Protein AF-A0A956PNW0-F1 (afdb_monomer)

Sequence (504 aa):
MEIQREKVLGLLLAGLLTSGCGNSTSETAIVGTSPVPASQFTFEEDPTPPVAFDDLVSALGNATLNQSAQNGVLANDLVYGGTISSFDSTGSQGGTLTLQSDGGFTYTPILGFVGTETFKYTLSNSDGDSTATLTLVSTGRGIFVDNTVGGGGDGSQTNPLNNLADAIAQSLSGDTIYVSAGDGLATGLSGNFTLPQGVDLAGEGAGLILGQTIESPGTPPILDGKLTLSGDNKVSGITFIGSEVTGSSISDIAIVENTFRNVDGTDSIELVDVAGQVVIQGNEFFQDNDVDSIYLTTFTNPASLDISGNEFGLISPGANGDDAIQVFVNGNSVTTAVVRDNVMNGGTGMERALLLEANDQSRCTYIAENNTGSGFSYRAIDVGSQESAIIESAVFRNNVLENGNVGLYVRCISTSQATIVAEMTVLTDASNQAVGVQVVDQASLALALRQNDLSNSGAEAAEGGGSRCRQVGRGNAVIRIDHGVRLRQFELGQGIAIRRDDGH

Nearest PDB structures (foldseek):
  3b43-assembly1_A  TM=3.653E-01  e=2.310E-01  Oryctolagus cuniculus
  6kvh-assembly1_A  TM=1.909E-01  e=3.085E-01  Evansstolkia leycettana
  7xyc-assembly1_A  TM=3.294E-01  e=4.162E+00  Klebsiella phage Kp7
  5awf-assembly1_B  TM=1.115E-01  e=9.805E-01  Escherichia coli K-12

Solvent-accessible surface area (backbone atoms only — not comparable to full-atom values): 24811 Å² total; per-residue (Å²): 137,91,80,80,92,78,91,80,80,88,74,94,72,93,79,79,88,77,89,73,94,75,97,72,83,86,79,81,83,80,84,68,96,61,89,75,64,83,89,74,72,77,83,73,76,76,80,54,43,23,46,51,52,71,40,80,45,65,43,37,6,24,38,56,27,68,42,51,38,86,74,19,67,48,56,84,36,47,45,70,86,31,41,70,73,48,64,48,52,54,29,79,74,64,21,38,43,49,76,45,84,70,24,17,32,39,38,41,52,41,83,78,38,62,46,77,36,45,33,46,41,28,30,34,39,100,59,33,70,22,68,27,42,43,37,38,39,20,77,22,34,42,33,26,27,27,46,71,49,70,81,81,40,83,19,22,69,92,37,31,19,23,28,52,68,63,50,55,73,71,58,51,66,48,20,35,37,37,33,43,30,54,77,70,50,37,60,50,37,52,49,77,44,68,45,57,49,30,28,28,41,32,13,22,33,57,20,39,86,57,90,28,42,79,47,70,61,53,58,47,16,39,33,36,32,36,39,33,44,50,17,48,28,39,39,28,4,33,29,35,36,56,28,36,39,31,32,60,68,16,44,34,35,35,45,33,44,29,37,40,40,33,64,75,47,51,34,43,26,38,39,34,35,34,22,41,45,39,37,42,32,46,29,40,37,36,40,32,55,41,43,28,52,30,38,40,32,26,49,82,37,54,25,38,38,40,40,30,48,28,39,37,44,74,34,77,82,71,38,77,69,29,27,51,29,36,41,41,35,29,25,85,15,30,57,39,41,37,40,28,50,27,39,38,44,40,45,70,34,26,30,23,52,33,37,40,36,29,21,57,50,11,50,34,29,41,36,39,32,49,28,36,34,33,39,26,68,49,32,36,28,37,40,40,38,39,81,56,14,39,55,55,35,38,41,34,34,50,32,37,47,36,46,50,47,22,57,35,37,35,38,45,48,28,97,56,76,31,39,39,39,40,35,39,43,39,41,48,48,96,76,67,47,36,34,22,61,34,50,44,48,72,31,53,39,42,40,41,42,37,65,37,38,36,56,72,15,52,22,50,37,55,59,44,45,58,32,38,50,36,50,35,45,51,43,54,47,38,52,48,82,51,69,61,55,54,79,80,53,77,53,85,39,80,57,73,61,83,62,83,70,96,83,123

Radius of gyration: 33.49 Å; Cα contacts (8 Å, |Δi|>4): 1529; chains: 1; bounding box: 72×71×100 Å

Structure (mmCIF, N/CA/C/O backbone):
data_AF-A0A956PNW0-F1
#
_entry.id   AF-A0A956PNW0-F1
#
loop_
_atom_site.group_PDB
_atom_site.id
_atom_site.type_symbol
_atom_site.label_atom_id
_atom_site.label_alt_id
_atom_site.label_comp_id
_atom_site.label_asym_id
_atom_site.label_entity_id
_atom_site.label_seq_id
_atom_site.pdbx_PDB_ins_code
_atom_site.Cartn_x
_atom_site.Cartn_y
_atom_site.Cartn_z
_atom_site.occupancy
_atom_site.B_iso_or_equiv
_atom_site.auth_seq_id
_atom_site.auth_comp_id
_atom_site.auth_asym_id
_atom_site.auth_atom_id
_atom_site.pdbx_PDB_model_num
ATOM 1 N N . MET A 1 1 ? 7.700 -38.252 -20.009 1.00 33.28 1 MET A N 1
ATOM 2 C CA . MET A 1 1 ? 6.605 -39.238 -20.075 1.00 33.28 1 MET A CA 1
ATOM 3 C C . MET A 1 1 ? 7.056 -40.320 -21.037 1.00 33.28 1 MET A C 1
ATOM 5 O O . MET A 1 1 ? 7.260 -40.047 -22.209 1.00 33.28 1 MET A O 1
ATOM 9 N N . GLU A 1 2 ? 7.384 -41.480 -20.491 1.00 35.53 2 GLU A N 1
ATOM 10 C CA . GLU A 1 2 ? 7.938 -42.633 -21.196 1.00 35.53 2 GLU A CA 1
ATOM 11 C C . GLU A 1 2 ? 6.778 -43.452 -21.773 1.00 35.53 2 GLU A C 1
ATOM 13 O O . GLU A 1 2 ? 5.911 -43.879 -21.013 1.00 35.53 2 GLU A O 1
ATOM 18 N N . ILE A 1 3 ? 6.723 -43.651 -23.095 1.00 30.67 3 ILE A N 1
ATOM 19 C CA . ILE A 1 3 ? 5.803 -44.617 -23.713 1.00 30.67 3 ILE A CA 1
ATOM 20 C C . ILE A 1 3 ? 6.578 -45.509 -24.685 1.00 30.67 3 ILE A C 1
ATOM 22 O O . ILE A 1 3 ? 7.385 -45.069 -25.499 1.00 30.67 3 ILE A O 1
ATOM 26 N N . GLN A 1 4 ? 6.337 -46.800 -24.485 1.00 31.58 4 GLN A N 1
ATOM 27 C CA . GLN A 1 4 ? 7.016 -47.975 -25.002 1.00 31.58 4 GLN A CA 1
ATOM 28 C C . GLN A 1 4 ? 6.779 -48.234 -26.498 1.00 31.58 4 GLN A C 1
ATOM 30 O O . GLN A 1 4 ? 5.774 -47.841 -27.082 1.00 31.58 4 GLN A O 1
ATOM 35 N N . ARG A 1 5 ? 7.721 -48.993 -27.072 1.00 38.06 5 ARG A N 1
ATOM 36 C CA . ARG A 1 5 ? 7.706 -49.616 -28.404 1.00 38.06 5 ARG A CA 1
ATOM 37 C C . ARG A 1 5 ? 6.394 -50.349 -28.718 1.00 38.06 5 ARG A C 1
ATOM 39 O O . ARG A 1 5 ? 6.060 -51.292 -28.010 1.00 38.06 5 ARG A O 1
ATOM 46 N N . GLU A 1 6 ? 5.847 -50.124 -29.913 1.00 30.19 6 GLU A N 1
ATOM 47 C CA . GLU A 1 6 ? 5.218 -51.195 -30.695 1.00 30.19 6 GLU A CA 1
ATOM 48 C C . GLU A 1 6 ? 5.717 -51.192 -32.145 1.00 30.19 6 GLU A C 1
ATOM 50 O O . GLU A 1 6 ? 5.803 -50.168 -32.819 1.00 30.19 6 GLU A O 1
ATOM 55 N N . LYS A 1 7 ? 6.095 -52.388 -32.606 1.00 35.12 7 LYS A N 1
ATOM 56 C CA . LYS A 1 7 ? 6.399 -52.706 -34.000 1.00 35.12 7 LYS A CA 1
ATOM 57 C C . LYS A 1 7 ? 5.090 -52.701 -34.790 1.00 35.12 7 LYS A C 1
ATOM 59 O O . LYS A 1 7 ? 4.276 -53.593 -34.572 1.00 35.12 7 LYS A O 1
ATOM 64 N N . VAL A 1 8 ? 4.945 -51.821 -35.778 1.00 29.41 8 VAL A N 1
ATOM 65 C CA . VAL A 1 8 ? 3.956 -52.014 -36.850 1.00 29.41 8 VAL A CA 1
ATOM 66 C C . VAL A 1 8 ? 4.695 -52.376 -38.131 1.00 29.41 8 VAL A C 1
ATOM 68 O O . VAL A 1 8 ? 5.306 -51.557 -38.812 1.00 29.41 8 VAL A O 1
ATOM 71 N N . LEU A 1 9 ? 4.672 -53.683 -38.382 1.00 29.08 9 LEU A N 1
ATOM 72 C CA . LEU A 1 9 ? 4.983 -54.342 -39.638 1.00 29.08 9 LEU A CA 1
ATOM 73 C C . LEU A 1 9 ? 4.007 -53.816 -40.698 1.00 29.08 9 LEU A C 1
ATOM 75 O O . LEU A 1 9 ? 2.794 -53.888 -40.509 1.00 29.08 9 LEU A O 1
ATOM 79 N N . GLY A 1 10 ? 4.546 -53.265 -41.785 1.00 35.50 10 GLY A N 1
ATOM 80 C CA . GLY A 1 10 ? 3.760 -52.683 -42.864 1.00 35.50 10 GLY A CA 1
ATOM 81 C C . GLY A 1 10 ? 2.770 -53.677 -43.465 1.00 35.50 10 GLY A C 1
ATOM 82 O O . GLY A 1 10 ? 3.150 -54.757 -43.918 1.00 35.50 10 GLY A O 1
ATOM 83 N N . LEU A 1 11 ? 1.505 -53.270 -43.518 1.00 27.70 11 LEU A N 1
ATOM 84 C CA . LEU A 1 11 ? 0.520 -53.842 -44.419 1.00 27.70 11 LEU A CA 1
ATOM 85 C C . LEU A 1 11 ? -0.161 -52.684 -45.149 1.00 27.70 11 LEU A C 1
ATOM 87 O O . LEU A 1 11 ? -0.976 -51.957 -44.588 1.00 27.70 11 LEU A O 1
ATOM 91 N N . LEU A 1 12 ? 0.252 -52.499 -46.403 1.00 35.75 12 LEU A N 1
ATOM 92 C CA . LEU A 1 12 ? -0.362 -51.594 -47.365 1.00 35.75 12 LEU A CA 1
ATOM 93 C C . LEU A 1 12 ? -1.826 -52.022 -47.555 1.00 35.75 12 LEU A C 1
ATOM 95 O O . LEU A 1 12 ? -2.089 -53.073 -48.141 1.00 35.75 12 LEU A O 1
ATOM 99 N N . LEU A 1 13 ? -2.776 -51.208 -47.101 1.00 29.44 13 LEU A N 1
ATOM 100 C CA . LEU A 1 13 ? -4.153 -51.274 -47.577 1.00 29.44 13 LEU A CA 1
ATOM 101 C C . LEU A 1 13 ? -4.593 -49.858 -47.943 1.00 29.44 13 LEU A C 1
ATOM 103 O O . LEU A 1 13 ? -4.773 -48.997 -47.088 1.00 29.44 13 LEU A O 1
ATOM 107 N N . ALA A 1 14 ? -4.681 -49.622 -49.250 1.00 39.25 14 ALA A N 1
ATOM 108 C CA . ALA A 1 14 ? -5.163 -48.387 -49.841 1.00 39.25 14 ALA A CA 1
ATOM 109 C C . ALA A 1 14 ? -6.579 -48.071 -49.333 1.00 39.25 14 ALA A C 1
ATOM 111 O O . ALA A 1 14 ? -7.485 -48.891 -49.482 1.00 39.25 14 ALA A O 1
ATOM 112 N N . GLY A 1 15 ? -6.778 -46.880 -48.768 1.00 30.61 15 GLY A N 1
ATOM 113 C CA . GLY A 1 15 ? -8.108 -46.435 -48.372 1.00 30.61 15 GLY A CA 1
ATOM 114 C C . GLY A 1 15 ? -8.120 -45.129 -47.587 1.00 30.61 15 GLY A C 1
ATOM 115 O O . GLY A 1 15 ? -7.783 -45.117 -46.413 1.00 30.61 15 GLY A O 1
ATOM 116 N N . LEU A 1 16 ? -8.623 -44.082 -48.246 1.00 30.69 16 LEU A N 1
ATOM 117 C CA . LEU A 1 16 ? -9.208 -42.865 -47.670 1.00 30.69 16 LEU A CA 1
ATOM 118 C C . LEU A 1 16 ? -8.259 -41.875 -46.963 1.00 30.69 16 LEU A C 1
ATOM 120 O O . LEU A 1 16 ? -8.131 -41.838 -45.745 1.00 30.69 16 LEU A O 1
ATOM 124 N N . LEU A 1 17 ? -7.711 -40.955 -47.762 1.00 31.52 17 LEU A N 1
ATOM 125 C CA . LEU A 1 17 ? -7.377 -39.605 -47.305 1.00 31.52 17 LEU A CA 1
ATOM 126 C C . LEU A 1 17 ? -8.688 -38.871 -46.983 1.00 31.52 17 LEU A C 1
ATOM 128 O O . LEU A 1 17 ? -9.408 -38.446 -47.886 1.00 31.52 17 LEU A O 1
ATOM 132 N N . THR A 1 18 ? -9.018 -38.732 -45.701 1.00 31.06 18 THR A N 1
ATOM 133 C CA . THR A 1 18 ? -9.939 -37.687 -45.249 1.00 31.06 18 THR A CA 1
ATOM 134 C C . THR A 1 18 ? -9.166 -36.376 -45.202 1.00 31.06 18 THR A C 1
ATOM 136 O O . THR A 1 18 ? -8.244 -36.222 -44.406 1.00 31.06 18 THR A O 1
ATOM 139 N N . SER A 1 19 ? -9.537 -35.450 -46.081 1.00 36.44 19 SER A N 1
ATOM 140 C CA . SER A 1 19 ? -9.049 -34.074 -46.122 1.00 36.44 19 SER A CA 1
ATOM 141 C C . SER A 1 19 ? -9.300 -33.359 -44.790 1.00 36.44 19 SER A C 1
ATOM 143 O O . SER A 1 19 ? -10.452 -33.097 -44.439 1.00 36.44 19 SER A O 1
ATOM 145 N N . GLY A 1 20 ? -8.223 -33.025 -44.080 1.00 30.00 20 GLY A N 1
ATOM 146 C CA . GLY A 1 20 ? -8.180 -31.982 -43.055 1.00 30.00 20 GLY A CA 1
ATOM 147 C C . GLY A 1 20 ? -7.442 -30.766 -43.619 1.00 30.00 20 GLY A C 1
ATOM 148 O O . GLY A 1 20 ? -6.455 -30.931 -44.328 1.00 30.00 20 GLY A O 1
ATOM 149 N N . CYS A 1 21 ? -7.981 -29.572 -43.372 1.00 37.28 21 CYS A N 1
ATOM 150 C CA . CYS A 1 21 ? -7.566 -28.280 -43.924 1.00 37.28 21 CYS A CA 1
ATOM 151 C C . CYS A 1 21 ? -6.050 -28.018 -43.952 1.00 37.28 21 CYS A C 1
ATOM 153 O O . CYS A 1 21 ? -5.382 -28.132 -42.931 1.00 37.28 21 CYS A O 1
ATOM 155 N N . GLY A 1 22 ? -5.567 -27.510 -45.088 1.00 32.91 22 GLY A N 1
ATOM 156 C CA . GLY A 1 22 ? -4.263 -26.862 -45.230 1.00 32.91 22 GLY A CA 1
ATOM 157 C C . GLY A 1 22 ? -3.937 -26.642 -46.705 1.00 32.91 22 GLY A C 1
ATOM 158 O O . GLY A 1 22 ? -3.815 -27.604 -47.456 1.00 32.91 22 GLY A O 1
ATOM 159 N N . ASN A 1 23 ? -3.863 -25.385 -47.150 1.00 46.22 23 ASN A N 1
ATOM 160 C CA . ASN A 1 23 ? -3.475 -25.045 -48.520 1.00 46.22 23 ASN A CA 1
ATOM 161 C C . ASN A 1 23 ? -1.984 -25.344 -48.728 1.00 46.22 23 ASN A C 1
ATOM 163 O O . ASN A 1 23 ? -1.145 -24.542 -48.330 1.00 46.22 23 ASN A O 1
ATOM 167 N N . SER A 1 24 ? -1.657 -26.423 -49.432 1.00 38.19 24 SER A N 1
ATOM 168 C CA . SER A 1 24 ? -0.395 -26.517 -50.165 1.00 38.19 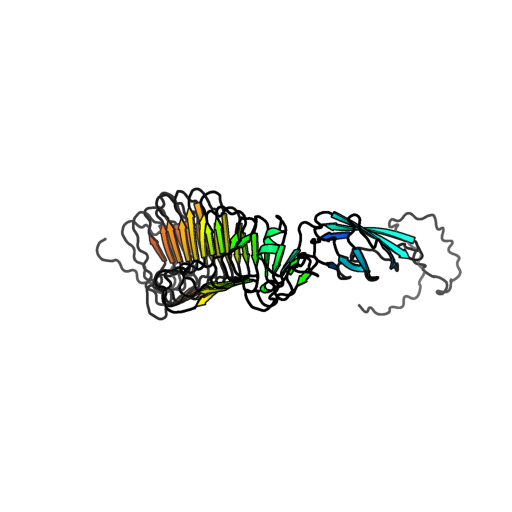24 SER A CA 1
ATOM 169 C C . SER A 1 24 ? -0.586 -27.284 -51.474 1.00 38.19 24 SER A C 1
ATOM 171 O O . SER A 1 24 ? -1.498 -28.089 -51.664 1.00 38.19 24 SER A O 1
ATOM 173 N N . THR A 1 25 ? 0.207 -26.883 -52.453 1.00 40.53 25 THR A N 1
ATOM 174 C CA . THR A 1 25 ? 0.097 -27.191 -53.874 1.00 40.53 25 THR A CA 1
ATOM 175 C C . THR A 1 25 ? 0.265 -28.677 -54.192 1.00 40.53 25 THR A C 1
ATOM 177 O O . THR A 1 25 ? 1.286 -29.261 -53.867 1.00 40.53 25 THR A O 1
ATOM 180 N N . SER A 1 26 ? -0.711 -29.235 -54.914 1.00 41.81 26 SER A N 1
ATOM 181 C CA . SER A 1 26 ? -0.652 -30.412 -55.801 1.00 41.81 26 SER A CA 1
ATOM 182 C C . SER A 1 26 ? 0.594 -31.315 -55.708 1.00 41.81 26 SER A C 1
ATOM 184 O O . SER A 1 26 ? 1.439 -31.284 -56.601 1.00 41.81 26 SER A O 1
ATOM 186 N N . GLU A 1 27 ? 0.662 -32.211 -54.724 1.00 41.03 27 GLU A N 1
ATOM 187 C CA . GLU A 1 27 ? 1.537 -33.384 -54.823 1.00 41.03 27 GLU A CA 1
ATOM 188 C C . GLU A 1 27 ? 0.757 -34.567 -55.397 1.00 41.03 27 GLU A C 1
ATOM 190 O O . GLU A 1 27 ? -0.154 -35.129 -54.789 1.00 41.03 27 GLU A O 1
ATOM 195 N N . THR A 1 28 ? 1.108 -34.940 -56.626 1.00 38.62 28 THR A N 1
ATOM 196 C CA . THR A 1 28 ? 0.585 -36.149 -57.264 1.00 38.62 28 THR A CA 1
ATOM 197 C C . THR A 1 28 ? 1.500 -37.305 -56.869 1.00 38.62 28 THR A C 1
ATOM 199 O O . THR A 1 28 ? 2.567 -37.476 -57.454 1.00 38.62 28 THR A O 1
ATOM 202 N N . ALA A 1 29 ? 1.113 -38.103 -55.873 1.00 36.97 29 ALA A N 1
ATOM 203 C CA . ALA A 1 29 ? 1.865 -39.299 -55.502 1.00 36.97 29 ALA A CA 1
ATOM 204 C C . ALA A 1 29 ? 1.685 -40.396 -56.570 1.00 36.97 29 ALA A C 1
ATOM 206 O O . ALA A 1 29 ? 0.659 -41.077 -56.625 1.00 36.97 29 ALA A O 1
ATOM 207 N N . ILE A 1 30 ? 2.686 -40.584 -57.436 1.00 42.59 30 ILE A N 1
ATOM 208 C CA . ILE A 1 30 ? 2.780 -41.772 -58.294 1.00 42.59 30 ILE A CA 1
ATOM 209 C C . ILE A 1 30 ? 3.229 -42.939 -57.410 1.00 42.59 30 ILE A C 1
ATOM 211 O O . ILE A 1 30 ? 4.402 -43.051 -57.060 1.00 42.59 30 ILE A O 1
ATOM 215 N N . VAL A 1 31 ? 2.305 -43.832 -57.055 1.00 42.38 31 VAL A N 1
ATOM 216 C CA . VAL A 1 31 ? 2.642 -45.064 -56.328 1.00 42.38 31 VAL A CA 1
ATOM 217 C C . VAL A 1 31 ? 3.201 -46.086 -57.321 1.00 42.38 31 VAL A C 1
ATOM 219 O O . VAL A 1 31 ? 2.461 -46.824 -57.972 1.00 42.38 31 VAL A O 1
ATOM 222 N N . GLY A 1 32 ? 4.526 -46.116 -57.464 1.00 48.72 32 GLY A N 1
ATOM 223 C CA . GLY A 1 32 ? 5.233 -47.217 -58.116 1.00 48.72 32 GLY A CA 1
ATOM 224 C C . GLY A 1 32 ? 5.177 -48.485 -57.256 1.00 48.72 32 GLY A C 1
ATOM 225 O O . GLY A 1 32 ? 5.329 -48.433 -56.041 1.00 48.72 32 GLY A O 1
ATOM 226 N N . THR A 1 33 ? 4.979 -49.647 -57.877 1.00 48.53 33 THR A N 1
ATOM 227 C CA . THR A 1 33 ? 4.785 -50.955 -57.217 1.00 48.53 33 THR A CA 1
ATOM 228 C C . THR A 1 33 ? 6.073 -51.595 -56.676 1.00 48.53 33 THR A C 1
ATOM 230 O O . THR A 1 33 ? 6.163 -52.820 -56.601 1.00 48.53 33 THR A O 1
ATOM 233 N N . SER A 1 34 ? 7.094 -50.806 -56.337 1.00 53.47 34 SER A N 1
ATOM 234 C CA . SER A 1 34 ? 8.363 -51.322 -55.811 1.00 53.47 34 SER A CA 1
ATOM 235 C C . SER A 1 34 ? 8.509 -50.924 -54.340 1.00 53.47 34 SER A C 1
ATOM 237 O O . SER A 1 34 ? 8.322 -49.746 -54.035 1.00 53.47 34 SER A O 1
ATOM 239 N N . PRO A 1 35 ? 8.819 -51.854 -53.416 1.00 55.00 35 PRO A N 1
ATOM 240 C CA . PRO A 1 35 ? 8.992 -51.520 -52.008 1.00 55.00 35 PRO A CA 1
ATOM 241 C C . PRO A 1 35 ? 10.185 -50.572 -51.849 1.00 55.00 35 PRO A C 1
ATOM 243 O O . PRO A 1 35 ? 11.337 -50.966 -52.026 1.00 55.00 35 PRO A O 1
ATOM 246 N N . VAL A 1 36 ? 9.896 -49.311 -51.533 1.00 57.47 36 VAL A N 1
ATOM 247 C CA . VAL A 1 36 ? 10.908 -48.318 -51.168 1.00 57.47 36 VAL A CA 1
ATOM 248 C C . VAL A 1 36 ? 11.450 -48.704 -49.783 1.00 57.47 36 VAL A C 1
ATOM 250 O O . VAL A 1 36 ? 10.654 -48.912 -48.863 1.00 57.47 36 VAL A O 1
ATOM 253 N N . PRO A 1 37 ? 12.772 -48.872 -49.601 1.00 60.50 37 PRO A N 1
ATOM 254 C CA . PRO A 1 37 ? 13.341 -49.178 -48.294 1.00 60.50 37 PRO A CA 1
ATOM 255 C C . PRO A 1 37 ? 13.036 -48.042 -47.306 1.00 60.50 37 PRO A C 1
ATOM 257 O O . PRO A 1 37 ? 13.140 -46.867 -47.651 1.00 60.50 37 PRO A O 1
ATOM 260 N N . ALA A 1 38 ? 12.701 -48.390 -46.059 1.00 54.84 38 ALA A N 1
ATOM 261 C CA . ALA A 1 38 ? 12.315 -47.438 -45.005 1.00 54.84 38 ALA A CA 1
ATOM 262 C C . ALA A 1 38 ? 13.362 -46.335 -44.721 1.00 54.84 38 ALA A C 1
ATOM 264 O O . ALA A 1 38 ? 13.058 -45.353 -44.057 1.00 54.84 38 ALA A O 1
ATOM 265 N N . SER A 1 39 ? 14.583 -46.474 -45.244 1.00 57.28 39 SER A N 1
ATOM 266 C CA . SER A 1 39 ? 15.670 -45.494 -45.179 1.00 57.28 39 SER A CA 1
ATOM 267 C C . SER A 1 39 ? 15.558 -44.328 -46.176 1.00 57.28 39 SER A C 1
ATOM 269 O O . SER A 1 39 ? 16.488 -43.534 -46.251 1.00 57.28 39 SER A O 1
ATOM 271 N N . GLN A 1 40 ? 14.490 -44.240 -46.979 1.00 55.03 40 GLN A N 1
ATOM 272 C CA . GLN A 1 40 ? 14.280 -43.165 -47.968 1.00 55.03 40 GLN A CA 1
ATOM 273 C C . GLN A 1 40 ? 13.100 -42.231 -47.649 1.00 55.03 40 GLN A C 1
ATOM 275 O O . GLN A 1 40 ? 12.768 -41.385 -48.472 1.00 55.03 40 GLN A O 1
ATOM 280 N N . PHE A 1 41 ? 12.481 -42.354 -46.471 1.00 50.56 41 PHE A N 1
ATOM 281 C CA . PHE A 1 41 ? 11.482 -41.397 -45.989 1.00 50.56 41 PHE A CA 1
ATOM 282 C C . PHE A 1 41 ? 12.123 -40.516 -44.912 1.00 50.56 41 PHE A C 1
ATOM 284 O O . PHE A 1 41 ? 12.145 -40.868 -43.734 1.00 50.56 41 PHE A O 1
ATOM 291 N N . THR A 1 42 ? 12.711 -39.395 -45.322 1.00 55.22 42 THR A N 1
ATOM 292 C CA . THR A 1 42 ? 13.054 -38.303 -44.407 1.00 55.22 42 THR A CA 1
ATOM 293 C C . THR A 1 42 ? 11.848 -37.377 -44.354 1.00 55.22 42 THR A C 1
ATOM 295 O O . THR A 1 42 ? 11.508 -36.756 -45.357 1.00 55.22 42 THR A O 1
ATOM 298 N N . PHE A 1 43 ? 11.167 -37.320 -43.211 1.00 56.19 43 PHE A N 1
ATOM 299 C CA . PHE A 1 43 ? 10.280 -36.197 -42.926 1.00 56.19 43 PHE A CA 1
ATOM 300 C C . PHE A 1 43 ? 11.202 -35.007 -42.647 1.00 56.19 43 PHE A C 1
ATOM 302 O O . PHE A 1 43 ? 11.783 -34.936 -41.567 1.00 56.19 43 PHE A O 1
ATOM 309 N N . GLU A 1 44 ? 11.438 -34.152 -43.642 1.00 59.62 44 GLU A N 1
ATOM 310 C CA . GLU A 1 44 ? 11.942 -32.810 -43.349 1.00 59.62 44 GLU A CA 1
ATOM 311 C C . GLU A 1 44 ? 10.777 -32.072 -42.682 1.00 59.62 44 GLU A C 1
ATOM 313 O O . GLU A 1 44 ? 9.690 -31.987 -43.258 1.00 59.62 44 GLU A O 1
ATOM 318 N N . GLU A 1 45 ? 10.955 -31.650 -41.426 1.00 63.81 45 GLU A N 1
ATOM 319 C CA . GLU A 1 45 ? 10.071 -30.631 -40.857 1.00 63.81 45 GLU A CA 1
ATOM 320 C C . GLU A 1 45 ? 10.114 -29.427 -41.801 1.00 63.81 45 GLU A C 1
ATOM 322 O O . GLU A 1 45 ? 11.193 -29.033 -42.248 1.00 63.81 45 GLU A O 1
ATOM 327 N N . ASP A 1 46 ? 8.940 -28.900 -42.156 1.00 75.06 46 ASP A N 1
ATOM 328 C CA . ASP A 1 46 ? 8.845 -27.676 -42.950 1.00 75.06 46 ASP A CA 1
ATOM 329 C C . ASP A 1 46 ? 9.629 -26.583 -42.204 1.00 75.06 46 ASP A C 1
ATOM 331 O O . ASP A 1 46 ? 9.374 -26.406 -41.009 1.00 75.06 46 ASP A O 1
ATOM 335 N N . PRO A 1 47 ? 10.610 -25.908 -42.828 1.00 73.06 47 PRO A N 1
ATOM 336 C CA . PRO A 1 47 ? 11.372 -24.853 -42.170 1.00 73.06 47 PRO A CA 1
ATOM 337 C C . PRO A 1 47 ? 10.424 -23.773 -41.632 1.00 73.06 47 PRO A C 1
ATOM 339 O O . PRO A 1 47 ? 9.795 -23.039 -42.400 1.00 73.06 47 PRO A O 1
ATOM 342 N N . THR A 1 48 ? 10.298 -23.681 -40.306 1.00 90.94 48 THR A N 1
ATOM 343 C CA . THR A 1 48 ? 9.419 -22.716 -39.639 1.00 90.94 48 THR A CA 1
ATOM 344 C C . THR A 1 48 ? 10.249 -21.592 -39.023 1.00 90.94 48 THR A C 1
ATOM 346 O O . THR A 1 48 ? 10.975 -21.847 -38.055 1.00 90.94 48 THR A O 1
ATOM 349 N N . PRO A 1 49 ? 10.139 -20.342 -39.513 1.00 94.62 49 PRO A N 1
ATOM 350 C CA . PRO A 1 49 ? 10.760 -19.204 -38.846 1.00 94.62 49 PRO A CA 1
ATOM 351 C C . PRO A 1 49 ? 10.157 -18.997 -37.446 1.00 94.62 49 PRO A C 1
ATOM 353 O O . PRO A 1 49 ? 9.020 -19.416 -37.203 1.00 94.62 49 PRO A O 1
ATOM 356 N N . PRO A 1 50 ? 10.876 -18.331 -36.524 1.00 97.75 50 PRO A N 1
ATOM 357 C CA . PRO A 1 50 ? 10.335 -17.979 -35.216 1.00 97.75 50 PRO A CA 1
ATOM 358 C C . PRO A 1 50 ? 9.107 -17.062 -35.339 1.00 97.75 50 PRO A C 1
ATOM 360 O O . PRO A 1 50 ? 8.933 -16.352 -36.331 1.00 97.75 50 PRO A O 1
ATOM 363 N N . VAL A 1 51 ? 8.277 -17.026 -34.297 1.00 97.81 51 VAL A N 1
ATOM 364 C CA . VAL A 1 51 ? 7.190 -16.050 -34.137 1.00 97.81 51 VAL A CA 1
ATOM 365 C C . VAL A 1 51 ? 7.352 -15.369 -32.785 1.00 97.81 51 VAL A C 1
ATOM 367 O O . VAL A 1 51 ? 7.124 -16.003 -31.755 1.00 97.81 51 VAL A O 1
ATOM 370 N N . ALA A 1 52 ? 7.758 -14.100 -32.819 1.00 98.19 52 ALA A N 1
ATOM 371 C CA . ALA A 1 52 ? 7.854 -13.245 -31.644 1.00 98.19 52 ALA A CA 1
ATOM 372 C C . ALA A 1 52 ? 6.531 -12.490 -31.420 1.00 98.19 52 ALA A C 1
ATOM 374 O O . ALA A 1 52 ? 5.921 -12.012 -32.386 1.00 98.19 52 ALA A O 1
ATOM 375 N N . PHE A 1 53 ? 6.086 -12.374 -30.173 1.00 98.50 53 PHE A N 1
ATOM 376 C CA . PHE A 1 53 ? 4.889 -11.640 -29.766 1.00 98.50 53 PHE A CA 1
ATOM 377 C C . PHE A 1 53 ? 5.256 -10.439 -28.892 1.00 98.50 53 PHE A C 1
ATOM 379 O O . PHE A 1 53 ? 6.231 -10.461 -28.155 1.00 98.50 53 PHE A O 1
ATOM 386 N N . ASP A 1 54 ? 4.468 -9.364 -28.980 1.00 98.50 54 ASP A N 1
ATOM 387 C CA . ASP A 1 54 ? 4.717 -8.161 -28.181 1.00 98.50 54 ASP A CA 1
ATOM 388 C C . ASP A 1 54 ? 4.546 -8.430 -26.677 1.00 98.50 54 ASP A C 1
ATOM 390 O O . ASP A 1 54 ? 3.631 -9.142 -26.246 1.00 98.50 54 ASP A O 1
ATOM 394 N N . ASP A 1 55 ? 5.388 -7.772 -25.883 1.00 97.94 55 ASP A N 1
ATOM 395 C CA . ASP A 1 55 ? 5.448 -7.902 -24.432 1.00 97.94 55 ASP A CA 1
ATOM 396 C C . ASP A 1 55 ? 5.006 -6.612 -23.739 1.00 97.94 55 ASP A C 1
ATOM 398 O O . ASP A 1 55 ? 5.234 -5.497 -24.224 1.00 97.94 55 ASP A O 1
ATOM 402 N N . LEU A 1 56 ? 4.408 -6.757 -22.556 1.00 95.12 56 LEU A N 1
ATOM 403 C CA . LEU A 1 56 ? 4.025 -5.643 -21.695 1.00 95.12 56 LEU A CA 1
ATOM 404 C C . LEU A 1 56 ? 4.467 -5.919 -20.262 1.00 95.12 56 LEU A C 1
ATOM 406 O O . LEU A 1 56 ? 4.032 -6.894 -19.651 1.00 95.12 56 LEU A O 1
ATOM 410 N N . VAL A 1 57 ? 5.287 -5.025 -19.718 1.00 92.12 57 VAL A N 1
ATOM 411 C CA . VAL A 1 57 ? 5.809 -5.125 -18.355 1.00 92.12 57 VAL A CA 1
ATOM 412 C C . VAL A 1 57 ? 5.626 -3.792 -17.632 1.00 92.12 57 VAL A C 1
ATOM 414 O O . VAL A 1 57 ? 5.846 -2.719 -18.191 1.00 92.12 57 VAL A O 1
ATOM 417 N N . SER A 1 58 ? 5.192 -3.842 -16.376 1.00 89.75 58 SER A N 1
ATOM 418 C CA . SER A 1 58 ? 5.107 -2.649 -15.532 1.00 89.75 58 SER A CA 1
ATOM 419 C C . SER A 1 58 ? 6.455 -2.343 -14.890 1.00 89.75 58 SER A C 1
ATOM 421 O O . SER A 1 58 ? 7.160 -3.238 -14.427 1.00 89.75 58 SER A O 1
ATOM 423 N N . ALA A 1 59 ? 6.775 -1.056 -14.844 1.00 87.81 59 ALA A N 1
ATOM 424 C CA . ALA A 1 59 ? 8.011 -0.511 -14.331 1.00 87.81 59 ALA A CA 1
ATOM 425 C C . ALA A 1 59 ? 7.759 0.571 -13.269 1.00 87.81 59 ALA A C 1
ATOM 427 O O . ALA A 1 59 ? 6.666 1.111 -13.154 1.00 87.81 59 ALA A O 1
ATOM 428 N N . LEU A 1 60 ? 8.790 0.912 -12.513 1.00 86.44 60 LEU A N 1
ATOM 429 C CA . LEU A 1 60 ? 8.895 2.089 -11.665 1.00 86.44 60 LEU A CA 1
ATOM 430 C C . LEU A 1 60 ? 10.084 2.920 -12.125 1.00 86.44 60 LEU A C 1
ATOM 432 O O . LEU A 1 60 ? 11.156 2.385 -12.418 1.00 86.44 60 LEU A O 1
ATOM 436 N N . GLY A 1 61 ? 9.925 4.239 -12.114 1.00 89.62 61 GLY A N 1
ATOM 437 C CA . GLY A 1 61 ? 11.075 5.132 -12.206 1.00 89.62 61 GLY A CA 1
ATOM 438 C C . GLY A 1 61 ? 12.052 4.886 -11.055 1.00 89.62 61 GLY A C 1
ATOM 439 O O . GLY A 1 61 ? 11.649 4.420 -9.989 1.00 89.62 61 GLY A O 1
ATOM 440 N N . ASN A 1 62 ? 13.328 5.226 -11.264 1.00 92.62 62 ASN A N 1
ATOM 441 C CA . ASN A 1 62 ? 14.402 5.200 -10.253 1.00 92.62 62 ASN A CA 1
ATOM 442 C C . ASN A 1 62 ? 14.814 3.818 -9.701 1.00 92.62 62 ASN A C 1
ATOM 444 O O . ASN A 1 62 ? 15.739 3.750 -8.887 1.00 92.62 62 ASN A O 1
ATOM 448 N N . ALA A 1 63 ? 14.172 2.733 -10.137 1.00 90.44 63 ALA A N 1
ATOM 449 C CA . ALA A 1 63 ? 14.450 1.366 -9.701 1.00 90.44 63 ALA A CA 1
ATOM 450 C C . ALA A 1 63 ? 14.848 0.482 -10.888 1.00 90.44 63 ALA A C 1
ATOM 452 O O . ALA A 1 63 ? 14.288 0.612 -11.978 1.00 90.44 63 ALA A O 1
ATOM 453 N N . THR A 1 64 ? 15.805 -0.423 -10.680 1.00 89.94 64 THR A N 1
ATOM 454 C CA . THR A 1 64 ? 16.212 -1.382 -11.719 1.00 89.94 64 THR A CA 1
ATOM 455 C C . THR A 1 64 ? 15.272 -2.585 -11.723 1.00 89.94 64 THR A C 1
ATOM 457 O O . THR A 1 64 ? 14.996 -3.158 -10.674 1.00 89.94 64 THR A O 1
ATOM 460 N N . LEU A 1 65 ? 14.826 -3.009 -12.907 1.00 89.31 65 LEU A N 1
ATOM 461 C CA . LEU A 1 65 ? 14.064 -4.241 -13.119 1.00 89.31 65 LEU A CA 1
ATOM 462 C C . LEU A 1 65 ? 14.966 -5.386 -13.507 1.00 89.31 65 LEU A C 1
ATOM 464 O O . LEU A 1 65 ? 15.719 -5.269 -14.467 1.00 89.31 65 LEU A O 1
ATOM 468 N N . ASN A 1 66 ? 14.812 -6.512 -12.818 1.00 89.94 66 ASN A N 1
ATOM 469 C CA . ASN A 1 66 ? 15.384 -7.790 -13.220 1.00 89.94 66 ASN A CA 1
ATOM 470 C C . ASN A 1 66 ? 14.257 -8.780 -13.522 1.00 89.94 66 ASN A C 1
ATOM 472 O O . ASN A 1 66 ? 13.661 -9.357 -12.613 1.00 89.94 66 ASN A O 1
ATOM 476 N N . GLN A 1 67 ? 13.969 -8.977 -14.805 1.00 90.75 67 GLN A N 1
ATOM 477 C CA . GLN A 1 67 ? 12.950 -9.904 -15.275 1.00 90.75 67 GLN A CA 1
ATOM 478 C C . GLN A 1 67 ? 13.571 -11.287 -15.501 1.00 90.75 67 GLN A C 1
ATOM 480 O O . GLN A 1 67 ? 14.527 -11.431 -16.264 1.00 90.75 67 GLN A O 1
ATOM 485 N N . SER A 1 68 ? 13.029 -12.320 -14.850 1.00 92.25 68 SER A N 1
ATOM 486 C CA . SER A 1 68 ? 13.494 -13.696 -15.060 1.00 92.25 68 SER A CA 1
ATOM 487 C C . SER A 1 68 ? 13.066 -14.234 -16.425 1.00 92.25 68 SER A C 1
ATOM 489 O O . SER A 1 68 ? 12.046 -13.819 -16.966 1.00 92.25 68 SER A O 1
ATOM 491 N N . ALA A 1 69 ? 13.784 -15.232 -16.943 1.00 93.69 69 ALA A N 1
ATOM 492 C CA . ALA A 1 69 ? 13.453 -15.879 -18.213 1.00 93.69 69 ALA A CA 1
ATOM 493 C C . ALA A 1 69 ? 12.027 -16.464 -18.260 1.00 93.69 69 ALA A C 1
ATOM 495 O O . ALA A 1 69 ? 11.388 -16.437 -19.305 1.00 93.69 69 ALA A O 1
ATOM 496 N N . GLN A 1 70 ? 11.490 -16.954 -17.130 1.00 93.06 70 GLN A N 1
ATOM 497 C CA . GLN A 1 70 ? 10.126 -17.514 -17.073 1.00 93.06 70 GLN A CA 1
ATOM 498 C C . GLN A 1 70 ? 9.039 -16.479 -17.378 1.00 93.06 70 GLN A C 1
ATOM 500 O O . GLN A 1 70 ? 7.952 -16.850 -17.805 1.00 93.06 70 GLN A O 1
ATOM 505 N N . ASN A 1 71 ? 9.342 -15.206 -17.140 1.00 91.19 71 ASN A N 1
ATOM 506 C CA . ASN A 1 71 ? 8.453 -14.071 -17.348 1.00 91.19 71 ASN A CA 1
ATOM 507 C C . ASN A 1 71 ? 9.097 -13.049 -18.307 1.00 91.19 71 ASN A C 1
ATOM 509 O O . ASN A 1 71 ? 8.757 -11.869 -18.262 1.00 91.19 71 ASN A O 1
ATOM 513 N N . GLY A 1 72 ? 10.111 -13.476 -19.064 1.00 93.88 72 GLY A N 1
ATOM 514 C CA . GLY A 1 72 ? 10.887 -12.643 -19.972 1.00 93.88 72 GLY A CA 1
ATOM 515 C C . GLY A 1 72 ? 10.247 -12.575 -21.355 1.00 93.88 72 GLY A C 1
ATOM 516 O O . GLY A 1 72 ? 9.178 -13.139 -21.572 1.00 93.88 72 GLY A O 1
ATOM 517 N N . VAL A 1 73 ? 10.931 -11.941 -22.306 1.00 97.31 73 VAL A N 1
ATOM 518 C CA . VAL A 1 73 ? 10.376 -11.687 -23.652 1.00 97.31 73 VAL A CA 1
ATOM 519 C C . VAL A 1 73 ? 10.087 -12.962 -24.448 1.00 97.31 73 VAL A C 1
ATOM 521 O O . VAL A 1 73 ? 9.271 -12.957 -25.346 1.00 97.31 73 VAL A O 1
ATOM 524 N N . LEU A 1 74 ? 10.725 -14.088 -24.105 1.00 97.44 74 LEU A N 1
ATOM 525 C CA . LEU A 1 74 ? 10.491 -15.363 -24.797 1.00 97.44 74 LEU A CA 1
ATOM 526 C C . LEU A 1 74 ? 9.335 -16.181 -24.201 1.00 97.44 74 LEU A C 1
ATOM 528 O O . LEU A 1 74 ? 9.067 -17.286 -24.672 1.00 97.44 74 LEU A O 1
ATOM 532 N N . ALA A 1 75 ? 8.685 -15.711 -23.131 1.00 96.69 75 ALA A N 1
ATOM 533 C CA . ALA A 1 75 ? 7.721 -16.514 -22.375 1.00 96.69 75 ALA A CA 1
ATOM 534 C C . ALA A 1 75 ? 6.442 -16.843 -23.172 1.00 96.69 75 ALA A C 1
ATOM 536 O O . ALA A 1 75 ? 5.810 -17.875 -22.936 1.00 96.69 75 ALA A O 1
ATOM 537 N N . ASN A 1 76 ? 6.065 -15.976 -24.110 1.00 97.06 76 ASN A N 1
ATOM 538 C CA . ASN A 1 76 ? 4.909 -16.099 -25.004 1.00 97.06 76 ASN A CA 1
ATOM 539 C C . ASN A 1 76 ? 5.299 -16.443 -26.457 1.00 97.06 76 ASN A C 1
ATOM 541 O O . ASN A 1 76 ? 4.404 -16.659 -27.277 1.00 97.06 76 ASN A O 1
ATOM 545 N N . ASP A 1 77 ? 6.593 -16.544 -26.765 1.00 98.06 77 ASP A N 1
ATOM 546 C CA . ASP A 1 77 ? 7.120 -16.726 -28.117 1.00 98.06 77 ASP A CA 1
ATOM 547 C C . ASP A 1 77 ? 7.119 -18.176 -28.612 1.00 98.06 77 ASP A C 1
ATOM 549 O O . ASP A 1 77 ? 7.286 -19.142 -27.861 1.00 98.06 77 ASP A O 1
ATOM 553 N N . LEU A 1 78 ? 7.019 -18.337 -29.935 1.00 97.06 78 LEU A N 1
ATOM 554 C CA . LEU A 1 78 ? 7.243 -19.614 -30.615 1.00 97.06 78 LEU A CA 1
ATOM 555 C C . LEU A 1 78 ? 8.612 -19.589 -31.293 1.00 97.06 78 LEU A C 1
ATOM 557 O O . LEU A 1 78 ? 8.776 -19.129 -32.420 1.00 97.06 78 LEU A O 1
ATOM 561 N N . VAL A 1 79 ? 9.614 -20.090 -30.576 1.00 95.00 79 VAL A N 1
ATOM 562 C CA . VAL A 1 79 ? 11.023 -19.878 -30.929 1.00 95.00 79 VAL A CA 1
ATOM 563 C C . VAL A 1 79 ? 11.499 -20.741 -32.108 1.00 95.00 79 VAL A C 1
ATOM 565 O O . VAL A 1 79 ? 12.374 -20.309 -32.847 1.00 95.00 79 VAL A O 1
ATOM 568 N N . TYR A 1 80 ? 10.965 -21.954 -32.297 1.00 94.62 80 TYR A N 1
ATOM 569 C CA . TYR A 1 80 ? 11.337 -22.877 -33.393 1.00 94.62 80 TYR A CA 1
ATOM 570 C C . TYR A 1 80 ? 12.859 -23.010 -33.633 1.00 94.62 80 TYR A C 1
ATOM 572 O O . TYR A 1 80 ? 13.355 -22.937 -34.756 1.00 94.62 80 TYR A O 1
ATOM 580 N N . GLY A 1 81 ? 13.629 -23.160 -32.548 1.00 92.88 81 GLY A N 1
ATOM 581 C CA . GLY A 1 81 ? 15.096 -23.258 -32.602 1.00 92.88 81 GLY A CA 1
ATOM 582 C C . GLY A 1 81 ? 15.827 -21.941 -32.893 1.00 92.88 81 GLY A C 1
ATOM 583 O O . GLY A 1 81 ? 17.052 -21.942 -32.998 1.00 92.88 81 GLY A O 1
ATOM 584 N N . GLY A 1 82 ? 15.101 -20.830 -33.008 1.00 95.12 82 GLY A N 1
ATOM 585 C CA . GLY A 1 82 ? 15.656 -19.491 -33.106 1.00 95.12 82 GLY A CA 1
ATOM 586 C C . GLY A 1 82 ? 16.285 -18.991 -31.815 1.00 95.12 82 GLY A C 1
ATOM 587 O O . GLY A 1 82 ? 16.141 -19.561 -30.736 1.00 95.12 82 GLY A O 1
ATOM 588 N N . THR A 1 83 ? 17.020 -17.898 -31.941 1.00 97.38 83 THR A N 1
ATOM 589 C CA . THR A 1 83 ? 17.663 -17.209 -30.820 1.00 97.38 83 THR A CA 1
ATOM 590 C C . THR A 1 83 ? 17.515 -15.710 -30.996 1.00 97.38 83 THR A C 1
ATOM 592 O O . THR A 1 83 ? 17.389 -15.243 -32.129 1.00 97.38 83 THR A O 1
ATOM 595 N N . ILE A 1 84 ? 17.589 -14.954 -29.901 1.00 98.19 84 ILE A N 1
ATOM 596 C CA . ILE A 1 84 ? 17.648 -13.491 -29.952 1.00 98.19 84 ILE A CA 1
ATOM 597 C C . ILE A 1 84 ? 18.909 -13.078 -30.722 1.00 98.19 84 ILE A C 1
ATOM 599 O O . ILE A 1 84 ? 20.030 -13.301 -30.264 1.00 98.19 84 ILE A O 1
ATOM 603 N N . SER A 1 85 ? 18.725 -12.499 -31.907 1.00 97.88 85 SER A N 1
ATOM 604 C CA . SER A 1 85 ? 19.806 -12.096 -32.812 1.00 97.88 85 SER A CA 1
ATOM 605 C C . SER A 1 85 ? 20.162 -10.617 -32.690 1.00 97.88 85 SER A C 1
ATOM 607 O O . SER A 1 85 ? 21.292 -10.222 -32.982 1.00 97.88 85 SER A O 1
ATOM 609 N N . SER A 1 86 ? 19.211 -9.791 -32.252 1.00 98.19 86 SER A N 1
ATOM 610 C CA . SER A 1 86 ? 19.398 -8.360 -32.015 1.00 98.19 86 SER A CA 1
ATOM 611 C C . SER A 1 86 ? 18.333 -7.804 -31.074 1.00 98.19 86 SER A C 1
ATOM 613 O O . SER A 1 86 ? 17.238 -8.358 -30.966 1.00 98.19 86 SER A O 1
ATOM 615 N N . PHE A 1 87 ? 18.664 -6.702 -30.403 1.00 98.50 87 PHE A N 1
ATOM 616 C CA . PHE A 1 87 ? 17.735 -5.936 -29.580 1.00 98.50 87 PHE A CA 1
ATOM 617 C C . PHE A 1 87 ? 18.204 -4.486 -29.423 1.00 98.50 87 PHE A C 1
ATOM 619 O O . PHE A 1 87 ? 19.389 -4.184 -29.600 1.00 98.50 87 PHE A O 1
ATOM 626 N N . ASP A 1 88 ? 17.280 -3.601 -29.059 1.00 98.50 88 ASP A N 1
ATOM 627 C CA . ASP A 1 88 ? 17.590 -2.223 -28.692 1.00 98.50 88 ASP A CA 1
ATOM 628 C C . ASP A 1 88 ? 18.175 -2.178 -27.273 1.00 98.50 88 ASP A C 1
ATOM 630 O O . ASP A 1 88 ? 17.508 -2.525 -26.303 1.00 98.50 88 ASP A O 1
ATOM 634 N N . SER A 1 89 ? 19.418 -1.719 -27.110 1.00 97.62 89 SER A N 1
ATOM 635 C CA . SER A 1 89 ? 20.016 -1.542 -25.774 1.00 97.62 89 SER A CA 1
ATOM 636 C C . SER A 1 89 ? 19.580 -0.249 -25.077 1.00 97.62 89 SER A C 1
ATOM 638 O O . SER A 1 89 ? 19.887 -0.035 -23.904 1.00 97.62 89 SER A O 1
ATOM 640 N N . THR A 1 90 ? 18.917 0.650 -25.805 1.00 97.88 90 THR A N 1
ATOM 641 C CA . THR A 1 90 ? 18.449 1.950 -25.318 1.00 97.88 90 THR A CA 1
ATOM 642 C C . THR A 1 90 ? 17.045 2.198 -25.840 1.00 97.88 90 THR A C 1
ATOM 644 O O . THR A 1 90 ? 16.806 2.083 -27.041 1.00 97.88 90 THR A O 1
ATOM 647 N N . GLY A 1 91 ? 16.128 2.513 -24.933 1.00 96.75 91 GLY A N 1
ATOM 648 C CA . GLY A 1 91 ? 14.711 2.622 -25.231 1.00 96.75 91 GLY A CA 1
ATOM 649 C C . GLY A 1 91 ? 14.339 3.976 -25.812 1.00 96.75 91 GLY A C 1
ATOM 650 O O . GLY A 1 91 ? 15.141 4.913 -25.878 1.00 96.75 91 GLY A O 1
ATOM 651 N N . SER A 1 92 ? 13.077 4.096 -26.215 1.00 97.06 92 SER A N 1
ATOM 652 C CA . SER A 1 92 ? 12.523 5.325 -26.794 1.00 97.06 92 SER A CA 1
ATOM 653 C C . SER A 1 92 ? 12.588 6.553 -25.874 1.00 97.06 92 SER A C 1
ATOM 655 O O . SER A 1 92 ? 12.445 7.671 -26.364 1.00 97.06 92 SER A O 1
ATOM 657 N N . GLN A 1 93 ? 12.755 6.356 -24.563 1.00 96.31 93 GLN A N 1
ATOM 658 C CA . GLN A 1 93 ? 12.853 7.414 -23.553 1.00 96.31 93 GLN A CA 1
ATOM 659 C C . GLN A 1 93 ? 14.251 7.475 -22.914 1.00 96.31 93 GLN A C 1
ATOM 661 O O . GLN A 1 93 ? 14.485 8.296 -22.034 1.00 96.31 93 GLN A O 1
ATOM 666 N N . GLY A 1 94 ? 15.198 6.665 -23.404 1.00 95.00 94 GLY A N 1
ATOM 667 C CA . GLY A 1 94 ? 16.605 6.664 -23.015 1.00 95.00 94 GLY A CA 1
ATOM 668 C C . GLY A 1 94 ? 16.966 5.756 -21.834 1.00 95.00 94 GLY A C 1
ATOM 669 O O . GLY A 1 94 ? 18.121 5.785 -21.406 1.00 95.00 94 GLY A O 1
ATOM 670 N N . GLY A 1 95 ? 16.035 4.940 -21.327 1.00 96.12 95 GLY A N 1
ATOM 671 C CA . GLY A 1 95 ? 16.359 3.851 -20.404 1.00 96.12 95 GLY A CA 1
ATOM 672 C C . GLY A 1 95 ? 17.224 2.788 -21.087 1.00 96.12 95 GLY A C 1
ATOM 673 O O . GLY A 1 95 ? 17.245 2.682 -22.316 1.00 96.12 95 GLY A O 1
ATOM 674 N N . THR A 1 96 ? 17.970 2.001 -20.315 1.00 97.12 96 THR A N 1
ATOM 675 C CA . THR A 1 96 ? 18.874 0.974 -20.853 1.00 97.12 96 THR A CA 1
ATOM 676 C C . THR A 1 96 ? 18.345 -0.429 -20.593 1.00 97.12 96 THR A C 1
ATOM 678 O O . THR A 1 96 ? 17.782 -0.708 -19.538 1.00 97.12 96 THR A O 1
ATOM 681 N N . LEU A 1 97 ? 18.537 -1.324 -21.564 1.00 97.44 97 LEU A N 1
ATOM 682 C CA . LEU A 1 97 ? 18.127 -2.725 -21.495 1.00 97.44 97 LEU A CA 1
ATOM 683 C C . LEU A 1 97 ? 19.340 -3.624 -21.728 1.00 97.44 97 LEU A C 1
ATOM 685 O O . LEU A 1 97 ? 20.081 -3.453 -22.695 1.00 97.44 97 LEU A O 1
ATOM 689 N N . THR A 1 98 ? 19.527 -4.607 -20.855 1.00 96.94 98 THR A N 1
ATOM 690 C CA . THR A 1 98 ? 20.442 -5.732 -21.056 1.00 96.94 98 THR A CA 1
ATOM 691 C C . THR A 1 98 ? 19.608 -6.997 -21.191 1.00 96.94 98 THR A C 1
ATOM 693 O O . THR A 1 98 ? 19.137 -7.526 -20.188 1.00 96.94 98 THR A O 1
ATOM 696 N N . LEU A 1 99 ? 19.415 -7.468 -22.422 1.00 97.62 99 LEU A N 1
ATOM 697 C CA . LEU A 1 99 ? 18.641 -8.671 -22.728 1.00 97.62 99 LEU A CA 1
ATOM 698 C C . LEU A 1 99 ? 19.555 -9.908 -22.745 1.00 97.62 99 LEU A C 1
ATOM 700 O O . LEU A 1 99 ? 20.600 -9.910 -23.400 1.00 97.62 99 LEU A O 1
ATOM 704 N N . GLN A 1 100 ? 19.180 -10.951 -22.006 1.00 97.31 100 GLN A N 1
ATOM 705 C CA . GLN A 1 100 ? 19.872 -12.237 -21.976 1.00 97.31 100 GLN A CA 1
ATOM 706 C C . GLN A 1 100 ? 19.320 -13.191 -23.044 1.00 97.31 100 GLN A C 1
ATOM 708 O O . GLN A 1 100 ? 18.186 -13.071 -23.499 1.00 97.31 100 GLN A O 1
ATOM 713 N N . SER A 1 101 ? 20.130 -14.170 -23.457 1.00 96.00 101 SER A N 1
ATOM 714 C CA . SER A 1 101 ? 19.777 -15.102 -24.539 1.00 96.00 101 SER A CA 1
ATOM 715 C C . SER A 1 101 ? 18.617 -16.046 -24.210 1.00 96.00 101 SER A C 1
ATOM 717 O O . SER A 1 101 ? 18.053 -16.644 -25.120 1.00 96.00 101 SER A O 1
ATOM 719 N N . ASP A 1 102 ? 18.300 -16.224 -22.927 1.00 96.19 102 ASP A N 1
ATOM 720 C CA . ASP A 1 102 ? 17.169 -17.021 -22.442 1.00 96.19 102 ASP A CA 1
ATOM 721 C C . ASP A 1 102 ? 15.861 -16.213 -22.345 1.00 96.19 102 ASP A C 1
ATOM 723 O O . ASP A 1 102 ? 14.839 -16.762 -21.940 1.00 96.19 102 ASP A O 1
ATOM 727 N N . GLY A 1 103 ? 15.881 -14.931 -22.728 1.00 96.50 103 GLY A N 1
ATOM 728 C CA . GLY A 1 103 ? 14.729 -14.034 -22.688 1.00 96.50 103 GLY A CA 1
ATOM 729 C C . GLY A 1 103 ? 14.587 -13.229 -21.400 1.00 96.50 103 GLY A C 1
ATOM 730 O O . GLY A 1 103 ? 13.764 -12.313 -21.364 1.00 96.50 103 GLY A O 1
ATOM 731 N N . GLY A 1 104 ? 15.375 -13.526 -20.361 1.00 96.62 104 GLY A N 1
ATOM 732 C CA . GLY A 1 104 ? 15.472 -12.660 -19.186 1.00 96.62 104 GLY A CA 1
ATOM 733 C C . GLY A 1 104 ? 16.099 -11.314 -19.546 1.00 96.62 104 GLY A C 1
ATOM 734 O O . GLY A 1 104 ? 16.827 -11.208 -20.535 1.00 96.62 104 GLY A O 1
ATOM 735 N N . PHE A 1 105 ? 15.840 -10.269 -18.760 1.00 95.88 105 PHE A N 1
ATOM 736 C CA . PHE A 1 105 ? 16.482 -8.974 -18.986 1.00 95.88 105 PHE A CA 1
ATOM 737 C C . PHE A 1 105 ? 16.641 -8.136 -17.721 1.00 95.88 105 PHE A C 1
ATOM 739 O O . PHE A 1 105 ? 15.894 -8.273 -16.753 1.00 95.88 105 PHE A O 1
ATOM 746 N N . THR A 1 106 ? 17.594 -7.205 -17.775 1.00 94.69 106 THR A N 1
ATOM 747 C CA . THR A 1 106 ? 17.732 -6.115 -16.805 1.00 94.69 106 THR A CA 1
ATOM 748 C C . THR A 1 106 ? 17.409 -4.787 -17.480 1.00 94.69 106 THR A C 1
ATOM 750 O O . THR A 1 106 ? 18.012 -4.465 -18.504 1.00 94.69 106 THR A O 1
ATOM 753 N N . TYR A 1 107 ? 16.487 -4.014 -16.913 1.00 94.06 107 TYR A N 1
ATOM 754 C CA . TYR A 1 107 ? 16.125 -2.676 -17.381 1.00 94.06 107 TYR A CA 1
ATOM 755 C C . TYR A 1 107 ? 16.454 -1.623 -16.319 1.00 94.06 107 TYR A C 1
ATOM 757 O O . TYR A 1 107 ? 16.082 -1.769 -15.155 1.00 94.06 107 TYR A O 1
ATOM 765 N N . THR A 1 108 ? 17.132 -0.549 -16.726 1.00 93.31 108 THR A N 1
ATOM 766 C CA . THR A 1 108 ? 17.427 0.607 -15.874 1.00 93.31 108 THR A CA 1
ATOM 767 C C . THR A 1 108 ? 16.786 1.860 -16.482 1.00 93.31 108 THR A C 1
ATOM 769 O O . THR A 1 108 ? 17.248 2.336 -17.525 1.00 93.31 108 THR A O 1
ATOM 772 N N . PRO A 1 109 ? 15.730 2.417 -15.861 1.00 93.56 109 PRO A N 1
ATOM 773 C CA . PRO A 1 109 ? 15.086 3.636 -16.338 1.00 93.56 109 PRO A CA 1
ATOM 774 C C . PRO A 1 109 ? 15.996 4.857 -16.164 1.00 93.56 109 PRO A C 1
ATOM 776 O O . PRO A 1 109 ? 16.875 4.884 -15.299 1.00 93.56 109 PRO A O 1
ATOM 779 N N . ILE A 1 110 ? 15.738 5.919 -16.932 1.00 94.25 110 ILE A N 1
ATOM 780 C CA . ILE A 1 110 ? 16.285 7.242 -16.601 1.00 94.25 110 ILE A CA 1
ATOM 781 C C . ILE A 1 110 ? 15.704 7.707 -15.258 1.00 94.25 110 ILE A C 1
ATOM 783 O O . ILE A 1 110 ? 14.532 7.470 -14.952 1.00 94.25 110 ILE A O 1
ATOM 787 N N . LEU A 1 111 ? 16.523 8.402 -14.466 1.00 92.62 111 LEU A N 1
ATOM 788 C CA . LEU A 1 111 ? 16.093 9.032 -13.220 1.00 92.62 111 LEU A CA 1
ATOM 789 C C . LEU A 1 111 ? 14.860 9.923 -13.458 1.00 92.62 111 LEU A C 1
ATOM 791 O O . LEU A 1 111 ? 14.873 10.831 -14.288 1.00 92.62 111 LEU A O 1
ATOM 795 N N . GLY A 1 112 ? 13.795 9.667 -12.708 1.00 91.81 112 GLY A N 1
ATOM 796 C CA . GLY A 1 112 ? 12.532 10.390 -12.766 1.00 91.81 112 GLY A CA 1
ATOM 797 C C . GLY A 1 112 ? 11.531 9.874 -13.802 1.00 91.81 112 GLY A C 1
ATOM 798 O O . GLY A 1 112 ? 10.493 10.506 -13.972 1.00 91.81 112 GLY A O 1
ATOM 799 N N . PHE A 1 113 ? 11.808 8.768 -14.500 1.00 92.44 113 PHE A N 1
ATOM 800 C CA . PHE A 1 113 ? 10.939 8.277 -15.571 1.00 92.44 113 PHE A CA 1
ATOM 801 C C . PHE A 1 113 ? 9.547 7.824 -15.084 1.00 92.44 113 PHE A C 1
ATOM 803 O O . PHE A 1 113 ? 9.416 6.926 -14.251 1.00 92.44 113 PHE A O 1
ATOM 810 N N . VAL A 1 114 ? 8.507 8.405 -15.689 1.00 94.19 114 VAL A N 1
ATOM 811 C CA . VAL A 1 114 ? 7.096 8.003 -15.591 1.00 94.19 114 VAL A CA 1
ATOM 812 C C . VAL A 1 114 ? 6.504 8.063 -17.002 1.00 94.19 114 VAL A C 1
ATOM 814 O O . VAL A 1 114 ? 6.724 9.041 -17.720 1.00 94.19 114 VAL A O 1
ATOM 817 N N . GLY A 1 115 ? 5.770 7.032 -17.421 1.00 95.00 115 GLY A N 1
ATOM 818 C CA . GLY A 1 115 ? 5.205 6.920 -18.768 1.00 95.00 115 GLY A CA 1
ATOM 819 C C . GLY A 1 115 ? 5.519 5.590 -19.455 1.00 95.00 115 GLY A C 1
ATOM 820 O O . GLY A 1 115 ? 5.766 4.582 -18.801 1.00 95.00 115 GLY A O 1
ATOM 821 N N . THR A 1 116 ? 5.482 5.578 -20.789 1.00 96.25 116 THR A N 1
ATOM 822 C CA . THR A 1 116 ? 5.695 4.369 -21.602 1.00 96.25 116 THR A CA 1
ATOM 823 C C . THR A 1 116 ? 7.020 4.426 -22.356 1.00 96.25 116 THR A C 1
ATOM 825 O O . THR A 1 116 ? 7.332 5.432 -22.999 1.00 96.25 116 THR A O 1
ATOM 828 N N . GLU A 1 117 ? 7.778 3.333 -22.315 1.00 96.94 117 GLU A N 1
ATOM 829 C CA . GLU A 1 117 ? 9.021 3.146 -23.060 1.00 96.94 117 GLU A CA 1
ATOM 830 C C . GLU A 1 117 ? 8.987 1.835 -23.851 1.00 96.94 117 GLU A C 1
ATOM 832 O O . GLU A 1 117 ? 8.436 0.840 -23.391 1.00 96.94 117 GLU A O 1
ATOM 837 N N . THR A 1 118 ? 9.555 1.833 -25.059 1.00 98.19 118 THR A N 1
ATOM 838 C CA . THR A 1 118 ? 9.558 0.655 -25.936 1.00 98.19 118 THR A CA 1
ATOM 839 C C . THR A 1 118 ? 10.961 0.259 -26.371 1.00 98.19 118 THR A C 1
ATOM 841 O O . THR A 1 118 ? 11.781 1.134 -26.668 1.00 98.19 118 THR A O 1
ATOM 844 N N . PHE A 1 119 ? 11.170 -1.048 -26.509 1.00 98.62 119 PHE A N 1
ATOM 845 C CA . PHE A 1 119 ? 12.367 -1.691 -27.048 1.00 98.62 119 PHE A CA 1
ATOM 846 C C . PHE A 1 119 ? 11.955 -2.734 -28.086 1.00 98.62 119 PHE A C 1
ATOM 848 O O . PHE A 1 119 ? 10.922 -3.378 -27.921 1.00 98.62 119 PHE A O 1
ATOM 855 N N . LYS A 1 120 ? 12.748 -2.941 -29.138 1.00 98.56 120 LYS A N 1
ATOM 856 C CA . LYS A 1 120 ? 12.537 -4.054 -30.074 1.00 98.56 120 LYS A CA 1
ATOM 857 C C . LYS A 1 120 ? 13.556 -5.159 -29.861 1.00 98.56 120 LYS A C 1
ATOM 859 O O . LYS A 1 120 ? 14.717 -4.881 -29.569 1.00 98.56 120 LYS A O 1
ATOM 864 N N . TYR A 1 121 ? 13.137 -6.401 -30.076 1.00 98.62 121 TYR A N 1
ATOM 865 C CA . TYR A 1 121 ? 14.024 -7.559 -30.173 1.00 98.62 121 TYR A CA 1
ATOM 866 C C . TYR A 1 121 ? 13.646 -8.414 -31.382 1.00 98.62 121 TYR A C 1
ATOM 868 O O . TYR A 1 121 ? 12.506 -8.385 -31.844 1.00 98.62 121 TYR A O 1
ATOM 876 N N . THR A 1 122 ? 14.623 -9.136 -31.929 1.00 98.62 122 THR A N 1
ATOM 877 C CA . THR A 1 122 ? 14.429 -10.018 -33.087 1.00 98.62 122 THR A CA 1
ATOM 878 C C . THR A 1 122 ? 14.919 -11.421 -32.771 1.00 98.62 122 THR A C 1
ATOM 880 O O . THR A 1 122 ? 16.048 -11.598 -32.309 1.00 98.62 122 THR A O 1
ATOM 883 N N . LEU A 1 123 ? 14.077 -12.411 -33.052 1.00 98.56 123 LEU A N 1
ATOM 884 C CA . LEU A 1 123 ? 14.438 -13.821 -33.095 1.00 98.56 123 LEU A CA 1
ATOM 885 C C . LEU A 1 123 ? 14.837 -14.205 -34.514 1.00 98.56 123 LEU A C 1
ATOM 887 O O . LEU A 1 123 ? 14.157 -13.820 -35.462 1.00 98.56 123 LEU A O 1
ATOM 891 N N . SER A 1 124 ? 15.886 -15.011 -34.644 1.00 98.06 124 SER A N 1
ATOM 892 C CA . SER A 1 124 ? 16.353 -15.531 -35.931 1.00 98.06 124 SER A CA 1
ATOM 893 C C . SER A 1 124 ? 16.673 -17.018 -35.839 1.00 98.06 124 SER A C 1
ATOM 895 O O . SER A 1 124 ? 17.314 -17.452 -34.878 1.00 98.06 124 SER A O 1
ATOM 897 N N . ASN A 1 125 ? 16.286 -17.784 -36.857 1.00 96.38 125 ASN A N 1
ATOM 898 C CA . ASN A 1 125 ? 16.800 -19.131 -37.131 1.00 96.38 125 ASN A CA 1
ATOM 899 C C . ASN A 1 125 ? 17.244 -19.239 -38.606 1.00 96.38 125 ASN A C 1
ATOM 901 O O . ASN A 1 125 ? 17.410 -18.228 -39.287 1.00 96.38 125 ASN A O 1
ATOM 905 N N . SER A 1 126 ? 17.487 -20.453 -39.110 1.00 95.56 126 SER A N 1
ATOM 906 C CA . SER A 1 126 ? 17.837 -20.669 -40.526 1.00 95.56 126 SER A CA 1
ATOM 907 C C . SER A 1 126 ? 16.722 -20.307 -41.507 1.00 95.56 126 SER A C 1
ATOM 909 O O . SER A 1 126 ? 16.997 -20.119 -42.692 1.00 95.56 126 SER A O 1
ATOM 911 N N . ASP A 1 127 ? 15.489 -20.223 -41.018 1.00 95.00 127 ASP A N 1
ATOM 912 C CA . ASP A 1 127 ? 14.275 -20.179 -41.823 1.00 95.00 127 ASP A CA 1
ATOM 913 C C . ASP A 1 127 ? 13.707 -18.755 -41.899 1.00 95.00 127 ASP A C 1
ATOM 915 O O . ASP A 1 127 ? 12.972 -18.426 -42.832 1.00 95.00 127 ASP A O 1
ATOM 919 N N . GLY A 1 128 ? 14.092 -17.876 -40.967 1.00 95.94 128 GLY A N 1
ATOM 920 C CA . GLY A 1 128 ? 13.813 -16.447 -41.040 1.00 95.94 128 GLY A CA 1
ATOM 921 C C . GLY A 1 128 ? 13.955 -15.701 -39.716 1.00 95.94 128 GLY A C 1
ATOM 922 O O . GLY A 1 128 ? 14.449 -16.234 -38.720 1.00 95.94 128 GLY A O 1
ATOM 923 N N . ASP A 1 129 ? 13.474 -14.457 -39.744 1.00 98.00 129 ASP A N 1
ATOM 924 C CA . ASP A 1 129 ? 13.503 -13.510 -38.632 1.00 98.00 129 ASP A CA 1
ATOM 925 C C . ASP A 1 129 ? 12.081 -13.112 -38.211 1.00 98.00 129 ASP A C 1
ATOM 927 O O . ASP A 1 129 ? 11.178 -13.011 -39.048 1.00 98.00 129 ASP A O 1
ATOM 931 N N . SER A 1 130 ? 11.895 -12.815 -36.925 1.00 98.38 130 SER A N 1
ATOM 932 C CA . SER A 1 130 ? 10.656 -12.263 -36.372 1.00 98.38 130 SER A CA 1
ATOM 933 C C . SER A 1 130 ? 10.965 -11.234 -35.293 1.00 98.38 130 SER A C 1
ATOM 935 O O . SER A 1 130 ? 11.795 -11.485 -34.423 1.00 98.38 130 SER A O 1
ATOM 937 N N . THR A 1 131 ? 10.328 -10.066 -35.363 1.00 98.44 131 THR A N 1
ATOM 938 C CA . THR A 1 131 ? 10.587 -8.924 -34.474 1.00 98.44 131 THR A CA 1
ATOM 939 C C . THR A 1 131 ? 9.341 -8.596 -33.665 1.00 98.44 131 THR A C 1
ATOM 941 O O . THR A 1 131 ? 8.259 -8.484 -34.243 1.00 98.44 131 THR A O 1
ATOM 944 N N . ALA A 1 132 ? 9.519 -8.343 -32.372 1.00 98.62 132 ALA A N 1
ATOM 945 C CA . ALA A 1 132 ? 8.471 -7.901 -31.458 1.00 98.62 132 ALA A CA 1
ATOM 946 C C . ALA A 1 132 ? 8.918 -6.689 -30.628 1.00 98.62 132 ALA A C 1
ATOM 948 O O . ALA A 1 132 ? 10.085 -6.275 -30.657 1.00 98.62 132 ALA A O 1
ATOM 949 N N . THR A 1 133 ? 7.957 -6.086 -29.931 1.00 98.69 133 THR A N 1
ATOM 950 C CA . THR A 1 133 ? 8.141 -4.902 -29.092 1.00 98.69 133 THR A CA 1
ATOM 951 C C . THR A 1 133 ? 7.928 -5.248 -27.622 1.00 98.69 133 THR A C 1
ATOM 953 O O . THR A 1 133 ? 6.838 -5.651 -27.231 1.00 98.69 133 THR A O 1
ATOM 956 N N . LEU A 1 134 ? 8.935 -4.986 -26.791 1.00 98.38 134 LEU A N 1
ATOM 957 C CA . LEU A 1 134 ? 8.793 -4.915 -25.340 1.00 98.38 134 LEU A CA 1
ATOM 958 C C . LEU A 1 134 ? 8.322 -3.512 -24.948 1.00 98.38 134 LEU A C 1
ATOM 960 O O . LEU A 1 134 ? 9.027 -2.527 -25.181 1.00 98.38 134 LEU A O 1
ATOM 964 N N . THR A 1 135 ? 7.139 -3.425 -24.342 1.00 97.69 135 THR A N 1
ATOM 965 C CA . THR A 1 135 ? 6.557 -2.187 -23.811 1.00 97.69 135 THR A CA 1
ATOM 966 C C . THR A 1 135 ? 6.675 -2.157 -22.292 1.00 97.69 135 THR A C 1
ATOM 968 O O . THR A 1 135 ? 6.129 -3.014 -21.603 1.00 97.69 135 THR A O 1
ATOM 971 N N . LEU A 1 136 ? 7.347 -1.140 -21.762 1.00 95.19 136 LEU A N 1
ATOM 972 C CA . LEU A 1 136 ? 7.467 -0.869 -20.334 1.00 95.19 136 LEU A CA 1
ATOM 973 C C . LEU A 1 136 ? 6.565 0.304 -19.949 1.00 95.19 136 LEU A C 1
ATOM 975 O O . LEU A 1 136 ? 6.593 1.348 -20.602 1.00 95.19 136 LEU A O 1
ATOM 979 N N . VAL A 1 137 ? 5.761 0.147 -18.895 1.00 93.75 137 VAL A N 1
ATOM 980 C CA . VAL A 1 137 ? 4.844 1.190 -18.402 1.00 93.75 137 VAL A CA 1
ATOM 981 C C . VAL A 1 137 ? 5.144 1.521 -16.948 1.00 93.75 137 VAL A C 1
ATOM 983 O O . VAL A 1 137 ? 4.968 0.675 -16.078 1.00 93.75 137 VAL A O 1
ATOM 986 N N . SER A 1 138 ? 5.538 2.767 -16.690 1.00 91.88 138 SER A N 1
ATOM 987 C CA . SER A 1 138 ? 5.763 3.326 -15.358 1.00 91.88 138 SER A CA 1
ATOM 988 C C . SER A 1 138 ? 4.631 4.262 -14.947 1.00 91.88 138 SER A C 1
ATOM 990 O O . SER A 1 138 ? 4.353 5.242 -15.643 1.00 91.88 138 SER A O 1
ATOM 992 N N . THR A 1 139 ? 3.981 3.965 -13.819 1.00 89.75 139 THR A N 1
ATOM 993 C CA . THR A 1 139 ? 2.907 4.788 -13.229 1.00 89.75 139 THR A CA 1
ATOM 994 C C . THR A 1 139 ? 3.386 5.678 -12.081 1.00 89.75 139 THR A C 1
ATOM 996 O O . THR A 1 139 ? 2.624 6.528 -11.633 1.00 89.75 139 THR A O 1
ATOM 999 N N . GLY A 1 140 ? 4.631 5.507 -11.629 1.00 91.19 140 GLY A N 1
ATOM 1000 C CA . GLY A 1 140 ? 5.215 6.218 -10.493 1.00 91.19 140 GLY A CA 1
ATOM 1001 C C . GLY A 1 140 ? 6.698 5.893 -10.315 1.00 91.19 140 GLY A C 1
ATOM 1002 O O . GLY A 1 140 ? 7.272 5.101 -11.070 1.00 91.19 140 GLY A O 1
ATOM 1003 N N . ARG A 1 141 ? 7.346 6.518 -9.332 1.00 92.62 141 ARG A N 1
ATOM 1004 C CA . ARG A 1 141 ? 8.776 6.333 -9.040 1.00 92.62 141 ARG A CA 1
ATOM 1005 C C . ARG A 1 141 ? 8.976 5.661 -7.687 1.00 92.62 141 ARG A C 1
ATOM 1007 O O . ARG A 1 141 ? 8.233 5.923 -6.746 1.00 92.62 141 ARG A O 1
ATOM 1014 N N . GLY A 1 142 ? 10.033 4.858 -7.580 1.00 92.44 142 GLY A N 1
ATOM 1015 C CA . GLY A 1 142 ? 10.596 4.470 -6.288 1.00 92.44 142 GLY A CA 1
ATOM 1016 C C . GLY A 1 142 ? 11.522 5.568 -5.763 1.00 92.44 142 GLY A C 1
ATOM 1017 O O . GLY A 1 142 ? 12.404 6.036 -6.481 1.00 92.44 142 GLY A O 1
ATOM 1018 N N . ILE A 1 143 ? 11.340 6.005 -4.525 1.00 94.56 143 ILE A N 1
ATOM 1019 C CA . ILE A 1 143 ? 12.242 6.953 -3.866 1.00 94.56 143 ILE A CA 1
ATOM 1020 C C . ILE A 1 143 ? 12.885 6.245 -2.682 1.00 94.56 143 ILE A C 1
ATOM 1022 O O . ILE A 1 143 ? 12.218 5.970 -1.694 1.00 94.56 143 ILE A O 1
ATOM 1026 N N . PHE A 1 144 ? 14.175 5.948 -2.782 1.00 94.44 144 PHE A N 1
ATOM 1027 C CA . PHE A 1 144 ? 14.874 5.122 -1.802 1.00 94.44 144 PHE A CA 1
ATOM 1028 C C . PHE A 1 144 ? 15.565 5.979 -0.742 1.00 94.44 144 PHE A C 1
ATOM 1030 O O . PHE A 1 144 ? 16.247 6.955 -1.071 1.00 94.44 144 PHE A O 1
ATOM 1037 N N . VAL A 1 145 ? 15.403 5.590 0.522 1.00 95.62 145 VAL A N 1
ATOM 1038 C CA . VAL A 1 145 ? 16.005 6.217 1.700 1.00 95.62 145 VAL A CA 1
ATOM 1039 C C . VAL A 1 145 ? 16.814 5.177 2.468 1.00 95.62 145 VAL A C 1
ATOM 1041 O O . VAL A 1 145 ? 16.279 4.152 2.871 1.00 95.62 145 VAL A O 1
ATOM 1044 N N . ASP A 1 146 ? 18.089 5.460 2.706 1.00 95.00 146 ASP A N 1
ATOM 1045 C CA . ASP A 1 146 ? 18.990 4.664 3.537 1.00 95.00 146 ASP A CA 1
ATOM 1046 C C . ASP A 1 146 ? 19.847 5.616 4.379 1.00 95.00 146 ASP A C 1
ATOM 1048 O O . ASP A 1 146 ? 20.722 6.319 3.876 1.00 95.00 146 ASP A O 1
ATOM 1052 N N . ASN A 1 147 ? 19.598 5.667 5.684 1.00 93.31 147 ASN A N 1
ATOM 1053 C CA . ASN A 1 147 ? 20.290 6.603 6.567 1.00 93.31 147 ASN A CA 1
ATOM 1054 C C . ASN A 1 147 ? 21.759 6.232 6.859 1.00 93.31 147 ASN A C 1
ATOM 1056 O O . ASN A 1 147 ? 22.460 6.997 7.525 1.00 93.31 147 ASN A O 1
ATOM 1060 N N . THR A 1 148 ? 22.252 5.100 6.346 1.00 93.50 148 THR A N 1
ATOM 1061 C CA . THR A 1 148 ? 23.670 4.729 6.442 1.00 93.50 148 THR A CA 1
ATOM 1062 C C . THR A 1 148 ? 24.522 5.422 5.385 1.00 93.50 148 THR A C 1
ATOM 1064 O O . THR A 1 148 ? 25.745 5.525 5.547 1.00 93.50 148 THR A O 1
ATOM 1067 N N . VAL A 1 149 ? 23.903 5.916 4.306 1.00 91.25 149 VAL A N 1
ATOM 1068 C CA . VAL A 1 149 ? 24.620 6.611 3.238 1.00 91.25 149 VAL A CA 1
ATOM 1069 C C . VAL A 1 149 ? 24.896 8.073 3.608 1.00 91.25 149 VAL A C 1
ATOM 1071 O O . VAL A 1 149 ? 24.201 8.702 4.407 1.00 91.25 149 VAL A O 1
ATOM 1074 N N . GLY A 1 150 ? 25.956 8.646 3.030 1.00 82.25 150 GLY A N 1
ATOM 1075 C CA . GLY A 1 150 ? 26.225 10.079 3.171 1.00 82.25 150 GLY A CA 1
ATOM 1076 C C . GLY A 1 150 ? 25.102 10.927 2.559 1.00 82.25 150 GLY A C 1
ATOM 1077 O O . GLY A 1 150 ? 24.428 10.494 1.629 1.00 82.25 150 GLY A O 1
ATOM 1078 N N . GLY A 1 151 ? 24.902 12.150 3.058 1.00 77.81 151 GLY A N 1
ATOM 1079 C CA . GLY A 1 151 ? 23.860 13.039 2.530 1.00 77.81 151 GLY A CA 1
ATOM 1080 C C . GLY A 1 151 ? 24.079 13.449 1.072 1.00 77.81 151 GLY A C 1
ATOM 1081 O O . GLY A 1 151 ? 25.217 13.679 0.658 1.00 77.81 151 GLY A O 1
ATOM 1082 N N . GLY A 1 152 ? 22.979 13.592 0.322 1.00 73.00 152 GLY A N 1
ATOM 1083 C CA . GLY A 1 152 ? 22.978 14.127 -1.047 1.00 73.00 152 GLY A CA 1
ATOM 1084 C C . GLY A 1 152 ? 22.810 13.114 -2.187 1.00 73.00 152 GLY A C 1
ATOM 1085 O O . GLY A 1 152 ? 23.222 13.424 -3.306 1.00 73.00 152 GLY A O 1
ATOM 1086 N N . GLY A 1 153 ? 22.234 11.933 -1.934 1.00 91.06 153 GLY A N 1
ATOM 1087 C CA . GLY A 1 153 ? 21.789 11.031 -3.005 1.00 91.06 153 GLY A CA 1
ATOM 1088 C C . GLY A 1 153 ? 20.689 11.636 -3.890 1.00 91.06 153 GLY A C 1
ATOM 1089 O O . GLY A 1 153 ? 20.181 12.722 -3.618 1.00 91.06 153 GLY A O 1
ATOM 1090 N N . ASP A 1 154 ? 20.325 10.938 -4.965 1.00 93.00 154 ASP A N 1
ATOM 1091 C CA . ASP A 1 154 ? 19.263 11.358 -5.900 1.00 93.00 154 ASP A CA 1
ATOM 1092 C C . ASP A 1 154 ? 17.938 10.599 -5.696 1.00 93.00 154 ASP A C 1
ATOM 1094 O O . ASP A 1 154 ? 16.962 10.825 -6.414 1.00 93.00 154 ASP A O 1
ATOM 1098 N N . GLY A 1 155 ? 17.899 9.702 -4.707 1.00 93.69 155 GLY A N 1
ATOM 1099 C CA . GLY A 1 155 ? 16.733 8.894 -4.364 1.00 93.69 155 GLY A CA 1
ATOM 1100 C C . GLY A 1 155 ? 16.503 7.709 -5.295 1.00 93.69 155 GLY A C 1
ATOM 1101 O O . GLY A 1 155 ? 15.476 7.045 -5.162 1.00 93.69 155 GLY A O 1
ATOM 1102 N N . SER A 1 156 ? 17.423 7.420 -6.221 1.00 92.50 156 SER A N 1
ATOM 1103 C CA . SER A 1 156 ? 17.426 6.154 -6.954 1.00 92.50 156 SER A CA 1
ATOM 1104 C C . SER A 1 156 ? 17.848 4.983 -6.079 1.00 92.50 156 SER A C 1
ATOM 1106 O O . SER A 1 156 ? 18.550 5.153 -5.084 1.00 92.50 156 SER A O 1
ATOM 1108 N N . GLN A 1 157 ? 17.478 3.768 -6.489 1.00 90.38 157 GLN A N 1
ATOM 1109 C CA . GLN A 1 157 ? 17.850 2.539 -5.781 1.00 90.38 157 GLN A CA 1
ATOM 1110 C C . GLN A 1 157 ? 19.372 2.402 -5.602 1.00 90.38 157 GLN A C 1
ATOM 1112 O O . GLN A 1 157 ? 19.843 1.866 -4.606 1.00 90.38 157 GLN A O 1
ATOM 1117 N N . THR A 1 158 ? 20.160 2.899 -6.560 1.00 90.00 158 THR A N 1
ATOM 1118 C CA . THR A 1 158 ? 21.631 2.840 -6.524 1.00 90.00 158 THR A CA 1
ATOM 1119 C C . THR A 1 158 ? 22.288 4.014 -5.797 1.00 90.00 158 THR A C 1
ATOM 1121 O O . THR A 1 158 ? 23.486 3.960 -5.527 1.00 90.00 158 THR A O 1
ATOM 1124 N N . ASN A 1 159 ? 21.541 5.086 -5.527 1.00 93.19 159 ASN A N 1
ATOM 1125 C CA . ASN A 1 159 ? 22.033 6.306 -4.892 1.00 93.19 159 ASN A CA 1
ATOM 1126 C C . ASN A 1 159 ? 20.933 6.910 -3.988 1.00 93.19 159 ASN A C 1
ATOM 1128 O O . ASN A 1 159 ? 20.378 7.972 -4.303 1.00 93.19 159 ASN A O 1
ATOM 1132 N N . PRO A 1 160 ? 20.579 6.208 -2.894 1.00 94.88 160 PRO A N 1
ATOM 1133 C CA . PRO A 1 160 ? 19.454 6.574 -2.042 1.00 94.88 160 PRO A CA 1
ATOM 1134 C C . PRO A 1 160 ? 19.692 7.901 -1.314 1.00 94.88 160 PRO A C 1
ATOM 1136 O O . PRO A 1 160 ? 20.825 8.333 -1.100 1.00 94.88 160 PRO A O 1
ATOM 1139 N N . LEU A 1 161 ? 18.604 8.552 -0.914 1.00 96.19 161 LEU A N 1
ATOM 1140 C CA . LEU A 1 161 ? 18.645 9.675 0.021 1.00 96.19 161 LEU A CA 1
ATOM 1141 C C . LEU A 1 161 ? 18.979 9.175 1.428 1.00 96.19 161 LEU A C 1
ATOM 1143 O O . LEU A 1 161 ? 18.737 8.020 1.752 1.00 96.19 161 LEU A O 1
ATOM 1147 N N . ASN A 1 162 ? 19.487 10.051 2.293 1.00 95.25 162 ASN A N 1
ATOM 1148 C CA . ASN A 1 162 ? 19.852 9.672 3.662 1.00 95.25 162 ASN A CA 1
ATOM 1149 C C . ASN A 1 162 ? 18.822 10.091 4.726 1.00 95.25 162 ASN A C 1
ATOM 1151 O O . ASN A 1 162 ? 19.061 9.896 5.915 1.00 95.25 162 ASN A O 1
ATOM 1155 N N . ASN A 1 163 ? 17.721 10.733 4.329 1.00 94.88 163 ASN A N 1
ATOM 1156 C CA . ASN A 1 163 ? 16.671 11.168 5.243 1.00 94.88 163 ASN A CA 1
ATOM 1157 C C . ASN A 1 163 ? 15.295 11.203 4.561 1.00 94.88 163 ASN A C 1
ATOM 1159 O O . ASN A 1 163 ? 15.189 11.377 3.344 1.00 94.88 163 ASN A O 1
ATOM 1163 N N . LEU A 1 164 ? 14.245 11.052 5.369 1.00 95.62 164 LEU A N 1
ATOM 1164 C CA . LEU A 1 164 ? 12.861 10.980 4.899 1.00 95.62 164 LEU A CA 1
ATOM 1165 C C . LEU A 1 164 ? 12.313 12.342 4.444 1.00 95.62 164 LEU A C 1
ATOM 1167 O O . LEU A 1 164 ? 11.504 12.400 3.520 1.00 95.62 164 LEU A O 1
ATOM 1171 N N . ALA A 1 165 ? 12.769 13.444 5.047 1.00 95.69 165 ALA A N 1
ATOM 1172 C CA . ALA A 1 165 ? 12.307 14.787 4.689 1.00 95.69 165 ALA A CA 1
ATOM 1173 C C . ALA A 1 165 ? 12.621 15.132 3.223 1.00 95.69 165 ALA A C 1
ATOM 1175 O O . ALA A 1 165 ? 11.750 15.621 2.503 1.00 95.69 165 ALA A O 1
ATOM 1176 N N . ASP A 1 166 ? 13.838 14.827 2.768 1.00 95.56 166 ASP A N 1
ATOM 1177 C CA . ASP A 1 166 ? 14.253 15.048 1.383 1.00 95.56 166 ASP A CA 1
ATOM 1178 C C . ASP A 1 166 ? 13.468 14.150 0.416 1.00 95.56 166 ASP A C 1
ATOM 1180 O O . ASP A 1 166 ? 13.077 14.597 -0.664 1.00 95.56 166 ASP A O 1
ATOM 1184 N N . ALA A 1 167 ? 13.169 12.909 0.818 1.00 96.69 167 ALA A N 1
ATOM 1185 C CA . ALA A 1 167 ? 12.374 11.980 0.016 1.00 96.69 167 ALA A CA 1
ATOM 1186 C C . ALA A 1 167 ? 10.939 12.477 -0.180 1.00 96.69 167 ALA A C 1
ATOM 1188 O O . ALA A 1 16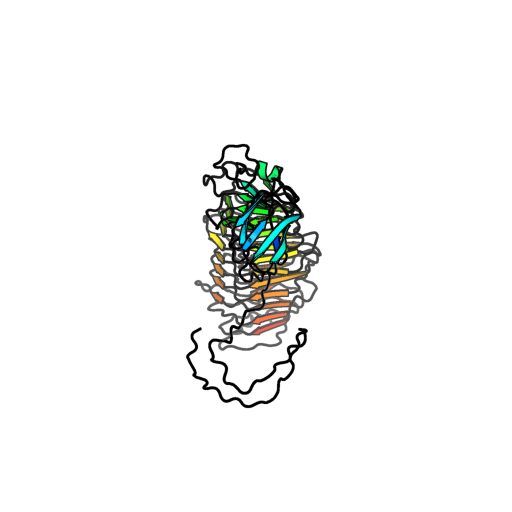7 ? 10.430 12.485 -1.302 1.00 96.69 167 ALA A O 1
ATOM 1189 N N . ILE A 1 168 ? 10.316 12.966 0.893 1.00 97.44 168 ILE A N 1
ATOM 1190 C CA . ILE A 1 168 ? 8.994 13.592 0.843 1.00 97.44 168 ILE A CA 1
ATOM 1191 C C . ILE A 1 168 ? 9.023 14.831 -0.056 1.00 97.44 168 ILE A C 1
ATOM 1193 O O . ILE A 1 168 ? 8.154 14.979 -0.916 1.00 97.44 168 ILE A O 1
ATOM 1197 N N . ALA A 1 169 ? 10.037 15.690 0.081 1.00 96.00 169 ALA A N 1
ATOM 1198 C CA . ALA A 1 169 ? 10.140 16.934 -0.680 1.00 96.00 169 ALA A CA 1
ATOM 1199 C C . ALA A 1 169 ? 10.233 16.724 -2.203 1.00 96.00 169 ALA A C 1
ATOM 1201 O O . ALA A 1 169 ? 9.823 17.603 -2.964 1.00 96.00 169 ALA A O 1
ATOM 1202 N N . GLN A 1 170 ? 10.758 15.581 -2.656 1.00 94.50 170 GLN A N 1
ATOM 1203 C CA . GLN A 1 170 ? 10.855 15.250 -4.080 1.00 94.50 170 GLN A CA 1
ATOM 1204 C C . GLN A 1 170 ? 9.711 14.373 -4.611 1.00 94.50 170 GLN A C 1
ATOM 1206 O O . GLN A 1 170 ? 9.639 14.165 -5.826 1.00 94.50 170 GLN A O 1
ATOM 1211 N N . SER A 1 171 ? 8.861 13.837 -3.731 1.00 96.25 171 SER A N 1
ATOM 1212 C CA . SER A 1 171 ? 7.777 12.916 -4.090 1.00 96.25 171 SER A CA 1
ATOM 1213 C C . SER A 1 171 ? 6.606 13.614 -4.787 1.00 96.25 171 SER A C 1
ATOM 1215 O O . SER A 1 171 ? 6.328 14.796 -4.577 1.00 96.25 171 SER A O 1
ATOM 1217 N N . LEU A 1 172 ? 5.930 12.870 -5.656 1.00 95.31 172 LEU A N 1
ATOM 1218 C CA . LEU A 1 172 ? 4.721 13.259 -6.374 1.00 95.31 172 LEU A CA 1
ATOM 1219 C C . LEU A 1 172 ? 3.674 12.152 -6.219 1.00 95.31 172 LEU A C 1
ATOM 1221 O O . LEU A 1 172 ? 4.019 10.997 -5.994 1.00 95.31 172 LEU A O 1
ATOM 1225 N N . SER A 1 173 ? 2.396 12.499 -6.376 1.00 94.69 173 SER A N 1
ATOM 1226 C CA . SER A 1 173 ? 1.301 11.521 -6.349 1.00 94.69 173 SER A CA 1
ATOM 1227 C C . SER A 1 173 ? 1.575 10.349 -7.308 1.00 94.69 173 SER A C 1
ATOM 1229 O O . SER A 1 173 ? 1.939 10.570 -8.466 1.00 94.69 173 SER A O 1
ATOM 1231 N N . GLY A 1 174 ? 1.416 9.121 -6.812 1.00 92.12 174 GLY A N 1
ATOM 1232 C CA . GLY A 1 174 ? 1.754 7.867 -7.487 1.00 92.12 174 GLY A CA 1
ATOM 1233 C C . GLY A 1 174 ? 3.148 7.319 -7.159 1.00 92.12 174 GLY A C 1
ATOM 1234 O O . GLY A 1 174 ? 3.439 6.182 -7.528 1.00 92.12 174 GLY A O 1
ATOM 1235 N N . ASP A 1 175 ? 4.013 8.087 -6.489 1.00 94.75 175 ASP A N 1
ATOM 1236 C CA . ASP A 1 175 ? 5.323 7.603 -6.048 1.00 94.75 175 ASP A CA 1
ATOM 1237 C C . ASP A 1 175 ? 5.230 6.740 -4.784 1.00 94.75 175 ASP A C 1
ATOM 1239 O O . ASP A 1 175 ? 4.362 6.927 -3.931 1.00 94.75 175 ASP A O 1
ATOM 1243 N N . THR A 1 176 ? 6.210 5.852 -4.621 1.00 94.12 176 THR A N 1
ATOM 1244 C CA . THR A 1 176 ? 6.429 5.104 -3.382 1.00 94.12 176 THR A CA 1
ATOM 1245 C C . THR A 1 176 ? 7.790 5.464 -2.804 1.00 94.12 176 THR A C 1
ATOM 1247 O O . THR A 1 176 ? 8.824 5.268 -3.447 1.00 94.12 176 THR A O 1
ATOM 1250 N N . ILE A 1 177 ? 7.806 5.963 -1.572 1.00 95.94 177 ILE A N 1
ATOM 1251 C CA . ILE A 1 177 ? 9.023 6.123 -0.781 1.00 95.94 177 ILE A CA 1
ATOM 1252 C C . ILE A 1 177 ? 9.320 4.785 -0.104 1.00 95.94 177 ILE A C 1
ATOM 1254 O O . ILE A 1 177 ? 8.479 4.257 0.617 1.00 95.94 177 ILE A O 1
ATOM 1258 N N . TYR A 1 178 ? 10.515 4.249 -0.327 1.00 95.19 178 TYR A N 1
ATOM 1259 C CA . TYR A 1 178 ? 11.021 3.055 0.335 1.00 95.19 178 TYR A CA 1
ATOM 1260 C C . TYR A 1 178 ? 12.120 3.427 1.330 1.00 95.19 178 TYR A C 1
ATOM 1262 O O . TYR A 1 178 ? 13.107 4.058 0.952 1.00 95.19 178 TYR A O 1
ATOM 1270 N N . VAL A 1 179 ? 11.966 3.023 2.588 1.00 95.69 179 VAL A N 1
ATOM 1271 C CA . VAL A 1 179 ? 12.914 3.296 3.670 1.00 95.69 179 VAL A CA 1
ATOM 1272 C C . VAL A 1 179 ? 13.587 1.994 4.101 1.00 95.69 179 VAL A C 1
ATOM 1274 O O . VAL A 1 179 ? 12.942 1.101 4.651 1.00 95.69 179 VAL A O 1
ATOM 1277 N N . SER A 1 180 ? 14.893 1.891 3.864 1.00 94.19 180 SER A N 1
ATOM 1278 C CA . SER A 1 180 ? 15.731 0.791 4.348 1.00 94.19 180 SER A CA 1
ATOM 1279 C C . SER A 1 180 ? 15.867 0.836 5.872 1.00 94.19 180 SER A C 1
ATOM 1281 O O . SER A 1 180 ? 15.852 1.917 6.463 1.00 94.19 180 SER A O 1
ATOM 1283 N N . ALA A 1 181 ? 16.084 -0.319 6.510 1.00 93.25 181 ALA A N 1
ATOM 1284 C CA . ALA A 1 181 ? 16.347 -0.425 7.951 1.00 93.25 181 ALA A CA 1
ATOM 1285 C C . ALA A 1 181 ? 17.520 0.463 8.398 1.00 93.25 181 ALA A C 1
ATOM 1287 O O . ALA A 1 181 ? 17.538 0.988 9.514 1.00 93.25 181 ALA A O 1
ATOM 1288 N N . GLY A 1 182 ? 18.499 0.615 7.503 1.00 91.31 182 GLY A N 1
ATOM 1289 C CA . GLY A 1 182 ? 19.614 1.526 7.660 1.00 91.31 182 GLY A CA 1
ATOM 1290 C C . GLY A 1 182 ? 20.504 1.174 8.855 1.00 91.31 182 GLY A C 1
ATOM 1291 O O . GLY A 1 182 ? 20.912 0.026 9.033 1.00 91.31 182 GLY A O 1
ATOM 1292 N N . ASP A 1 183 ? 20.834 2.169 9.677 1.00 91.19 183 ASP A N 1
ATOM 1293 C CA . ASP A 1 183 ? 21.652 2.028 10.886 1.00 91.19 183 ASP A CA 1
ATOM 1294 C C . ASP A 1 183 ? 20.885 1.419 12.079 1.00 91.19 183 ASP A C 1
ATOM 1296 O O . ASP A 1 183 ? 21.473 1.199 13.142 1.00 91.19 183 ASP A O 1
ATOM 1300 N N . GLY A 1 184 ? 19.590 1.126 11.907 1.00 89.62 184 GLY A N 1
ATOM 1301 C CA . GLY A 1 184 ? 18.705 0.621 12.956 1.00 89.62 184 GLY A CA 1
ATOM 1302 C C . GLY A 1 184 ? 18.320 1.671 14.003 1.00 89.62 184 GLY A C 1
ATOM 1303 O O . GLY A 1 184 ? 17.789 1.315 15.054 1.00 89.62 184 GLY A O 1
ATOM 1304 N N . LEU A 1 185 ? 18.604 2.950 13.749 1.00 89.44 185 LEU A N 1
ATOM 1305 C CA . LEU A 1 185 ? 18.213 4.099 14.558 1.00 89.44 185 LEU A CA 1
ATOM 1306 C C . LEU A 1 185 ? 17.329 5.034 13.721 1.00 89.44 185 LEU A C 1
ATOM 1308 O O . LEU A 1 185 ? 17.289 4.966 12.496 1.00 89.44 185 LEU A O 1
ATOM 1312 N N . ALA A 1 186 ? 16.662 5.985 14.374 1.00 87.00 186 ALA A N 1
ATOM 1313 C CA . ALA A 1 186 ? 15.859 6.997 13.684 1.00 87.00 186 ALA A CA 1
ATOM 1314 C C . ALA A 1 186 ? 16.705 8.120 13.037 1.00 87.00 186 ALA A C 1
ATOM 1316 O O . ALA A 1 186 ? 16.210 9.222 12.794 1.00 87.00 186 ALA A O 1
ATOM 1317 N N . THR A 1 187 ? 18.002 7.904 12.782 1.00 90.88 187 THR A N 1
ATOM 1318 C CA . THR A 1 187 ? 18.879 8.927 12.190 1.00 90.88 187 THR A CA 1
ATOM 1319 C C . THR A 1 187 ? 18.330 9.342 10.825 1.00 90.88 187 THR A C 1
ATOM 1321 O O . THR A 1 187 ? 18.135 8.495 9.964 1.00 90.88 187 THR A O 1
ATOM 1324 N N . GLY A 1 188 ? 18.034 10.629 10.612 1.00 90.81 188 GLY A N 1
ATOM 1325 C CA . GLY A 1 188 ? 17.419 11.102 9.356 1.00 90.81 188 GLY A CA 1
ATOM 1326 C C . GLY A 1 188 ? 15.957 10.668 9.144 1.00 90.81 188 GLY A C 1
ATOM 1327 O O . GLY A 1 188 ? 15.349 11.038 8.141 1.00 90.81 188 GLY A O 1
ATOM 1328 N N . LEU A 1 189 ? 15.387 9.923 10.091 1.00 93.19 189 LEU A N 1
ATOM 1329 C CA . LEU A 1 189 ? 14.008 9.430 10.099 1.00 93.19 189 LEU A CA 1
ATOM 1330 C C . LEU A 1 189 ? 13.221 9.974 11.303 1.00 93.19 189 LEU A C 1
ATOM 1332 O O . LEU A 1 189 ? 12.084 9.568 11.527 1.00 93.19 189 LEU A O 1
ATOM 1336 N N . SER A 1 190 ? 13.825 10.881 12.077 1.00 91.12 190 SER A N 1
ATOM 1337 C CA . SER A 1 190 ? 13.190 11.546 13.207 1.00 91.12 190 SER A CA 1
ATOM 1338 C C . SER A 1 190 ? 12.633 12.920 12.839 1.00 91.12 190 SER A C 1
ATOM 1340 O O . SER A 1 190 ? 13.217 13.663 12.042 1.00 91.12 190 SER A O 1
ATOM 1342 N N . GLY A 1 191 ? 11.503 13.269 13.446 1.00 89.62 191 GLY A N 1
ATOM 1343 C CA . GLY A 1 191 ? 10.772 14.510 13.215 1.00 89.62 191 GLY A CA 1
ATOM 1344 C C . GLY A 1 191 ? 9.341 14.283 12.738 1.00 89.62 191 GLY A C 1
ATOM 1345 O O . GLY A 1 191 ? 8.897 13.163 12.521 1.00 89.62 191 GLY A O 1
ATOM 1346 N N . ASN A 1 192 ? 8.608 15.384 12.578 1.00 92.38 192 ASN A N 1
ATOM 1347 C CA . ASN A 1 192 ? 7.228 15.329 12.110 1.00 92.38 192 ASN A CA 1
ATOM 1348 C C . ASN A 1 192 ? 7.197 15.405 10.585 1.00 92.38 192 ASN A C 1
ATOM 1350 O O . ASN A 1 192 ? 7.750 16.338 9.993 1.00 92.38 192 ASN A O 1
ATOM 1354 N N . PHE A 1 193 ? 6.503 14.461 9.966 1.00 94.56 193 PHE A N 1
ATOM 1355 C CA . PHE A 1 193 ? 6.405 14.327 8.522 1.00 94.56 193 PHE A CA 1
ATOM 1356 C C . PHE A 1 193 ? 4.959 14.465 8.059 1.00 94.56 193 PHE A C 1
ATOM 1358 O O . PHE A 1 193 ? 4.023 14.054 8.741 1.00 94.56 193 PHE A O 1
ATOM 1365 N N . THR A 1 194 ? 4.773 15.022 6.867 1.00 96.00 194 THR A N 1
ATOM 1366 C CA . THR A 1 194 ? 3.479 15.040 6.183 1.00 96.00 194 THR A CA 1
ATOM 1367 C C . THR A 1 194 ? 3.650 14.373 4.834 1.00 96.00 194 THR A C 1
ATOM 1369 O O . THR A 1 194 ? 4.379 14.881 3.982 1.00 96.00 194 THR A O 1
ATOM 1372 N N . LEU A 1 195 ? 2.998 13.230 4.656 1.00 96.31 195 LEU A N 1
ATOM 1373 C CA . LEU A 1 195 ? 3.009 12.492 3.407 1.00 96.31 195 LEU A CA 1
ATOM 1374 C C . LEU A 1 195 ? 2.045 13.179 2.425 1.00 96.31 195 LEU A C 1
ATOM 1376 O O . LEU A 1 195 ? 0.875 13.377 2.774 1.00 96.31 195 LEU A O 1
ATOM 1380 N N . PRO A 1 196 ? 2.501 13.591 1.227 1.00 96.69 196 PRO A N 1
ATOM 1381 C CA . PRO A 1 196 ? 1.621 14.187 0.229 1.00 96.69 196 PRO A CA 1
ATOM 1382 C C . PRO A 1 196 ? 0.545 13.196 -0.224 1.00 96.69 196 PRO A C 1
ATOM 1384 O O . PRO A 1 196 ? 0.734 11.984 -0.144 1.00 96.69 196 PRO A O 1
ATOM 1387 N N . GLN A 1 197 ? -0.579 13.707 -0.727 1.00 95.00 197 GLN A N 1
ATOM 1388 C CA . GLN A 1 197 ? -1.678 12.861 -1.194 1.00 95.00 197 GLN A CA 1
ATOM 1389 C C . GLN A 1 197 ? -1.215 11.915 -2.316 1.00 95.00 197 GLN A C 1
ATOM 1391 O O . GLN A 1 197 ? -0.569 12.350 -3.277 1.00 95.00 197 GLN A O 1
ATOM 1396 N N . GLY A 1 198 ? -1.571 10.634 -2.222 1.00 94.94 198 GLY A N 1
ATOM 1397 C CA . GLY A 1 198 ? -1.235 9.633 -3.237 1.00 94.94 198 GLY A CA 1
ATOM 1398 C C . GLY A 1 198 ? 0.218 9.160 -3.219 1.00 94.94 198 GLY A C 1
ATOM 1399 O O . GLY A 1 198 ? 0.641 8.534 -4.186 1.00 94.94 198 GLY A O 1
ATOM 1400 N N . VAL A 1 199 ? 1.006 9.521 -2.202 1.00 96.44 199 VAL A N 1
ATOM 1401 C CA . VAL A 1 199 ? 2.377 9.021 -2.022 1.00 96.44 199 VAL A CA 1
ATOM 1402 C C . VAL A 1 199 ? 2.352 7.883 -1.015 1.00 96.44 199 VAL A C 1
ATOM 1404 O O . VAL A 1 199 ? 1.835 8.049 0.087 1.00 96.44 199 VAL A O 1
ATOM 1407 N N . ASP A 1 200 ? 2.943 6.753 -1.370 1.00 95.50 200 ASP A N 1
ATOM 1408 C CA . ASP A 1 200 ? 3.055 5.611 -0.468 1.00 95.50 200 ASP A CA 1
ATOM 1409 C C . ASP A 1 200 ? 4.367 5.661 0.317 1.00 95.50 200 ASP A C 1
ATOM 1411 O O . ASP A 1 200 ? 5.389 6.147 -0.173 1.00 95.50 200 ASP A O 1
ATOM 1415 N N . LEU A 1 201 ? 4.352 5.120 1.531 1.00 96.44 201 LEU A N 1
ATOM 1416 C CA . LEU A 1 201 ? 5.518 4.962 2.387 1.00 96.44 201 LEU A CA 1
ATOM 1417 C C . LEU A 1 201 ? 5.666 3.490 2.789 1.00 96.44 201 LEU A C 1
ATOM 1419 O O . LEU A 1 201 ? 4.862 2.947 3.541 1.00 96.44 201 LEU A O 1
ATOM 1423 N N . ALA A 1 202 ? 6.724 2.848 2.313 1.00 95.25 202 ALA A N 1
ATOM 1424 C CA . ALA A 1 202 ? 7.057 1.469 2.633 1.00 95.25 202 ALA A CA 1
ATOM 1425 C C . ALA A 1 202 ? 8.396 1.406 3.373 1.00 95.25 202 ALA A C 1
ATOM 1427 O O . ALA A 1 202 ? 9.383 1.991 2.937 1.00 95.25 202 ALA A O 1
ATOM 1428 N N . GLY A 1 203 ? 8.446 0.685 4.484 1.00 95.12 203 GLY A N 1
ATOM 1429 C CA . GLY A 1 203 ? 9.679 0.304 5.154 1.00 95.12 203 GLY A CA 1
ATOM 1430 C C . GLY A 1 203 ? 10.142 -1.086 4.729 1.00 95.12 203 GLY A C 1
ATOM 1431 O O . GLY A 1 203 ? 9.341 -1.929 4.320 1.00 95.12 203 GLY A O 1
ATOM 1432 N N . GLU A 1 204 ? 11.434 -1.355 4.902 1.00 93.62 204 GLU A N 1
ATOM 1433 C CA . GLU A 1 204 ? 12.039 -2.672 4.668 1.00 93.62 204 GLU A CA 1
ATOM 1434 C C . GLU A 1 204 ? 11.316 -3.814 5.406 1.00 93.62 204 GLU A C 1
ATOM 1436 O O . GLU A 1 204 ? 11.333 -4.946 4.930 1.00 93.62 204 GLU A O 1
ATOM 1441 N N . GLY A 1 205 ? 10.600 -3.539 6.501 1.00 89.69 205 GLY A N 1
ATOM 1442 C CA . GLY A 1 205 ? 9.807 -4.533 7.231 1.00 89.69 205 GLY A CA 1
ATOM 1443 C C . GLY A 1 205 ? 8.684 -5.191 6.420 1.00 89.69 205 GLY A C 1
ATOM 1444 O O . GLY A 1 205 ? 8.391 -6.359 6.644 1.00 89.69 205 GLY A O 1
ATOM 1445 N N . ALA A 1 206 ? 8.098 -4.488 5.447 1.00 87.00 206 ALA A N 1
ATOM 1446 C CA . ALA A 1 206 ? 7.110 -5.049 4.514 1.00 87.00 206 ALA A CA 1
ATOM 1447 C C . ALA A 1 206 ? 7.771 -5.577 3.229 1.00 87.00 206 ALA A C 1
ATOM 1449 O O . ALA A 1 206 ? 7.119 -6.174 2.368 1.00 87.00 206 ALA A O 1
ATOM 1450 N N . GLY A 1 207 ? 9.078 -5.342 3.085 1.00 80.62 207 GLY A N 1
ATOM 1451 C CA . GLY A 1 207 ? 9.775 -5.452 1.818 1.00 80.62 207 GLY A CA 1
ATOM 1452 C C . GLY A 1 207 ? 9.213 -4.484 0.780 1.00 80.62 207 GLY A C 1
ATOM 1453 O O . GLY A 1 207 ? 8.402 -3.597 1.055 1.00 80.62 207 GLY A O 1
ATOM 1454 N N . LEU A 1 208 ? 9.644 -4.676 -0.457 1.00 77.31 208 LEU A N 1
ATOM 1455 C CA . LEU A 1 208 ? 9.102 -3.967 -1.602 1.00 77.31 208 LEU A CA 1
ATOM 1456 C C . LEU A 1 208 ? 8.775 -4.995 -2.666 1.00 77.31 208 LEU A C 1
ATOM 1458 O O . LEU A 1 208 ? 9.672 -5.642 -3.201 1.00 77.31 208 LEU A O 1
ATOM 1462 N N . ILE A 1 209 ? 7.489 -5.143 -2.968 1.00 63.50 209 ILE A N 1
ATOM 1463 C CA . ILE A 1 209 ? 7.020 -5.924 -4.111 1.00 63.50 209 ILE A CA 1
ATOM 1464 C C . ILE A 1 209 ? 6.375 -4.937 -5.073 1.00 63.50 209 ILE A C 1
ATOM 1466 O O . ILE A 1 209 ? 5.167 -4.716 -5.055 1.00 63.50 209 ILE A O 1
ATOM 1470 N N . LEU A 1 210 ? 7.200 -4.310 -5.904 1.00 61.34 210 LEU A N 1
ATOM 1471 C CA . LEU A 1 210 ? 6.735 -3.357 -6.907 1.00 61.34 210 LEU A CA 1
ATOM 1472 C C . LEU A 1 210 ? 7.283 -3.725 -8.276 1.00 61.34 210 LEU A C 1
ATOM 1474 O O . LEU A 1 210 ? 8.200 -3.059 -8.742 1.00 61.34 210 LEU A O 1
ATOM 1478 N N . GLY A 1 211 ? 6.731 -4.772 -8.903 1.00 56.62 211 GLY A N 1
ATOM 1479 C CA . GLY A 1 211 ? 7.001 -5.210 -10.286 1.00 56.62 211 GLY A CA 1
ATOM 1480 C C . GLY A 1 211 ? 8.461 -5.580 -10.609 1.00 56.62 211 GLY A C 1
ATOM 1481 O O . GLY A 1 211 ? 8.741 -6.703 -11.007 1.00 56.62 211 GLY A O 1
ATOM 1482 N N . GLN A 1 212 ? 9.371 -4.623 -10.435 1.00 61.31 212 GLN A N 1
ATOM 1483 C CA . GLN A 1 212 ? 10.781 -4.574 -10.789 1.00 61.31 212 GLN A CA 1
ATOM 1484 C C . GLN A 1 212 ? 11.760 -4.890 -9.659 1.00 61.31 212 GLN A C 1
ATOM 1486 O O . GLN A 1 212 ? 12.787 -5.524 -9.906 1.00 61.31 212 GLN A O 1
ATOM 1491 N N . THR A 1 213 ? 11.443 -4.456 -8.442 1.00 58.28 213 THR A N 1
ATOM 1492 C CA . THR A 1 213 ? 12.285 -4.659 -7.265 1.00 58.28 213 THR A CA 1
ATOM 1493 C C . THR A 1 213 ? 11.580 -5.624 -6.330 1.00 58.28 213 THR A C 1
ATOM 1495 O O . THR A 1 213 ? 10.429 -5.392 -5.961 1.00 58.28 213 THR A O 1
ATOM 1498 N N . ILE A 1 214 ? 12.276 -6.705 -5.977 1.00 64.44 214 ILE A N 1
ATOM 1499 C CA . ILE A 1 214 ? 11.904 -7.588 -4.875 1.00 64.44 214 ILE A CA 1
ATOM 1500 C C . ILE A 1 214 ? 12.928 -7.333 -3.775 1.00 64.44 214 ILE A C 1
ATOM 1502 O O . ILE A 1 214 ? 13.958 -8.006 -3.722 1.00 64.44 214 ILE A O 1
ATOM 1506 N N . GLU A 1 215 ? 12.658 -6.347 -2.924 1.00 73.56 215 GLU A N 1
ATOM 1507 C CA . GLU A 1 215 ? 13.336 -6.291 -1.631 1.00 73.56 215 GLU A CA 1
ATOM 1508 C C . GLU A 1 215 ? 12.568 -7.231 -0.710 1.00 73.56 215 GLU A C 1
ATOM 1510 O O . GLU A 1 215 ? 11.366 -7.061 -0.488 1.00 73.56 215 GLU A O 1
ATOM 1515 N N . SER A 1 216 ? 13.235 -8.283 -0.238 1.00 79.00 216 SER A N 1
ATOM 1516 C CA . SER A 1 216 ? 12.599 -9.197 0.709 1.00 79.00 216 SER A CA 1
ATOM 1517 C C . SER A 1 216 ? 12.335 -8.460 2.023 1.00 79.00 216 SER A C 1
ATOM 1519 O O . SER A 1 216 ? 13.187 -7.668 2.423 1.00 79.00 216 SER A O 1
ATOM 1521 N N . PRO A 1 217 ? 11.212 -8.740 2.709 1.00 85.25 217 PRO A N 1
ATOM 1522 C CA . PRO A 1 217 ? 10.970 -8.212 4.043 1.00 85.25 217 PRO A CA 1
ATOM 1523 C C . PRO A 1 217 ? 12.175 -8.445 4.958 1.00 85.25 217 PRO A C 1
ATOM 1525 O O . PRO A 1 217 ? 12.653 -9.576 5.101 1.00 85.25 217 PRO A O 1
ATOM 1528 N N . GLY A 1 218 ? 12.684 -7.358 5.524 1.00 90.94 218 GLY A N 1
ATOM 1529 C CA . GLY A 1 218 ? 13.848 -7.322 6.395 1.00 90.94 218 GLY A CA 1
ATOM 1530 C C . GLY A 1 218 ? 13.497 -6.737 7.756 1.00 90.94 218 GLY A C 1
ATOM 1531 O O . GLY A 1 218 ? 12.443 -7.025 8.322 1.00 90.94 218 GLY A O 1
ATOM 1532 N N . THR A 1 219 ? 14.404 -5.940 8.318 1.00 93.38 219 THR A N 1
ATOM 1533 C CA . THR A 1 219 ? 14.128 -5.279 9.603 1.00 93.38 219 THR A CA 1
ATOM 1534 C C . THR A 1 219 ? 13.312 -4.012 9.349 1.00 93.38 219 THR A C 1
ATOM 1536 O O . THR A 1 219 ? 13.719 -3.211 8.512 1.00 93.38 219 THR A O 1
ATOM 1539 N N . PRO A 1 220 ? 12.188 -3.781 10.047 1.00 93.44 220 PRO A N 1
ATOM 1540 C CA . PRO A 1 220 ? 11.475 -2.518 9.922 1.00 93.44 220 PRO A CA 1
ATOM 1541 C C . PRO A 1 220 ? 12.382 -1.329 10.292 1.00 93.44 220 PRO A C 1
ATOM 1543 O O . PRO A 1 220 ? 13.017 -1.370 11.353 1.00 93.44 220 PRO A O 1
ATOM 1546 N N . PRO A 1 221 ? 12.457 -0.266 9.471 1.00 95.31 221 PRO A N 1
ATOM 1547 C CA . PRO A 1 221 ? 13.089 0.981 9.883 1.00 95.31 221 PRO A CA 1
ATOM 1548 C C . PRO A 1 221 ? 12.326 1.611 11.049 1.00 95.31 221 PRO A C 1
ATOM 1550 O O . PRO A 1 221 ? 11.116 1.415 11.203 1.00 95.31 221 PRO A O 1
ATOM 1553 N N . ILE A 1 222 ? 13.044 2.400 11.846 1.00 93.62 222 ILE A N 1
ATOM 1554 C CA . ILE A 1 222 ? 12.480 3.130 12.980 1.00 93.62 222 ILE A CA 1
ATOM 1555 C C . ILE A 1 222 ? 12.198 4.571 12.562 1.00 93.62 222 ILE A C 1
ATOM 1557 O O . ILE A 1 222 ? 13.124 5.313 12.230 1.00 93.62 222 ILE A O 1
ATOM 1561 N N . LEU A 1 223 ? 10.932 4.973 12.628 1.00 93.56 223 LEU A N 1
ATOM 1562 C CA . LEU A 1 223 ? 10.509 6.368 12.531 1.00 93.56 223 LEU A CA 1
ATOM 1563 C C . LEU A 1 223 ? 10.197 6.900 13.935 1.00 93.56 223 LEU A C 1
ATOM 1565 O O . LEU A 1 223 ? 9.459 6.271 14.692 1.00 93.56 223 LEU A O 1
ATOM 1569 N N . ASP A 1 224 ? 10.780 8.054 14.262 1.00 90.19 224 ASP A N 1
ATOM 1570 C CA . ASP A 1 224 ? 10.642 8.737 15.558 1.00 90.19 224 ASP A CA 1
ATOM 1571 C C . ASP A 1 224 ? 10.067 10.142 15.342 1.00 90.19 224 ASP A C 1
ATOM 1573 O O . ASP A 1 224 ? 10.785 11.127 15.150 1.00 90.19 224 ASP A O 1
ATOM 1577 N N . GLY A 1 225 ? 8.748 10.217 15.282 1.00 86.75 225 GLY A N 1
ATOM 1578 C CA . GLY A 1 225 ? 7.955 11.431 15.176 1.00 86.75 225 GLY A CA 1
ATOM 1579 C C . GLY A 1 225 ? 6.655 11.225 14.394 1.00 86.75 225 GLY A C 1
ATOM 1580 O O . GLY A 1 225 ? 6.452 10.243 13.676 1.00 86.75 225 GLY A O 1
ATOM 1581 N N . LYS A 1 226 ? 5.752 12.199 14.525 1.00 89.69 226 LYS A N 1
ATOM 1582 C CA . LYS A 1 226 ? 4.393 12.149 13.974 1.00 89.69 226 LYS A CA 1
ATOM 1583 C C . LYS A 1 226 ? 4.389 12.039 12.445 1.00 89.69 226 LYS A C 1
ATOM 1585 O O . LYS A 1 226 ? 5.014 12.859 11.769 1.00 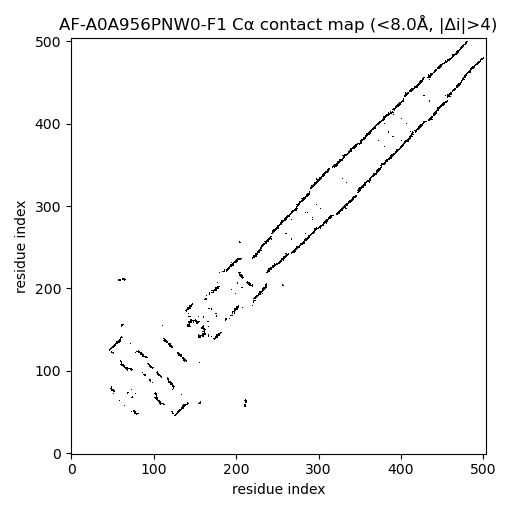89.69 226 LYS A O 1
ATOM 1590 N N . LEU A 1 227 ? 3.599 11.115 11.893 1.00 94.12 227 LEU A N 1
ATOM 1591 C CA . LEU A 1 227 ? 3.345 11.004 10.452 1.00 94.12 227 LEU A CA 1
ATOM 1592 C C . LEU A 1 227 ? 1.919 11.467 10.136 1.00 94.12 227 LEU A C 1
ATOM 1594 O O . LEU A 1 227 ? 0.948 10.891 10.606 1.00 94.12 227 LEU A O 1
ATOM 1598 N N . THR A 1 228 ? 1.778 12.514 9.326 1.00 94.88 228 THR A N 1
ATOM 1599 C CA . THR A 1 228 ? 0.476 13.037 8.882 1.00 94.88 228 THR A CA 1
ATOM 1600 C C . THR A 1 228 ? 0.183 12.586 7.452 1.00 94.88 228 THR A C 1
ATOM 1602 O O . THR A 1 228 ? 0.965 12.877 6.549 1.00 94.88 228 THR A O 1
ATOM 1605 N N . LEU A 1 229 ? -0.937 11.906 7.237 1.00 95.31 229 LEU A N 1
ATOM 1606 C CA . LEU A 1 229 ? -1.429 11.425 5.949 1.00 95.31 229 LEU A CA 1
ATOM 1607 C C . LEU A 1 229 ? -2.381 12.453 5.332 1.00 95.31 229 LEU A C 1
ATOM 1609 O O . LEU A 1 229 ? -3.199 13.056 6.030 1.00 95.31 229 LEU A O 1
ATOM 1613 N N . SER A 1 230 ? -2.279 12.640 4.017 1.00 93.44 230 SER A N 1
ATOM 1614 C CA . SER A 1 230 ? -3.084 13.614 3.264 1.00 93.44 230 SER A CA 1
ATOM 1615 C C . SER A 1 230 ? -4.171 12.968 2.392 1.00 93.44 230 SER A C 1
ATOM 1617 O O . SER A 1 230 ? -4.906 13.691 1.724 1.00 93.44 230 SER A O 1
ATOM 1619 N N . GLY A 1 231 ? -4.281 11.635 2.383 1.00 91.88 231 GLY A N 1
ATOM 1620 C CA . GLY A 1 231 ? -5.233 10.871 1.568 1.00 91.88 231 GLY A CA 1
ATOM 1621 C C . GLY A 1 231 ? -4.558 10.089 0.441 1.00 91.88 231 GLY A C 1
ATOM 1622 O O . GLY A 1 231 ? -3.464 10.428 -0.005 1.00 91.88 231 GLY A O 1
ATOM 1623 N N . ASP A 1 232 ? -5.211 9.026 -0.016 1.00 93.69 232 ASP A N 1
ATOM 1624 C CA . ASP A 1 232 ? -4.708 8.074 -1.017 1.00 93.69 232 ASP A CA 1
ATOM 1625 C C . ASP A 1 232 ? -3.324 7.501 -0.654 1.00 93.69 232 ASP A C 1
ATOM 1627 O O . ASP A 1 232 ? -2.511 7.214 -1.526 1.00 93.69 232 ASP A O 1
ATOM 1631 N N . ASN A 1 233 ? -3.028 7.385 0.643 1.00 95.62 233 ASN A N 1
ATOM 1632 C CA . ASN A 1 233 ? -1.724 6.961 1.144 1.00 95.62 233 ASN A CA 1
ATOM 1633 C C . ASN A 1 233 ? -1.765 5.504 1.607 1.00 95.62 233 ASN A C 1
ATOM 1635 O O . ASN A 1 233 ? -2.645 5.118 2.384 1.00 95.62 233 ASN A O 1
ATOM 1639 N N . LYS A 1 234 ? -0.744 4.728 1.243 1.00 95.88 234 LYS A N 1
ATOM 1640 C CA . LYS A 1 234 ? -0.418 3.462 1.900 1.00 95.88 234 LYS A CA 1
ATOM 1641 C C . LYS A 1 234 ? 0.843 3.589 2.750 1.00 95.88 234 LYS A C 1
ATOM 1643 O O . LYS A 1 234 ? 1.860 4.091 2.284 1.00 95.88 234 LYS A O 1
ATOM 1648 N N . VAL A 1 235 ? 0.793 3.079 3.977 1.00 96.81 235 VAL A N 1
ATOM 1649 C CA . VAL A 1 235 ? 1.920 3.000 4.912 1.00 96.81 235 VAL A CA 1
ATOM 1650 C C . VAL A 1 235 ? 2.125 1.553 5.345 1.00 96.81 235 VAL A C 1
ATOM 1652 O O . VAL A 1 235 ? 1.185 0.927 5.843 1.00 96.81 235 VAL A O 1
ATOM 1655 N N . SER A 1 236 ? 3.331 1.010 5.177 1.00 96.50 236 SER A N 1
ATOM 1656 C CA . SER A 1 236 ? 3.609 -0.375 5.576 1.00 96.50 236 SER A CA 1
ATOM 1657 C C . SER A 1 236 ? 5.036 -0.661 6.012 1.00 96.50 236 SER A C 1
ATOM 1659 O O . SER A 1 236 ? 5.968 -0.078 5.467 1.00 96.50 236 SER A O 1
ATOM 1661 N N . GLY A 1 237 ? 5.222 -1.634 6.908 1.00 95.31 237 GLY A N 1
ATOM 1662 C CA . GLY A 1 237 ? 6.539 -2.197 7.210 1.00 95.31 237 GLY A CA 1
ATOM 1663 C C . GLY A 1 237 ? 7.447 -1.318 8.059 1.00 95.31 237 GLY A C 1
ATOM 1664 O O . GLY A 1 237 ? 8.667 -1.456 7.966 1.00 95.31 237 GLY A O 1
ATOM 1665 N N . ILE A 1 238 ? 6.884 -0.394 8.837 1.00 95.00 238 ILE A N 1
ATOM 1666 C CA . ILE A 1 238 ? 7.626 0.569 9.659 1.00 95.00 238 ILE A CA 1
ATOM 1667 C C . ILE A 1 238 ? 7.420 0.278 11.145 1.00 95.00 238 ILE A C 1
ATOM 1669 O O . ILE A 1 238 ? 6.330 -0.099 11.567 1.00 95.00 238 ILE A O 1
ATOM 1673 N N . THR A 1 239 ? 8.463 0.491 11.953 1.00 93.88 239 THR A N 1
ATOM 1674 C CA . THR A 1 239 ? 8.319 0.651 13.404 1.00 93.88 239 THR A CA 1
ATOM 1675 C C . THR A 1 239 ? 8.222 2.134 13.753 1.00 93.88 239 THR A C 1
ATOM 1677 O O . THR A 1 239 ? 9.184 2.878 13.581 1.00 93.88 239 THR A O 1
ATOM 1680 N N . PHE A 1 240 ? 7.081 2.555 14.283 1.00 91.25 240 PHE A N 1
ATOM 1681 C CA . PHE A 1 240 ? 6.869 3.884 14.847 1.00 91.25 240 PHE A CA 1
ATOM 1682 C C . PHE A 1 240 ? 7.220 3.874 16.338 1.00 91.25 240 PHE A C 1
ATOM 1684 O O . PHE A 1 240 ? 6.749 3.005 17.074 1.00 91.25 240 PHE A O 1
ATOM 1691 N N . ILE A 1 241 ? 8.044 4.822 16.790 1.00 85.19 241 ILE A N 1
ATOM 1692 C CA . ILE A 1 241 ? 8.344 5.051 18.212 1.00 85.19 241 ILE A CA 1
ATOM 1693 C C . ILE A 1 241 ? 7.854 6.443 18.598 1.00 85.19 241 ILE A C 1
ATOM 1695 O O . ILE A 1 241 ? 8.189 7.408 17.921 1.00 85.19 241 ILE A O 1
ATOM 1699 N N . GLY A 1 242 ? 7.085 6.553 19.683 1.00 70.06 242 GLY A N 1
ATOM 1700 C CA . GLY A 1 242 ? 6.682 7.845 20.252 1.00 70.06 242 GLY A CA 1
ATOM 1701 C C . GLY A 1 242 ? 5.877 8.739 19.295 1.00 70.06 242 GLY A C 1
ATOM 1702 O O . GLY A 1 242 ? 6.154 9.936 19.198 1.00 70.06 242 GLY A O 1
ATOM 1703 N N . SER A 1 243 ? 5.030 8.133 18.454 1.00 64.44 243 SER A N 1
ATOM 1704 C CA . SER A 1 243 ? 4.488 8.776 17.255 1.00 64.44 243 SER A CA 1
ATOM 1705 C C . SER A 1 243 ? 3.049 8.391 16.958 1.00 64.44 243 SER A C 1
ATOM 1707 O O . SER A 1 243 ? 2.730 7.212 16.824 1.00 64.44 243 SER A O 1
ATOM 1709 N N . GLU A 1 244 ? 2.242 9.414 16.694 1.00 82.19 244 GLU A N 1
ATOM 1710 C CA . GLU A 1 244 ? 0.898 9.303 16.133 1.00 82.19 244 GLU A CA 1
ATOM 1711 C C . GLU A 1 244 ? 0.969 9.222 14.592 1.00 82.19 244 GLU A C 1
ATOM 1713 O O . GLU A 1 244 ? 1.604 10.066 13.937 1.00 82.19 244 GLU A O 1
ATOM 1718 N N . VAL A 1 245 ? 0.277 8.256 13.981 1.00 87.06 245 VAL A N 1
ATOM 1719 C CA . VAL A 1 245 ? -0.098 8.344 12.559 1.00 87.06 245 VAL A CA 1
ATOM 1720 C C . VAL A 1 245 ? -1.446 9.043 12.478 1.00 87.06 245 VAL A C 1
ATOM 1722 O O . VAL A 1 245 ? -2.444 8.535 12.975 1.00 87.06 245 VAL A O 1
ATOM 1725 N N . THR A 1 246 ? -1.488 10.211 11.841 1.00 91.19 246 THR A N 1
ATOM 1726 C CA . THR A 1 246 ? -2.681 11.069 11.845 1.00 91.19 246 THR A CA 1
ATOM 1727 C C . THR A 1 246 ? -3.130 11.486 10.461 1.00 91.19 246 THR A C 1
ATOM 1729 O O . THR A 1 246 ? -2.362 11.408 9.509 1.00 91.19 246 THR A O 1
ATOM 1732 N N . GLY A 1 247 ? -4.355 11.981 10.329 1.00 87.00 247 GLY A N 1
ATOM 1733 C CA . GLY A 1 247 ? -4.841 12.578 9.087 1.00 87.00 247 GLY A CA 1
ATOM 1734 C C . GLY A 1 247 ? -6.158 13.309 9.297 1.00 87.00 247 GLY A C 1
ATOM 1735 O O . GLY A 1 247 ? -6.902 12.985 10.216 1.00 87.00 247 GLY A O 1
ATOM 1736 N N . SER A 1 248 ? -6.455 14.299 8.454 1.00 81.75 248 SER A N 1
ATOM 1737 C CA . SER A 1 248 ? -7.741 15.007 8.476 1.00 81.75 248 SER A CA 1
ATOM 1738 C C . SER A 1 248 ? -8.298 15.204 7.068 1.00 81.75 248 SER A C 1
ATOM 1740 O O . SER A 1 248 ? -7.550 15.655 6.199 1.00 81.75 248 SER A O 1
ATOM 1742 N N . SER A 1 249 ? -9.592 14.950 6.860 1.00 76.19 249 SER A N 1
ATOM 1743 C CA . SER A 1 249 ? -10.273 15.088 5.557 1.00 76.19 249 SER A CA 1
ATOM 1744 C C . SER A 1 249 ? -9.593 14.267 4.458 1.00 76.19 249 SER A C 1
ATOM 1746 O O . SER A 1 249 ? -9.292 14.763 3.371 1.00 76.19 249 SER A O 1
ATOM 1748 N N . ILE A 1 250 ? -9.311 13.009 4.783 1.00 76.94 250 ILE A N 1
ATOM 1749 C CA . ILE A 1 250 ? -8.524 12.090 3.957 1.00 76.94 250 ILE A CA 1
ATOM 1750 C C . ILE A 1 250 ? -9.432 11.186 3.124 1.00 76.94 250 ILE A C 1
ATOM 1752 O O . ILE A 1 250 ? -10.520 10.829 3.566 1.00 76.94 250 ILE A O 1
ATOM 1756 N N . SER A 1 251 ? -8.991 10.844 1.915 1.00 87.44 251 SER A N 1
ATOM 1757 C CA . SER A 1 251 ? -9.611 9.834 1.050 1.00 87.44 251 SER A CA 1
ATOM 1758 C C . SER A 1 251 ? -9.147 8.420 1.445 1.00 87.44 251 SER A C 1
ATOM 1760 O O . SER A 1 251 ? -9.074 8.111 2.635 1.00 87.44 251 SER A O 1
ATOM 1762 N N . ASP A 1 252 ? -8.819 7.556 0.481 1.00 90.56 252 ASP A N 1
ATOM 1763 C CA . ASP A 1 252 ? -8.458 6.167 0.759 1.00 90.56 252 ASP A CA 1
ATOM 1764 C C . ASP A 1 252 ? -7.149 6.089 1.566 1.00 90.56 252 ASP A C 1
ATOM 1766 O O . ASP A 1 252 ? -6.183 6.792 1.279 1.00 90.56 252 ASP A O 1
ATOM 1770 N N . ILE A 1 253 ? -7.095 5.238 2.588 1.00 93.31 253 ILE A N 1
ATOM 1771 C CA . ILE A 1 253 ? -5.910 5.035 3.429 1.00 93.31 253 ILE A CA 1
ATOM 1772 C C . ILE A 1 253 ? -5.696 3.547 3.662 1.00 93.31 253 ILE A C 1
ATOM 1774 O O . ILE A 1 253 ? -6.634 2.806 3.956 1.00 93.31 253 ILE A O 1
ATOM 1778 N N . ALA A 1 254 ? -4.439 3.118 3.607 1.00 95.56 254 ALA A N 1
ATOM 1779 C CA . ALA A 1 254 ? -4.035 1.785 4.021 1.00 95.56 254 ALA A CA 1
ATOM 1780 C C . ALA A 1 254 ? -2.854 1.860 4.996 1.00 95.56 254 ALA A C 1
ATOM 1782 O O . ALA A 1 254 ? -1.785 2.335 4.637 1.00 95.56 254 ALA A O 1
ATOM 1783 N N . ILE A 1 255 ? -3.023 1.364 6.218 1.00 96.00 255 ILE A N 1
ATOM 1784 C CA . ILE A 1 255 ? -1.970 1.234 7.232 1.00 96.00 255 ILE A CA 1
ATOM 1785 C C . ILE A 1 255 ? -1.814 -0.259 7.513 1.00 96.00 255 ILE A C 1
ATOM 1787 O O . ILE A 1 255 ? -2.687 -0.881 8.120 1.00 96.00 255 ILE A O 1
ATOM 1791 N N . VAL A 1 256 ? -0.747 -0.864 6.995 1.00 95.94 256 VAL A N 1
ATOM 1792 C CA . VAL A 1 256 ? -0.633 -2.324 6.891 1.00 95.94 256 VAL A CA 1
ATOM 1793 C C . VAL A 1 256 ? 0.715 -2.822 7.398 1.00 95.94 256 VAL A C 1
ATOM 1795 O O . VAL A 1 256 ? 1.738 -2.325 6.951 1.00 95.94 256 VAL A O 1
ATOM 1798 N N . GLU A 1 257 ? 0.732 -3.837 8.262 1.00 95.25 257 GLU A N 1
ATOM 1799 C CA . GLU A 1 257 ? 1.971 -4.507 8.704 1.00 95.25 257 GLU A CA 1
ATOM 1800 C C . GLU A 1 257 ? 3.005 -3.543 9.319 1.00 95.25 257 GLU A C 1
ATOM 1802 O O . GLU A 1 257 ? 4.200 -3.600 9.025 1.00 95.25 257 GLU A O 1
ATOM 1807 N N . ASN A 1 258 ? 2.546 -2.608 10.154 1.00 95.06 258 ASN A N 1
ATOM 1808 C CA . ASN A 1 258 ? 3.411 -1.716 10.925 1.00 95.06 258 ASN A CA 1
ATOM 1809 C C . ASN A 1 258 ? 3.469 -2.134 12.394 1.00 95.06 258 ASN A C 1
ATOM 1811 O O . ASN A 1 258 ? 2.571 -2.798 12.908 1.00 95.06 258 ASN A O 1
ATOM 1815 N N . THR A 1 259 ? 4.506 -1.676 13.085 1.00 92.56 259 THR A N 1
ATOM 1816 C CA . THR A 1 259 ? 4.652 -1.817 14.531 1.00 92.56 259 THR A CA 1
ATOM 1817 C C . THR A 1 259 ? 4.566 -0.444 15.186 1.00 92.56 259 THR A C 1
ATOM 1819 O O . THR A 1 259 ? 5.374 0.432 14.893 1.00 92.56 259 THR A O 1
ATOM 1822 N N . PHE A 1 260 ? 3.641 -0.261 16.118 1.00 89.38 260 PHE A N 1
ATOM 1823 C CA . PHE A 1 260 ? 3.472 0.958 16.900 1.00 89.38 260 PHE A CA 1
ATOM 1824 C C . PHE A 1 260 ? 4.013 0.740 18.310 1.00 89.38 260 PHE A C 1
ATOM 1826 O O .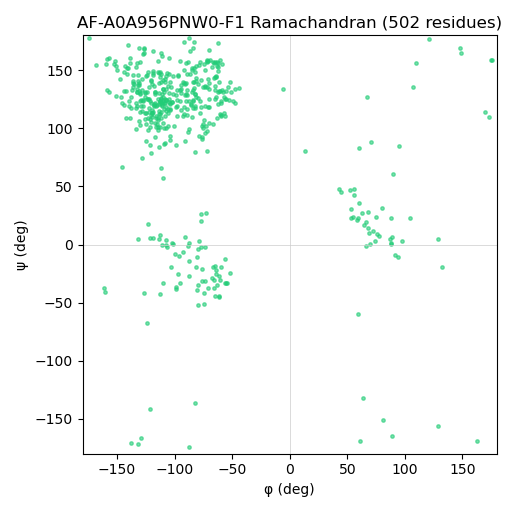 PHE A 1 260 ? 3.590 -0.175 19.015 1.00 89.38 260 PHE A O 1
ATOM 1833 N N . ARG A 1 261 ? 4.979 1.562 18.720 1.00 85.00 261 ARG A N 1
ATOM 1834 C CA . ARG A 1 261 ? 5.525 1.623 20.081 1.00 85.00 261 ARG A CA 1
ATOM 1835 C C . ARG A 1 261 ? 5.298 3.025 20.615 1.00 85.00 261 ARG A C 1
ATOM 1837 O O . ARG A 1 261 ? 6.194 3.870 20.572 1.00 85.00 261 ARG A O 1
ATOM 1844 N N . ASN A 1 262 ? 4.077 3.270 21.049 1.00 74.88 262 ASN A N 1
ATOM 1845 C CA . ASN A 1 262 ? 3.688 4.567 21.563 1.00 74.88 262 ASN A CA 1
ATOM 1846 C C . ASN A 1 262 ? 4.070 4.672 23.045 1.00 74.88 262 ASN A C 1
ATOM 1848 O O . ASN A 1 262 ? 3.892 3.714 23.797 1.00 74.88 262 ASN A O 1
ATOM 1852 N N . VAL A 1 263 ? 4.693 5.793 23.409 1.00 70.00 263 VAL A N 1
ATOM 1853 C CA . VAL A 1 263 ? 5.220 6.068 24.755 1.00 70.00 263 VAL A CA 1
ATOM 1854 C C . VAL A 1 263 ? 4.801 7.450 25.274 1.00 70.00 263 VAL A C 1
ATOM 1856 O O . VAL A 1 263 ? 5.302 7.911 26.305 1.00 70.00 263 VAL A O 1
ATOM 1859 N N . ASP A 1 264 ? 3.962 8.163 24.520 1.00 68.50 264 ASP A N 1
ATOM 1860 C CA . ASP A 1 264 ? 3.665 9.583 24.704 1.00 68.50 264 ASP A CA 1
ATOM 1861 C C . ASP A 1 264 ? 2.239 9.876 25.187 1.00 68.50 264 ASP A C 1
ATOM 1863 O O . ASP A 1 264 ? 1.949 11.033 25.511 1.00 68.50 264 ASP A O 1
ATOM 1867 N N . GLY A 1 265 ? 1.400 8.854 25.382 1.00 68.56 265 GLY A N 1
ATOM 1868 C CA . GLY A 1 265 ? 0.067 9.009 25.967 1.00 68.56 265 GLY A CA 1
ATOM 1869 C C . GLY A 1 265 ? -0.972 9.511 24.961 1.00 68.56 265 GLY A C 1
ATOM 1870 O O . GLY A 1 265 ? -1.859 10.280 25.339 1.00 68.56 265 GLY A O 1
ATOM 1871 N N . THR A 1 266 ? -0.812 9.148 23.692 1.00 73.69 266 THR A N 1
ATOM 1872 C CA . THR A 1 266 ? -1.570 9.614 22.518 1.00 73.69 266 THR A CA 1
ATOM 1873 C C . THR A 1 266 ? -2.135 8.421 21.746 1.00 73.69 266 THR A C 1
ATOM 1875 O O . THR A 1 266 ? -1.742 7.290 22.001 1.00 73.69 266 THR A O 1
ATOM 1878 N N . ASP A 1 267 ? -3.032 8.627 20.783 1.00 77.56 267 ASP A N 1
ATOM 1879 C CA . ASP A 1 267 ? -3.508 7.500 19.974 1.00 77.56 267 ASP A CA 1
ATOM 1880 C C . ASP A 1 267 ? -2.416 7.062 18.982 1.00 77.56 267 ASP A C 1
ATOM 1882 O O . ASP A 1 267 ? -1.823 7.886 18.279 1.00 77.56 267 ASP A O 1
ATOM 1886 N N . SER A 1 268 ? -2.172 5.754 18.837 1.00 86.19 268 SER A N 1
ATOM 1887 C CA . SER A 1 268 ? -1.192 5.275 17.840 1.00 86.19 268 SER A CA 1
ATOM 1888 C C . SER A 1 268 ? -1.620 5.626 16.405 1.00 86.19 268 SER A C 1
ATOM 1890 O O . SER A 1 268 ? -0.783 5.921 15.544 1.00 86.19 268 SER A O 1
ATOM 1892 N N . ILE A 1 269 ? -2.932 5.608 16.144 1.00 89.69 269 ILE A N 1
ATOM 1893 C CA . ILE A 1 269 ? -3.546 6.044 14.888 1.00 89.69 269 ILE A CA 1
ATOM 1894 C C . ILE A 1 269 ? -4.742 6.953 15.199 1.00 89.69 269 ILE A C 1
ATOM 1896 O O . ILE A 1 269 ? -5.725 6.483 15.762 1.00 89.69 269 ILE A O 1
ATOM 1900 N N . GLU A 1 270 ? -4.704 8.206 14.737 1.00 90.00 270 GLU A N 1
ATOM 1901 C CA . GLU A 1 270 ? -5.805 9.178 14.847 1.00 90.00 270 GLU A CA 1
ATOM 1902 C C . GLU A 1 270 ? -6.206 9.701 13.454 1.00 90.00 270 GLU A C 1
ATOM 1904 O O . GLU A 1 270 ? -5.588 10.617 12.904 1.00 90.00 270 GLU A O 1
ATOM 1909 N N . LEU A 1 271 ? -7.263 9.150 12.851 1.00 88.69 271 LEU A N 1
ATOM 1910 C CA . LEU A 1 271 ? -7.741 9.612 11.541 1.00 88.69 271 LEU A CA 1
ATOM 1911 C C . LEU A 1 271 ? -9.079 10.338 11.665 1.00 88.69 271 LEU A C 1
ATOM 1913 O O . LEU A 1 271 ? -10.075 9.789 12.138 1.00 88.69 271 LEU A O 1
ATOM 1917 N N . VAL A 1 272 ? -9.115 11.580 11.189 1.00 86.81 272 VAL A N 1
ATOM 1918 C CA . VAL A 1 272 ? -10.248 12.491 11.334 1.00 86.81 272 VAL A CA 1
ATOM 1919 C C . VAL A 1 272 ? -10.889 12.801 9.986 1.00 86.81 272 VAL A C 1
ATOM 1921 O O . VAL A 1 272 ? -10.205 13.041 8.996 1.00 86.81 272 VAL A O 1
ATOM 1924 N N . ASP A 1 273 ? -12.221 12.842 9.944 1.00 82.94 273 ASP A N 1
ATOM 1925 C CA . ASP A 1 273 ? -12.987 13.123 8.721 1.00 82.94 273 ASP A CA 1
ATOM 1926 C C . ASP A 1 273 ? -12.589 12.219 7.540 1.00 82.94 273 ASP A C 1
ATOM 1928 O O . ASP A 1 273 ? -12.340 12.689 6.431 1.00 82.94 273 ASP A O 1
ATOM 1932 N N . VAL A 1 274 ? -12.484 10.911 7.789 1.00 78.50 274 VAL A N 1
ATOM 1933 C CA . VAL A 1 274 ? -12.109 9.959 6.738 1.00 78.50 274 VAL A CA 1
ATOM 1934 C C . VAL A 1 274 ? -13.255 9.767 5.738 1.00 78.50 274 VAL A C 1
ATOM 1936 O O . VAL A 1 274 ? -14.421 9.607 6.112 1.00 78.50 274 VAL A O 1
ATOM 1939 N N . ALA A 1 275 ? -12.915 9.777 4.454 1.00 79.38 275 ALA A N 1
ATOM 1940 C CA . ALA A 1 275 ? -13.776 9.511 3.311 1.00 79.38 275 ALA A CA 1
ATOM 1941 C C . ALA A 1 275 ? -13.174 8.357 2.495 1.00 79.38 275 ALA A C 1
ATOM 1943 O O . ALA A 1 275 ? -11.964 8.220 2.429 1.00 79.38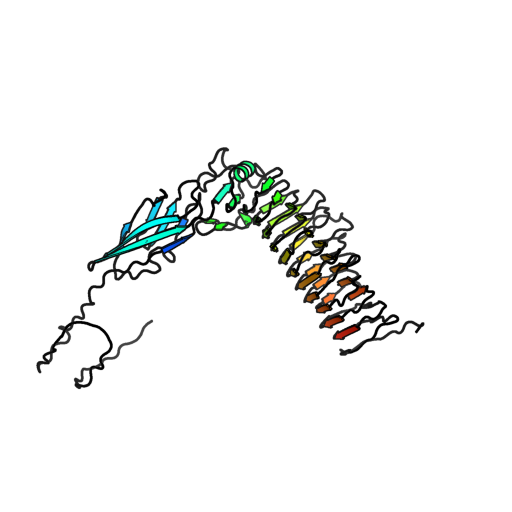 275 ALA A O 1
ATOM 1944 N N . GLY A 1 276 ? -13.989 7.527 1.841 1.00 83.88 276 GLY A N 1
ATOM 1945 C CA . GLY A 1 276 ? -13.453 6.407 1.051 1.00 83.88 276 GLY A CA 1
ATOM 1946 C C . GLY A 1 276 ? -13.091 5.175 1.890 1.00 83.88 276 GLY A C 1
ATOM 1947 O O . GLY A 1 276 ? -13.756 4.870 2.881 1.00 83.88 276 GLY A O 1
ATOM 1948 N N . GLN A 1 277 ? -12.113 4.392 1.450 1.00 88.31 277 GLN A N 1
ATOM 1949 C CA . GLN A 1 277 ? -11.734 3.127 2.072 1.00 88.31 277 GLN A CA 1
ATOM 1950 C C . GLN A 1 277 ? -10.578 3.313 3.058 1.00 88.31 277 GLN A C 1
ATOM 1952 O O . GLN A 1 277 ? -9.491 3.724 2.672 1.00 88.31 277 GLN A O 1
ATOM 1957 N N . VAL A 1 278 ? -10.783 2.918 4.314 1.00 90.88 278 VAL A N 1
ATOM 1958 C CA . VAL A 1 278 ? -9.722 2.830 5.324 1.00 90.88 278 VAL A CA 1
ATOM 1959 C C . VAL A 1 278 ? -9.441 1.363 5.620 1.00 90.88 278 VAL A C 1
ATOM 1961 O O . VAL A 1 278 ? -10.337 0.620 6.025 1.00 90.88 278 VAL A O 1
ATOM 1964 N N . VAL A 1 279 ? -8.193 0.950 5.421 1.00 93.81 279 VAL A N 1
ATOM 1965 C CA . VAL A 1 279 ? -7.696 -0.393 5.731 1.00 93.81 279 VAL A CA 1
ATOM 1966 C C . VAL A 1 279 ? -6.630 -0.280 6.811 1.00 93.81 279 VAL A C 1
ATOM 1968 O O . VAL A 1 279 ? -5.599 0.346 6.592 1.00 93.81 279 VAL A O 1
ATOM 1971 N N . ILE A 1 280 ? -6.859 -0.901 7.964 1.00 95.00 280 ILE A N 1
ATOM 1972 C CA . ILE A 1 280 ? -5.866 -1.034 9.034 1.00 95.00 280 ILE A CA 1
ATOM 1973 C C . ILE A 1 280 ? -5.671 -2.524 9.281 1.00 95.00 280 ILE A C 1
ATOM 1975 O O . ILE A 1 280 ? -6.520 -3.170 9.899 1.00 95.00 280 ILE A O 1
ATOM 1979 N N . GLN A 1 281 ? -4.589 -3.090 8.749 1.00 96.44 281 GLN A N 1
ATOM 1980 C CA . GLN A 1 281 ? -4.438 -4.540 8.681 1.00 96.44 281 GLN A CA 1
ATOM 1981 C C . GLN A 1 281 ? -3.078 -5.045 9.159 1.00 96.44 281 GLN A C 1
ATOM 1983 O O . GLN A 1 281 ? -2.045 -4.562 8.713 1.00 96.44 281 GLN A O 1
ATOM 1988 N N . GLY A 1 282 ? -3.067 -6.087 9.991 1.00 95.25 282 GLY A N 1
ATOM 1989 C CA . GLY A 1 282 ? -1.827 -6.794 10.330 1.00 95.25 282 GLY A CA 1
ATOM 1990 C C . GLY A 1 282 ? -0.823 -5.966 11.132 1.00 95.25 282 GLY A C 1
ATOM 1991 O O . GLY A 1 282 ? 0.360 -6.286 11.111 1.00 95.25 282 GLY A O 1
ATOM 1992 N N . ASN A 1 283 ? -1.254 -4.881 11.778 1.00 94.12 283 ASN A N 1
ATOM 1993 C CA . ASN A 1 283 ? -0.370 -4.045 12.581 1.00 94.12 283 ASN A CA 1
ATOM 1994 C C . ASN A 1 283 ? -0.221 -4.608 13.999 1.00 94.12 283 ASN A C 1
ATOM 1996 O O . ASN A 1 283 ? -1.149 -5.210 14.541 1.00 94.12 283 ASN A O 1
ATOM 2000 N N . GLU A 1 284 ? 0.933 -4.355 14.606 1.00 90.88 284 GLU A N 1
ATOM 2001 C CA . GLU A 1 284 ? 1.232 -4.667 16.000 1.00 90.88 284 GLU A CA 1
ATOM 2002 C C . GLU A 1 284 ? 1.256 -3.378 16.823 1.00 90.88 284 GLU A C 1
ATOM 2004 O O . GLU A 1 284 ? 2.021 -2.463 16.525 1.00 90.88 284 GLU A O 1
ATOM 2009 N N . PHE A 1 285 ? 0.464 -3.310 17.885 1.00 86.88 285 PHE A N 1
ATOM 2010 C CA . PHE A 1 285 ? 0.399 -2.173 18.795 1.00 86.88 285 PHE A CA 1
ATOM 2011 C C . PHE A 1 285 ? 0.973 -2.571 20.147 1.00 86.88 285 PHE A C 1
ATOM 2013 O O . PHE A 1 285 ? 0.486 -3.494 20.798 1.00 86.88 285 PHE A O 1
ATOM 2020 N N . PHE A 1 286 ? 2.002 -1.860 20.589 1.00 79.69 286 PHE A N 1
ATOM 2021 C CA . PHE A 1 286 ? 2.568 -1.986 21.920 1.00 79.69 286 PHE A CA 1
ATOM 2022 C C . PHE A 1 286 ? 2.318 -0.668 22.662 1.00 79.69 286 PHE A C 1
ATOM 2024 O O . PHE A 1 286 ? 3.010 0.318 22.413 1.00 79.69 286 PHE A O 1
ATOM 2031 N N . GLN A 1 287 ? 1.308 -0.653 23.533 1.00 68.25 287 GLN A N 1
ATOM 2032 C CA . GLN A 1 287 ? 0.853 0.554 24.235 1.00 68.25 287 GLN A CA 1
ATOM 2033 C C . GLN A 1 287 ? 1.682 0.816 25.484 1.00 68.25 287 GLN A C 1
ATOM 2035 O O . GLN A 1 287 ? 1.665 -0.046 26.350 1.00 68.25 287 GLN A O 1
ATOM 2040 N N . ASP A 1 288 ? 2.303 1.984 25.637 1.00 58.06 288 ASP A N 1
ATOM 2041 C CA . ASP A 1 288 ? 2.841 2.501 26.897 1.00 58.06 288 ASP A CA 1
ATOM 2042 C C . ASP A 1 288 ? 2.028 3.760 27.282 1.00 58.06 288 ASP A C 1
ATOM 2044 O O . ASP A 1 288 ? 2.229 4.852 26.774 1.00 58.06 288 ASP A O 1
ATOM 2048 N N . ASN A 1 289 ? 1.050 3.564 28.181 1.00 55.53 289 ASN A N 1
ATOM 2049 C CA . ASN A 1 289 ? 0.250 4.608 28.855 1.00 55.53 289 ASN A CA 1
ATOM 2050 C C . ASN A 1 289 ? -0.749 5.452 28.014 1.00 55.53 289 ASN A C 1
ATOM 2052 O O . ASN A 1 289 ? -1.057 6.576 28.414 1.00 55.53 289 ASN A O 1
ATOM 2056 N N . ASP A 1 290 ? -1.288 4.910 26.925 1.00 56.53 290 ASP A N 1
ATOM 2057 C CA . ASP A 1 290 ? -2.070 5.645 25.913 1.00 56.53 290 ASP A CA 1
ATOM 2058 C C . ASP A 1 290 ? -3.589 5.792 26.110 1.00 56.53 290 ASP A C 1
ATOM 2060 O O . ASP A 1 290 ? -4.227 4.956 26.750 1.00 56.53 290 ASP A O 1
ATOM 2064 N N . VAL A 1 291 ? -4.113 6.844 25.450 1.00 65.06 291 VAL A N 1
ATOM 2065 C CA . VAL A 1 291 ? -5.487 7.023 24.926 1.00 65.06 291 VAL A CA 1
ATOM 2066 C C . VAL A 1 291 ? -5.584 6.201 23.622 1.00 65.06 291 VAL A C 1
ATOM 2068 O O . VAL A 1 291 ? -4.579 6.058 22.943 1.00 65.06 291 VAL A O 1
ATOM 2071 N N . ASP A 1 292 ? -6.712 5.544 23.353 1.00 67.69 292 ASP A N 1
ATOM 2072 C CA . ASP A 1 292 ? -6.975 4.527 22.311 1.00 67.69 292 ASP A CA 1
ATOM 2073 C C . ASP A 1 292 ? -5.900 4.169 21.250 1.00 67.69 292 ASP A C 1
ATOM 2075 O O . ASP A 1 292 ? -5.371 4.997 20.519 1.00 67.69 292 ASP A O 1
ATOM 2079 N N . SER A 1 293 ? -5.658 2.875 20.981 1.00 77.06 293 SER A N 1
ATOM 2080 C CA . SER A 1 293 ? -4.684 2.514 19.918 1.00 77.06 293 SER A CA 1
ATOM 2081 C C . SER A 1 293 ? -5.119 2.917 18.506 1.00 77.06 293 SER A C 1
ATOM 2083 O O . SER A 1 293 ? -4.273 3.170 17.648 1.00 77.06 293 SER A O 1
ATOM 2085 N N . ILE A 1 294 ? -6.422 2.945 18.240 1.00 85.44 294 ILE A N 1
ATOM 2086 C CA . ILE A 1 294 ? -6.980 3.392 16.965 1.00 85.44 294 ILE A CA 1
ATOM 2087 C C . ILE A 1 294 ? -8.201 4.254 17.261 1.00 85.44 294 ILE A C 1
ATOM 2089 O O . ILE A 1 294 ? -9.202 3.725 17.745 1.00 85.44 294 ILE A O 1
ATOM 2093 N N . TYR A 1 295 ? -8.146 5.524 16.869 1.00 86.25 295 TYR A N 1
ATOM 2094 C CA . TYR A 1 295 ? -9.262 6.458 16.907 1.00 86.25 295 TYR A CA 1
ATOM 2095 C C . TYR A 1 295 ? -9.612 6.946 15.497 1.00 86.25 295 TYR A C 1
ATOM 2097 O O . TYR A 1 295 ? -8.790 7.519 14.776 1.00 86.25 295 TYR A O 1
ATOM 2105 N N . LEU A 1 296 ? -10.858 6.710 15.077 1.00 84.69 296 LEU A N 1
ATOM 2106 C CA . LEU A 1 296 ? -11.346 7.080 13.745 1.00 84.69 296 LEU A CA 1
ATOM 2107 C C . LEU A 1 296 ? -12.609 7.930 13.839 1.00 84.69 296 LEU A C 1
ATOM 2109 O O . LEU A 1 296 ? -13.581 7.520 14.474 1.00 84.69 296 LEU A O 1
ATOM 2113 N N . THR A 1 297 ? -12.640 9.055 13.119 1.00 79.44 297 THR A N 1
ATOM 2114 C CA . THR A 1 297 ? -13.859 9.852 12.931 1.00 79.44 297 THR A CA 1
ATOM 2115 C C . THR A 1 297 ? -14.204 10.068 11.465 1.00 79.44 297 THR A C 1
ATOM 2117 O O . THR A 1 297 ? -13.338 10.235 10.607 1.00 79.44 297 THR A O 1
ATOM 2120 N N . THR A 1 298 ? -15.499 10.107 11.166 1.00 75.38 298 THR A N 1
ATOM 2121 C CA . THR A 1 298 ? -16.026 10.342 9.814 1.00 75.38 298 THR A CA 1
ATOM 2122 C C . THR A 1 298 ? -17.089 11.439 9.879 1.00 75.38 298 THR A C 1
ATOM 2124 O O . THR A 1 298 ? -17.993 11.303 10.701 1.00 75.38 298 THR A O 1
ATOM 2127 N N . PHE A 1 299 ? -17.033 12.488 9.043 1.00 68.12 299 PHE A N 1
ATOM 2128 C CA . PHE A 1 299 ? -18.049 13.562 9.061 1.00 68.12 299 PHE A CA 1
ATOM 2129 C C . PHE A 1 299 ? -18.681 13.836 7.688 1.00 68.12 299 PHE A C 1
ATOM 2131 O O . PHE A 1 299 ? -19.892 14.048 7.590 1.00 68.12 299 PHE A O 1
ATOM 2138 N N . THR A 1 300 ? -17.895 13.850 6.608 1.00 65.00 300 THR A N 1
ATOM 2139 C CA . THR A 1 300 ? -18.330 14.461 5.335 1.00 65.00 300 THR A CA 1
ATOM 2140 C C . THR A 1 300 ? -18.875 13.505 4.271 1.00 65.00 300 THR A C 1
ATOM 2142 O O . THR A 1 300 ? -19.828 13.873 3.583 1.00 65.00 300 THR A O 1
ATOM 2145 N N . ASN A 1 301 ? -18.311 12.302 4.113 1.00 66.88 301 ASN A N 1
ATOM 2146 C CA . ASN A 1 301 ? -18.692 11.340 3.069 1.00 66.88 301 ASN A CA 1
ATOM 2147 C C . ASN A 1 301 ? -18.739 9.901 3.602 1.00 66.88 301 ASN A C 1
ATOM 2149 O O . ASN A 1 301 ? -18.118 9.611 4.622 1.00 66.88 301 ASN A O 1
ATOM 2153 N N . PRO A 1 302 ? -19.435 8.969 2.918 1.00 69.25 302 PRO A N 1
ATOM 2154 C CA . PRO A 1 302 ? -19.421 7.576 3.321 1.00 69.25 302 PRO A CA 1
ATOM 2155 C C . PRO A 1 302 ? -18.018 6.972 3.236 1.00 69.25 302 PRO A C 1
ATOM 2157 O O . PRO A 1 302 ? -17.356 7.087 2.205 1.00 69.25 302 PRO A O 1
ATOM 2160 N N . ALA A 1 303 ? -17.606 6.299 4.305 1.00 78.00 303 ALA A N 1
ATOM 2161 C CA . ALA A 1 303 ? -16.390 5.513 4.360 1.00 78.00 303 ALA A CA 1
ATOM 2162 C C . ALA A 1 303 ? -16.707 4.011 4.461 1.00 78.00 303 ALA A C 1
ATOM 2164 O O . ALA A 1 303 ? -17.824 3.594 4.804 1.00 78.00 303 ALA A O 1
ATOM 2165 N N . SER A 1 304 ? -15.711 3.195 4.147 1.00 86.31 304 SER A N 1
ATOM 2166 C CA . SER A 1 304 ? -15.687 1.764 4.428 1.00 86.31 304 SER A CA 1
ATOM 2167 C C . SER A 1 304 ? -14.457 1.478 5.267 1.00 86.31 304 SER A C 1
ATOM 2169 O O . SER A 1 304 ? -13.355 1.817 4.846 1.00 86.31 304 SER A O 1
ATOM 2171 N N . LEU A 1 305 ? -14.636 0.847 6.425 1.00 88.19 305 LEU A N 1
ATOM 2172 C CA . LEU A 1 305 ? -13.534 0.532 7.334 1.00 88.19 305 LEU A CA 1
ATOM 2173 C C . LEU A 1 305 ? -13.298 -0.984 7.343 1.00 88.19 305 LEU A C 1
ATOM 2175 O O . LEU A 1 305 ? -14.244 -1.742 7.567 1.00 88.19 305 LEU A O 1
ATOM 2179 N N . ASP A 1 306 ? -12.061 -1.420 7.110 1.00 91.88 306 ASP A N 1
ATOM 2180 C CA . ASP A 1 306 ? -11.590 -2.791 7.354 1.00 91.88 306 ASP A CA 1
ATOM 2181 C C . ASP A 1 306 ? -10.430 -2.738 8.351 1.00 91.88 306 ASP A C 1
ATOM 2183 O O . ASP A 1 306 ? -9.323 -2.323 8.012 1.00 91.88 306 ASP A O 1
ATOM 2187 N N . ILE A 1 307 ? -10.707 -3.130 9.592 1.00 92.75 307 ILE A N 1
ATOM 2188 C CA . ILE A 1 307 ? -9.724 -3.250 10.665 1.00 92.75 307 ILE A CA 1
ATOM 2189 C C . ILE A 1 307 ? -9.541 -4.740 10.938 1.00 92.75 307 ILE A C 1
ATOM 2191 O O . ILE A 1 307 ? -10.392 -5.365 11.585 1.00 92.75 307 ILE A O 1
ATOM 2195 N N . SER A 1 308 ? -8.470 -5.342 10.420 1.00 95.25 308 SER A N 1
ATOM 2196 C CA . SER A 1 308 ? -8.323 -6.796 10.500 1.00 95.25 308 SER A CA 1
ATOM 2197 C C . SER A 1 308 ? -6.932 -7.344 10.769 1.00 95.25 308 SER A C 1
ATOM 2199 O O . SER A 1 308 ? -5.923 -6.810 10.329 1.00 95.25 308 SER A O 1
ATOM 2201 N N . GLY A 1 309 ? -6.868 -8.464 11.490 1.00 94.69 309 GLY A N 1
ATOM 2202 C CA . GLY A 1 309 ? -5.605 -9.160 11.745 1.00 94.69 309 GLY A CA 1
ATOM 2203 C C . GLY A 1 309 ? -4.596 -8.373 12.584 1.00 94.69 309 GLY A C 1
ATOM 2204 O O . GLY A 1 309 ? -3.419 -8.705 12.538 1.00 94.69 309 GLY A O 1
ATOM 2205 N N . ASN A 1 310 ? -5.013 -7.320 13.293 1.00 93.00 310 ASN A N 1
ATOM 2206 C CA . ASN A 1 310 ? -4.114 -6.530 14.132 1.00 93.00 310 ASN A CA 1
ATOM 2207 C C . ASN A 1 310 ? -3.918 -7.197 15.500 1.00 93.00 310 ASN A C 1
ATOM 2209 O O . ASN A 1 310 ? -4.838 -7.830 16.029 1.00 93.00 310 ASN A O 1
ATOM 2213 N N . GLU A 1 311 ? -2.740 -7.013 16.089 1.00 90.12 311 GLU A N 1
ATOM 2214 C CA . GLU A 1 311 ? -2.398 -7.481 17.431 1.00 90.12 311 GLU A CA 1
ATOM 2215 C C . GLU A 1 311 ? -2.156 -6.289 18.362 1.00 90.12 311 GLU A C 1
ATOM 2217 O O . GLU A 1 311 ? -1.330 -5.427 18.084 1.00 90.12 311 GLU A O 1
ATOM 2222 N N . PHE A 1 312 ? -2.864 -6.249 19.488 1.00 84.06 312 PHE A N 1
ATOM 2223 C CA . PHE A 1 312 ? -2.732 -5.228 20.523 1.00 84.06 312 PHE A CA 1
ATOM 2224 C C . PHE A 1 312 ? -2.155 -5.888 21.776 1.00 84.06 312 PHE A C 1
ATOM 2226 O O . PHE A 1 312 ? -2.792 -6.754 22.388 1.00 84.06 312 PHE A O 1
ATOM 2233 N N . GLY A 1 313 ? -0.923 -5.512 22.116 1.00 75.00 313 GLY A N 1
ATOM 2234 C CA . GLY A 1 313 ? -0.127 -6.061 23.207 1.00 75.00 313 GLY A CA 1
ATOM 2235 C C . GLY A 1 313 ? 0.107 -5.080 24.362 1.00 75.00 313 GLY A C 1
ATOM 2236 O O . GLY A 1 313 ? -0.064 -3.869 24.247 1.00 75.00 313 GLY A O 1
ATOM 2237 N N . LEU A 1 314 ? 0.547 -5.633 25.497 1.00 64.75 314 LEU A N 1
ATOM 2238 C CA . LEU A 1 314 ? 0.750 -4.919 26.763 1.00 64.75 314 LEU A CA 1
ATOM 2239 C C . LEU A 1 314 ? 2.092 -4.168 26.827 1.00 64.75 314 LEU A C 1
ATOM 2241 O O . LEU A 1 314 ? 3.141 -4.817 26.771 1.00 64.75 314 LEU A O 1
ATOM 2245 N N . ILE A 1 315 ? 2.091 -2.867 27.144 1.00 49.88 315 ILE A N 1
ATOM 2246 C CA . ILE A 1 315 ? 3.188 -2.234 27.900 1.00 49.88 315 ILE A CA 1
ATOM 2247 C C . ILE A 1 315 ? 2.605 -1.470 29.110 1.00 49.88 315 ILE A C 1
ATOM 2249 O O . ILE A 1 315 ? 1.772 -0.588 29.000 1.00 49.88 315 ILE A O 1
ATOM 2253 N N . SER A 1 316 ? 3.088 -1.815 30.309 1.00 49.28 316 SER A N 1
ATOM 2254 C CA . SER A 1 316 ? 2.852 -1.110 31.586 1.00 49.28 316 SER A CA 1
ATOM 2255 C C . SER A 1 316 ? 1.412 -1.102 32.176 1.00 49.28 316 SER A C 1
ATOM 2257 O O . SER A 1 316 ? 0.457 -0.659 31.550 1.00 49.28 316 SER A O 1
ATOM 2259 N N . PRO A 1 317 ? 1.226 -1.513 33.451 1.00 45.62 317 PRO A N 1
ATOM 2260 C CA . PRO A 1 317 ? -0.018 -1.292 34.189 1.00 45.62 317 PRO A CA 1
ATOM 2261 C C . PRO A 1 317 ? -0.098 0.174 34.652 1.00 45.62 317 PRO A C 1
ATOM 2263 O O . PRO A 1 317 ? 0.555 0.542 35.632 1.00 45.62 317 PRO A O 1
ATOM 2266 N N . GLY A 1 318 ? -0.878 1.020 33.969 1.00 48.06 318 GLY A N 1
ATOM 2267 C CA . GLY A 1 318 ? -0.939 2.447 34.320 1.00 48.06 318 GLY A CA 1
ATOM 2268 C C . GLY A 1 318 ? -2.137 3.260 33.823 1.00 48.06 318 GLY A C 1
ATOM 2269 O O . GLY A 1 318 ? -2.616 4.103 34.585 1.00 48.06 318 GLY A O 1
ATOM 2270 N N . ALA A 1 319 ? -2.643 3.027 32.612 1.00 48.25 319 ALA A N 1
ATOM 2271 C CA . ALA A 1 319 ? -3.739 3.822 32.053 1.00 48.25 319 ALA A CA 1
ATOM 2272 C C . ALA A 1 319 ? -5.096 3.245 32.478 1.00 48.25 319 ALA A C 1
ATOM 2274 O O . ALA A 1 319 ? -5.342 2.061 32.296 1.00 48.25 319 ALA A O 1
ATOM 2275 N N . ASN A 1 320 ? -5.951 4.045 33.119 1.00 52.66 320 ASN A N 1
ATOM 2276 C CA . ASN A 1 320 ? -7.324 3.650 33.441 1.00 52.66 320 ASN A CA 1
ATOM 2277 C C . ASN A 1 320 ? -8.266 4.425 32.513 1.00 52.66 320 ASN A C 1
ATOM 2279 O O . ASN A 1 320 ? -8.386 5.633 32.719 1.00 52.66 320 ASN A O 1
ATOM 2283 N N . GLY A 1 321 ? -8.995 3.744 31.623 1.00 54.00 321 GLY A N 1
ATOM 2284 C CA . GLY A 1 321 ? -10.132 4.344 30.906 1.00 54.00 321 GLY A CA 1
ATOM 2285 C C . GLY A 1 321 ? -10.169 4.225 29.382 1.00 54.00 321 GLY A C 1
ATOM 2286 O O . GLY A 1 321 ? -11.096 4.785 28.813 1.00 54.00 321 GLY A O 1
ATOM 2287 N N . ASP A 1 322 ? -9.239 3.509 28.747 1.00 67.75 322 ASP A N 1
ATOM 2288 C CA . ASP A 1 322 ? -9.042 3.616 27.289 1.00 67.75 322 ASP A CA 1
ATOM 2289 C C . ASP A 1 322 ? -9.378 2.315 26.525 1.00 67.75 322 ASP A C 1
ATOM 2291 O O . ASP A 1 322 ? -9.414 1.217 27.105 1.00 67.75 322 ASP A O 1
ATOM 2295 N N . ASP A 1 323 ? -9.667 2.444 25.228 1.00 69.81 323 ASP A N 1
ATOM 2296 C CA . ASP A 1 323 ? -10.168 1.401 24.334 1.00 69.81 323 ASP A CA 1
ATOM 2297 C C . ASP A 1 323 ? -9.085 0.911 23.352 1.00 69.81 323 ASP A C 1
ATOM 2299 O O . ASP A 1 323 ? -8.215 1.650 22.911 1.00 69.81 323 ASP A O 1
ATOM 2303 N N . ALA A 1 324 ? -9.093 -0.369 22.955 1.00 75.25 324 ALA A N 1
ATOM 2304 C CA . ALA A 1 324 ? -8.103 -0.822 21.960 1.00 75.25 324 ALA A CA 1
ATOM 2305 C C . ALA A 1 324 ? -8.422 -0.241 20.574 1.00 75.25 324 ALA A C 1
ATOM 2307 O O . ALA A 1 324 ? -7.530 0.105 19.803 1.00 75.25 324 ALA A O 1
ATOM 2308 N N . ILE A 1 325 ? -9.711 -0.144 20.260 1.00 80.44 325 ILE A N 1
ATOM 2309 C CA . ILE A 1 325 ? -10.220 0.415 19.014 1.00 80.44 325 ILE A CA 1
ATOM 2310 C C . ILE A 1 325 ? -11.453 1.257 19.349 1.00 80.44 325 ILE A C 1
ATOM 2312 O O . ILE A 1 325 ? -12.463 0.704 19.797 1.00 80.44 325 ILE A O 1
ATOM 2316 N N . GLN A 1 326 ? -11.408 2.553 19.047 1.00 84.44 326 GLN A N 1
ATOM 2317 C CA . GLN A 1 326 ? -12.568 3.437 19.027 1.00 84.44 326 GLN A CA 1
ATOM 2318 C C . GLN A 1 326 ? -12.870 3.887 17.590 1.00 84.44 326 GLN A C 1
ATOM 2320 O O . GLN A 1 326 ? -12.057 4.481 16.883 1.00 84.44 326 GLN A O 1
ATOM 2325 N N . VAL A 1 327 ? -14.100 3.629 17.148 1.00 82.06 327 VAL A N 1
ATOM 2326 C CA . VAL A 1 327 ? -14.627 4.120 15.872 1.00 82.06 327 VAL A CA 1
ATOM 2327 C C . VAL A 1 327 ? -15.838 4.995 16.148 1.00 82.06 327 VAL A C 1
ATOM 2329 O O . VAL A 1 327 ? -16.875 4.509 16.599 1.00 82.06 327 VAL A O 1
ATOM 2332 N N . PHE A 1 328 ? -15.732 6.277 15.816 1.00 80.25 328 PHE A N 1
ATOM 2333 C CA . PHE A 1 328 ? -16.785 7.263 16.010 1.00 80.25 328 PHE A CA 1
ATOM 2334 C C . PHE A 1 328 ? -17.331 7.773 14.668 1.00 80.25 328 PHE A C 1
ATOM 2336 O O . PHE A 1 328 ? -16.669 8.476 13.909 1.00 80.25 328 PHE A O 1
ATOM 2343 N N . VAL A 1 329 ? -18.582 7.445 14.361 1.00 75.00 329 VAL A N 1
ATOM 2344 C CA . VAL A 1 329 ? -19.220 7.745 13.073 1.00 75.00 329 VAL A CA 1
ATOM 2345 C C . VAL A 1 329 ? -20.196 8.915 13.196 1.00 75.00 329 VAL A C 1
ATOM 2347 O O . VAL A 1 329 ? -21.226 8.800 13.867 1.00 75.00 329 VAL A O 1
ATOM 2350 N N . ASN A 1 330 ? -19.934 10.027 12.500 1.00 70.56 330 ASN A N 1
ATOM 2351 C CA . ASN A 1 330 ? -20.756 11.235 12.582 1.00 70.56 330 ASN A CA 1
ATOM 2352 C C . ASN A 1 330 ? -21.401 11.686 11.252 1.00 70.56 330 ASN A C 1
ATOM 2354 O O . ASN A 1 330 ? -20.769 11.708 10.197 1.00 70.56 330 ASN A O 1
ATOM 2358 N N . GLY A 1 331 ? -22.673 12.097 11.319 1.00 62.06 331 GLY A N 1
ATOM 2359 C CA . GLY A 1 331 ? -23.413 12.747 10.232 1.00 62.06 331 GLY A CA 1
ATOM 2360 C C . GLY A 1 331 ? -24.139 11.784 9.286 1.00 62.06 331 GLY A C 1
ATOM 2361 O O . GLY A 1 331 ? -24.292 10.605 9.552 1.00 62.06 331 GLY A O 1
ATOM 2362 N N . ASN A 1 332 ? -24.575 12.246 8.108 1.00 58.12 332 ASN A N 1
ATOM 2363 C CA . ASN A 1 332 ? -25.215 11.383 7.089 1.00 58.12 332 ASN A CA 1
ATOM 2364 C C . ASN A 1 332 ? -24.218 10.444 6.364 1.00 58.12 332 ASN A C 1
ATOM 2366 O O . ASN A 1 332 ? -24.421 10.074 5.204 1.00 58.12 332 ASN A O 1
ATOM 2370 N N . SER A 1 333 ? -23.128 10.086 7.032 1.00 60.12 333 SER A N 1
ATOM 2371 C CA . SER A 1 333 ? -21.891 9.597 6.446 1.00 60.12 333 SER A CA 1
ATOM 2372 C C . SER A 1 333 ? -21.533 8.248 7.078 1.00 60.12 333 SER A C 1
ATOM 2374 O O . SER A 1 333 ? -21.431 8.155 8.293 1.00 60.12 333 SER A O 1
ATOM 2376 N N . VAL A 1 334 ? -21.304 7.238 6.221 1.00 55.50 334 VAL A N 1
ATOM 2377 C CA . VAL A 1 334 ? -20.554 5.965 6.437 1.00 55.50 334 VAL A CA 1
ATOM 2378 C C . VAL A 1 334 ? -21.375 4.679 6.552 1.00 55.50 334 VAL A C 1
ATOM 2380 O O . VAL A 1 334 ? -22.422 4.641 7.179 1.00 55.50 334 VAL A O 1
ATOM 2383 N N . THR A 1 335 ? -20.885 3.641 5.852 1.00 67.06 335 THR A N 1
ATOM 2384 C CA . THR A 1 335 ? -21.656 2.550 5.224 1.00 67.06 335 THR A CA 1
ATOM 2385 C C . THR A 1 335 ? -21.428 1.180 5.873 1.00 67.06 335 THR A C 1
ATOM 2387 O O . THR A 1 335 ? -22.398 0.464 6.114 1.00 67.06 335 THR A O 1
ATOM 2390 N N . THR A 1 336 ? -20.182 0.826 6.204 1.00 79.19 336 THR A N 1
ATOM 2391 C CA . THR A 1 336 ? -19.836 -0.456 6.844 1.00 79.19 336 THR A CA 1
ATOM 2392 C C . THR A 1 336 ? -18.511 -0.329 7.596 1.00 79.19 336 THR A C 1
ATOM 2394 O O . THR A 1 336 ? -17.525 0.118 7.012 1.00 79.19 336 THR A O 1
ATOM 2397 N N . ALA A 1 337 ? -18.461 -0.771 8.852 1.00 84.31 337 ALA A N 1
ATOM 2398 C CA . ALA A 1 337 ? -17.218 -0.984 9.585 1.00 84.31 337 ALA A CA 1
ATOM 2399 C C . ALA A 1 337 ? -17.052 -2.475 9.895 1.00 84.31 337 ALA A C 1
ATOM 2401 O O . ALA A 1 337 ? -17.906 -3.086 10.545 1.00 84.31 337 ALA A O 1
ATOM 2402 N N . VAL A 1 338 ? -15.967 -3.053 9.386 1.00 89.00 338 VAL A N 1
ATOM 2403 C CA . VAL A 1 338 ? -15.586 -4.452 9.571 1.00 89.00 338 VAL A CA 1
ATOM 2404 C C . VAL A 1 338 ? -14.389 -4.504 10.507 1.00 89.00 338 VAL A C 1
ATOM 2406 O O . VAL A 1 338 ? -13.352 -3.919 10.219 1.00 89.00 338 VAL A O 1
ATOM 2409 N N . VAL A 1 339 ? -14.534 -5.218 11.617 1.00 89.69 339 VAL A N 1
ATOM 2410 C CA . VAL A 1 339 ? -13.491 -5.438 12.618 1.00 89.69 339 VAL A CA 1
ATOM 2411 C C . VAL A 1 339 ? -13.333 -6.941 12.792 1.00 89.69 339 VAL A C 1
ATOM 2413 O O . VAL A 1 339 ? -14.196 -7.589 13.385 1.00 89.69 339 VAL A O 1
ATOM 2416 N N . ARG A 1 340 ? -12.287 -7.551 12.237 1.00 91.06 340 ARG A N 1
ATOM 2417 C CA . ARG A 1 340 ? -12.191 -9.019 12.229 1.00 91.06 340 ARG A CA 1
ATOM 2418 C C . ARG A 1 340 ? -10.802 -9.570 12.454 1.00 91.06 340 ARG A C 1
ATOM 2420 O O . ARG A 1 340 ? -9.814 -8.965 12.068 1.00 91.06 340 ARG A O 1
ATOM 2427 N N . ASP A 1 341 ? -10.741 -10.770 13.012 1.00 92.38 341 ASP A N 1
ATOM 2428 C CA . ASP A 1 341 ? -9.492 -11.511 13.188 1.00 92.38 341 ASP A CA 1
ATOM 2429 C C . ASP A 1 341 ? -8.443 -10.740 14.031 1.00 92.38 341 ASP A C 1
ATOM 2431 O O . ASP A 1 341 ? -7.252 -11.012 13.923 1.00 92.38 341 ASP A O 1
ATOM 2435 N N . ASN A 1 342 ? -8.859 -9.761 14.850 1.00 90.19 342 ASN A N 1
ATOM 2436 C CA . ASN A 1 342 ? -7.947 -8.987 15.698 1.00 90.19 342 ASN A CA 1
ATOM 2437 C C . ASN A 1 342 ? -7.709 -9.685 17.044 1.00 90.19 342 ASN A C 1
ATOM 2439 O O . ASN A 1 342 ? -8.619 -10.294 17.617 1.00 90.19 342 ASN A O 1
ATOM 2443 N N . VAL A 1 343 ? -6.499 -9.532 17.578 1.00 86.81 343 VAL A N 1
ATOM 2444 C CA . VAL A 1 343 ? -6.081 -10.040 18.887 1.00 86.81 343 VAL A CA 1
ATOM 2445 C C . VAL A 1 343 ? -5.881 -8.863 19.838 1.00 86.81 343 VAL A C 1
ATOM 2447 O O . VAL A 1 343 ? -4.894 -8.149 19.744 1.00 86.81 343 VAL A O 1
ATOM 2450 N N . MET A 1 344 ? -6.815 -8.650 20.762 1.00 81.38 344 MET A N 1
ATOM 2451 C CA . MET A 1 344 ? -6.836 -7.517 21.690 1.00 81.38 344 MET A CA 1
ATOM 2452 C C . MET A 1 344 ? -6.530 -7.982 23.117 1.00 81.38 344 MET A C 1
ATOM 2454 O O . MET A 1 344 ? -7.431 -8.295 23.898 1.00 81.38 344 MET A O 1
ATOM 2458 N N . ASN A 1 345 ? -5.251 -8.061 23.474 1.00 74.69 345 ASN A N 1
ATOM 2459 C CA . ASN A 1 345 ? -4.832 -8.471 24.812 1.00 74.69 345 ASN A CA 1
ATOM 2460 C C . ASN A 1 345 ? -4.689 -7.239 25.712 1.00 74.69 345 ASN A C 1
ATOM 2462 O O . ASN A 1 345 ? -3.623 -6.636 25.798 1.00 74.69 345 ASN A O 1
ATOM 2466 N N . GLY A 1 346 ? -5.784 -6.867 26.375 1.00 61.94 346 GLY A N 1
ATOM 2467 C CA . GLY A 1 346 ? -5.852 -5.745 27.299 1.00 61.94 346 GLY A CA 1
ATOM 2468 C C . GLY A 1 346 ? -5.106 -5.993 28.612 1.00 61.94 346 GLY A C 1
ATOM 2469 O O . GLY A 1 346 ? -5.073 -7.098 29.162 1.00 61.94 346 GLY A O 1
ATOM 2470 N N . GLY A 1 347 ? -4.470 -4.935 29.115 1.00 58.16 347 GLY A N 1
ATOM 2471 C CA . GLY A 1 347 ? -3.826 -4.916 30.427 1.00 58.16 347 GLY A CA 1
ATOM 2472 C C . GLY A 1 347 ? -4.802 -4.516 31.520 1.00 58.16 347 GLY A C 1
ATOM 2473 O O . GLY A 1 347 ? -5.945 -4.154 31.256 1.00 58.16 347 GLY A O 1
ATOM 2474 N N . THR A 1 348 ? -4.350 -4.512 32.775 1.00 56.25 348 THR A N 1
ATOM 2475 C CA . THR A 1 348 ? -5.123 -3.870 33.846 1.00 56.25 348 THR A CA 1
ATOM 2476 C C . THR A 1 348 ? -5.304 -2.387 33.511 1.00 56.25 348 THR A C 1
ATOM 2478 O O . THR A 1 348 ? -4.314 -1.659 33.565 1.00 56.25 348 THR A O 1
ATOM 2481 N N . GLY A 1 349 ? -6.531 -1.959 33.189 1.00 55.94 349 GLY A N 1
ATOM 2482 C CA . GLY A 1 349 ? -6.837 -0.548 32.928 1.00 55.94 349 GLY A CA 1
ATOM 2483 C C . GLY A 1 349 ? -7.650 -0.236 31.664 1.00 55.94 349 GLY A C 1
ATOM 2484 O O . GLY A 1 349 ? -8.316 0.798 31.634 1.00 55.94 349 GLY A O 1
ATOM 2485 N N . MET A 1 350 ? -7.694 -1.156 30.691 1.00 64.62 350 MET A N 1
ATOM 2486 C CA . MET A 1 350 ? -8.516 -1.005 29.479 1.00 64.62 350 MET A CA 1
ATOM 2487 C C . MET A 1 350 ? -10.018 -0.995 29.810 1.00 64.62 350 MET A C 1
ATOM 2489 O O . MET A 1 350 ? -10.506 -1.874 30.547 1.00 64.62 350 MET A O 1
ATOM 2493 N N . GLU A 1 351 ? -10.760 -0.035 29.247 1.00 69.31 351 GLU A N 1
ATOM 2494 C CA . GLU A 1 351 ? -12.216 0.041 29.374 1.00 69.31 351 GLU A CA 1
ATOM 2495 C C . GLU A 1 351 ? -12.896 -0.934 28.404 1.00 69.31 351 GLU A C 1
ATOM 2497 O O . GLU A 1 351 ? -13.713 -1.755 28.864 1.00 69.31 351 GLU A O 1
ATOM 2502 N N . ARG A 1 352 ? -12.536 -0.884 27.106 1.00 74.12 352 ARG A N 1
ATOM 2503 C CA . ARG A 1 352 ? -13.155 -1.697 26.044 1.00 74.12 352 ARG A CA 1
ATOM 2504 C C . ARG A 1 352 ? -12.159 -2.226 25.015 1.00 74.12 352 ARG A C 1
ATOM 2506 O O . ARG A 1 352 ? -11.106 -1.659 24.760 1.00 74.12 352 ARG A O 1
ATOM 2513 N N . ALA A 1 353 ? -12.490 -3.365 24.409 1.00 74.81 353 ALA A N 1
ATOM 2514 C CA . ALA A 1 353 ? -11.720 -3.880 23.274 1.00 74.81 353 ALA A CA 1
ATOM 2515 C C . ALA A 1 353 ? -12.141 -3.163 21.984 1.00 74.81 353 ALA A C 1
ATOM 2517 O O . ALA A 1 353 ? -11.314 -2.833 21.144 1.00 74.81 353 ALA A O 1
ATOM 2518 N N . LEU A 1 354 ? -13.442 -2.908 21.844 1.00 80.12 354 LEU A N 1
ATOM 2519 C CA . LEU A 1 354 ? -14.009 -2.250 20.680 1.00 80.12 354 LEU A CA 1
ATOM 2520 C C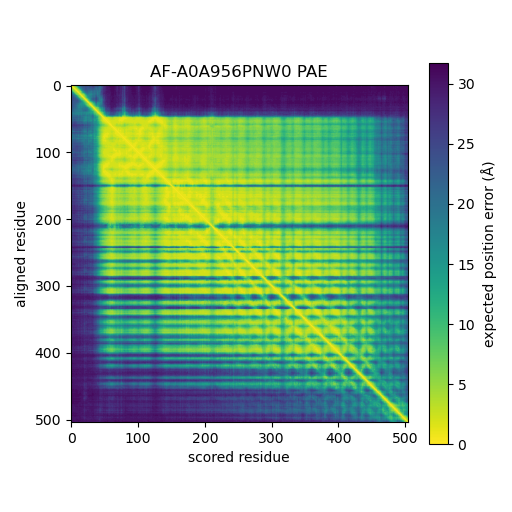 . LEU A 1 354 ? -15.168 -1.339 21.085 1.00 80.12 354 LEU A C 1
ATOM 2522 O O . LEU A 1 354 ? -16.185 -1.818 21.593 1.00 80.12 354 LEU A O 1
ATOM 2526 N N . LEU A 1 355 ? -15.041 -0.051 20.792 1.00 82.12 355 LEU A N 1
ATOM 2527 C CA . LEU A 1 355 ? -16.107 0.935 20.891 1.00 82.12 355 LEU A CA 1
ATOM 2528 C C . LEU A 1 355 ? -16.518 1.397 19.493 1.00 82.12 355 LEU A C 1
ATOM 2530 O O . LEU A 1 355 ? -15.708 1.898 18.719 1.00 82.12 355 LEU A O 1
ATOM 2534 N N . LEU A 1 356 ? -17.798 1.234 19.173 1.00 81.38 356 LEU A N 1
ATOM 2535 C CA . LEU A 1 356 ? -18.411 1.689 17.931 1.00 81.38 356 LEU A CA 1
ATOM 2536 C C . LEU A 1 356 ? -19.515 2.683 18.276 1.00 81.38 356 LEU A C 1
ATOM 2538 O O . LEU A 1 356 ? -20.539 2.315 18.850 1.00 81.38 356 LEU A O 1
ATOM 2542 N N . GLU A 1 357 ? -19.333 3.942 17.912 1.00 80.38 357 GLU A N 1
ATOM 2543 C CA . GLU A 1 357 ? -20.295 5.001 18.199 1.00 80.38 357 GLU A CA 1
ATOM 2544 C C . GLU A 1 357 ? -20.836 5.630 16.919 1.00 80.38 357 GLU A C 1
ATOM 2546 O O . GLU A 1 357 ? -20.124 5.760 15.925 1.00 80.38 357 GLU A O 1
ATOM 2551 N N . ALA A 1 358 ? -22.109 6.029 16.944 1.00 76.94 358 ALA A N 1
ATOM 2552 C CA . ALA A 1 358 ? -22.760 6.747 15.851 1.00 76.94 358 ALA A CA 1
ATOM 2553 C C . ALA A 1 358 ? -23.625 7.919 16.352 1.00 76.94 358 ALA A C 1
ATOM 2555 O O . ALA A 1 358 ? -24.276 7.805 17.394 1.00 76.94 358 ALA A O 1
ATOM 2556 N N . ASN A 1 359 ? -23.716 9.028 15.610 1.00 75.12 359 ASN A N 1
ATOM 2557 C CA . ASN A 1 359 ? -24.609 10.163 15.926 1.00 75.12 359 ASN A CA 1
ATOM 2558 C C . ASN A 1 359 ? -25.324 10.746 14.673 1.00 75.12 359 ASN A C 1
ATOM 2560 O O . ASN A 1 359 ? -25.335 10.112 13.628 1.00 75.12 359 ASN A O 1
ATOM 2564 N N . ASP A 1 360 ? -26.011 11.892 14.790 1.00 71.00 360 ASP A N 1
ATOM 2565 C CA . ASP A 1 360 ? -26.421 12.783 13.678 1.00 71.00 360 ASP A CA 1
ATOM 2566 C C . ASP A 1 360 ? -26.987 12.132 12.390 1.00 71.00 360 ASP A C 1
ATOM 2568 O O . ASP A 1 360 ? -26.646 12.518 11.274 1.00 71.00 360 ASP A O 1
ATOM 2572 N N . GLN A 1 361 ? -27.935 11.194 12.523 1.00 68.44 361 GLN A N 1
ATOM 2573 C CA . GLN A 1 361 ? -28.576 10.475 11.400 1.00 68.44 361 GLN A CA 1
ATOM 2574 C C . GLN A 1 361 ? -27.673 9.501 10.619 1.00 68.44 361 GLN A C 1
ATOM 2576 O O . GLN A 1 361 ? -28.100 9.001 9.573 1.00 68.44 361 GLN A O 1
ATOM 2581 N N . SER A 1 362 ? -26.497 9.146 11.147 1.00 71.19 362 SER A N 1
ATOM 2582 C CA . SER A 1 362 ? -25.625 8.100 10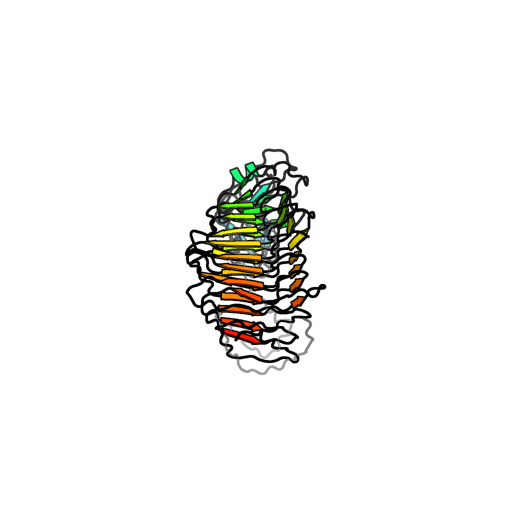.592 1.00 71.19 362 SER A CA 1
ATOM 2583 C C . SER A 1 362 ? -26.388 6.796 10.360 1.00 71.19 362 SER A C 1
ATOM 2585 O O . SER A 1 362 ? -27.205 6.397 11.192 1.00 71.19 362 SER A O 1
ATOM 2587 N N . ARG A 1 363 ? -26.105 6.113 9.241 1.00 73.94 363 ARG A N 1
ATOM 2588 C CA . ARG A 1 363 ? -26.669 4.799 8.876 1.00 73.94 363 ARG A CA 1
ATOM 2589 C C . ARG A 1 363 ? -25.563 3.756 8.798 1.00 73.94 363 ARG A C 1
ATOM 2591 O O . ARG A 1 363 ? -24.963 3.589 7.747 1.00 73.94 363 ARG A O 1
ATOM 2598 N N . CYS A 1 364 ? -25.317 3.050 9.897 1.00 75.06 364 CYS A N 1
ATOM 2599 C CA . CYS A 1 364 ? -24.122 2.212 10.028 1.00 75.06 364 CYS A CA 1
ATOM 2600 C C . CYS A 1 364 ? -24.438 0.715 9.964 1.00 75.06 364 CYS A C 1
ATOM 2602 O O . CYS A 1 364 ? -25.399 0.249 10.588 1.00 75.06 364 CYS A O 1
ATOM 2604 N N . THR A 1 365 ? -23.582 -0.041 9.273 1.00 79.19 365 THR A N 1
ATOM 2605 C CA . THR A 1 365 ? -23.459 -1.493 9.443 1.00 79.19 365 THR A CA 1
ATOM 2606 C C . THR A 1 365 ? -22.160 -1.824 10.169 1.00 79.19 365 THR A C 1
ATOM 2608 O O . THR A 1 365 ? -21.084 -1.454 9.710 1.00 79.19 365 THR A O 1
ATOM 2611 N N . TYR A 1 366 ? -22.254 -2.552 11.278 1.00 82.38 366 TYR A N 1
ATOM 2612 C CA . TYR A 1 366 ? -21.102 -3.020 12.046 1.00 82.38 366 TYR A CA 1
ATOM 2613 C C . TYR A 1 366 ? -20.947 -4.531 11.899 1.00 82.38 366 TYR A C 1
ATOM 2615 O O . TYR A 1 366 ? -21.912 -5.277 12.063 1.00 82.38 366 TYR A O 1
ATOM 2623 N N . ILE A 1 367 ? -19.740 -4.995 11.597 1.00 83.38 367 ILE A N 1
ATOM 2624 C CA . ILE A 1 367 ? -19.409 -6.416 11.496 1.00 83.38 367 ILE A CA 1
ATOM 2625 C C . ILE A 1 367 ? -18.180 -6.662 12.360 1.00 83.38 367 ILE A C 1
ATOM 2627 O O . ILE A 1 367 ? -17.112 -6.151 12.054 1.00 83.38 367 ILE A O 1
ATOM 2631 N N . ALA A 1 368 ? -18.327 -7.451 13.420 1.00 84.44 368 ALA A N 1
ATOM 2632 C CA . ALA A 1 368 ? -17.230 -7.871 14.277 1.00 84.44 368 ALA A CA 1
ATOM 2633 C C . ALA A 1 368 ? -17.118 -9.401 14.299 1.00 84.44 368 ALA A C 1
ATOM 2635 O O . ALA A 1 368 ? -17.999 -10.079 14.840 1.00 84.44 368 ALA A O 1
ATOM 2636 N N . GLU A 1 369 ? -16.056 -9.959 13.714 1.00 85.19 369 GLU A N 1
ATOM 2637 C CA . GLU A 1 369 ? -15.911 -11.411 13.538 1.00 85.19 369 GLU A CA 1
ATOM 2638 C C . GLU A 1 369 ? -14.552 -11.960 13.986 1.00 85.19 369 GLU A C 1
ATOM 2640 O O . GLU A 1 369 ? -13.515 -11.384 13.693 1.00 85.19 369 GLU A O 1
ATOM 2645 N N . ASN A 1 370 ? -14.546 -13.119 14.648 1.00 83.94 370 ASN A N 1
ATOM 2646 C CA . ASN A 1 370 ? -13.333 -13.859 15.031 1.00 83.94 370 ASN A CA 1
ATOM 2647 C C . ASN A 1 370 ? -12.308 -13.049 15.850 1.00 83.94 370 ASN A C 1
ATOM 2649 O O . ASN A 1 370 ? -11.123 -13.374 15.842 1.00 83.94 370 ASN A O 1
ATOM 2653 N N . ASN A 1 371 ? -12.728 -11.994 16.545 1.00 82.81 371 ASN A N 1
ATOM 2654 C CA . ASN A 1 371 ? -11.812 -11.228 17.377 1.00 82.81 371 ASN A CA 1
ATOM 2655 C C . ASN A 1 371 ? -11.586 -11.955 18.704 1.00 82.81 371 ASN A C 1
ATOM 2657 O O . ASN A 1 371 ? -12.535 -12.455 19.314 1.00 82.81 371 ASN A O 1
ATOM 2661 N N . THR A 1 372 ? -10.344 -11.985 19.173 1.00 79.12 372 THR A N 1
ATOM 2662 C CA . THR A 1 372 ? -9.994 -12.524 20.489 1.00 79.12 372 THR A CA 1
ATOM 2663 C C . THR A 1 372 ? -9.573 -11.394 21.406 1.00 79.12 372 THR A C 1
ATOM 2665 O O . THR A 1 372 ? -8.860 -10.503 20.959 1.00 79.12 372 THR A O 1
ATOM 2668 N N . GLY A 1 373 ? -9.931 -11.435 22.682 1.00 75.00 373 GLY A N 1
ATOM 2669 C CA . GLY A 1 373 ? -9.367 -10.491 23.633 1.00 75.00 373 GLY A CA 1
ATOM 2670 C C . GLY A 1 373 ? -9.434 -10.940 25.080 1.00 75.00 373 GLY A C 1
ATOM 2671 O O . GLY A 1 373 ? -10.222 -11.812 25.438 1.00 75.00 373 GLY A O 1
ATOM 2672 N N . SER A 1 374 ? -8.591 -10.344 25.917 1.00 72.19 374 SER A N 1
ATOM 2673 C CA . SER A 1 374 ? -8.526 -10.636 27.350 1.00 72.19 374 SER A CA 1
ATOM 2674 C C . SER A 1 374 ? -8.249 -9.370 28.166 1.00 72.19 374 SER A C 1
ATOM 2676 O O . SER A 1 374 ? -7.652 -8.438 27.645 1.00 72.19 374 SER A O 1
ATOM 2678 N N . GLY A 1 375 ? -8.678 -9.319 29.434 1.00 64.50 375 GLY A N 1
ATOM 2679 C CA . GLY A 1 375 ? -8.203 -8.303 30.393 1.00 64.50 375 GLY A CA 1
ATOM 2680 C C . GLY A 1 375 ? -8.961 -6.967 30.437 1.00 64.50 375 GLY A C 1
ATOM 2681 O O . GLY A 1 375 ? -8.412 -5.982 30.922 1.00 64.50 375 GLY A O 1
ATOM 2682 N N . PHE A 1 376 ? -10.221 -6.917 29.994 1.00 65.25 376 PHE A N 1
ATOM 2683 C CA . PHE A 1 376 ? -11.028 -5.686 29.957 1.00 65.25 376 PHE A CA 1
ATOM 2684 C C . PHE A 1 376 ? -11.899 -5.509 31.207 1.00 65.25 376 PHE A C 1
ATOM 2686 O O . PHE A 1 376 ? -12.549 -6.443 31.676 1.00 65.25 376 PHE A O 1
ATOM 2693 N N . SER A 1 377 ? -11.965 -4.286 31.744 1.00 56.22 377 SER A N 1
ATOM 2694 C CA . SER A 1 377 ? -12.583 -4.050 33.061 1.00 56.22 377 SER A CA 1
ATOM 2695 C C . SER A 1 377 ? -14.101 -3.808 33.018 1.00 56.22 377 SER A C 1
ATOM 2697 O O . SER A 1 377 ? -14.789 -4.106 34.001 1.00 56.22 377 SER A O 1
ATOM 2699 N N . TYR A 1 378 ? -14.645 -3.297 31.904 1.00 58.72 378 TYR A N 1
ATOM 2700 C CA . TYR A 1 378 ? -16.045 -2.849 31.825 1.00 58.72 378 TYR A CA 1
ATOM 2701 C C . TYR A 1 378 ? -16.863 -3.526 30.720 1.00 58.72 378 TYR A C 1
ATOM 2703 O O . TYR A 1 378 ? -17.798 -4.267 31.039 1.00 58.72 378 TYR A O 1
ATOM 2711 N N . ARG A 1 379 ? -16.559 -3.267 29.441 1.00 68.19 379 ARG A N 1
ATOM 2712 C CA . ARG A 1 379 ? -17.341 -3.754 28.289 1.00 68.19 379 ARG A CA 1
ATOM 2713 C C . ARG A 1 379 ? -16.394 -4.192 27.199 1.00 68.19 379 ARG A C 1
ATOM 2715 O O . ARG A 1 379 ? -15.605 -3.390 26.746 1.00 68.19 379 ARG A O 1
ATOM 2722 N N . ALA A 1 380 ? -16.472 -5.429 26.741 1.00 64.19 380 ALA A N 1
ATOM 2723 C CA . ALA A 1 380 ? -15.530 -5.869 25.719 1.00 64.19 380 ALA A CA 1
ATOM 2724 C C . ALA A 1 380 ? -15.865 -5.277 24.336 1.00 64.19 380 ALA A C 1
ATOM 2726 O O . ALA A 1 380 ? -14.975 -4.805 23.637 1.00 64.19 380 ALA A O 1
ATOM 2727 N N . ILE A 1 381 ? -17.148 -5.238 23.975 1.00 71.44 381 ILE A N 1
ATOM 2728 C CA . ILE A 1 381 ? -17.640 -4.584 22.759 1.00 71.44 381 ILE A CA 1
ATOM 2729 C C . ILE A 1 381 ? -18.795 -3.663 23.147 1.00 71.44 381 ILE A C 1
ATOM 2731 O O . ILE A 1 381 ? -19.760 -4.135 23.749 1.00 71.44 381 ILE A O 1
ATOM 2735 N N . ASP A 1 382 ? -18.718 -2.380 22.804 1.00 75.00 382 ASP A N 1
ATOM 2736 C CA . ASP A 1 382 ? -19.774 -1.394 23.037 1.00 75.00 382 ASP A CA 1
ATOM 2737 C C . ASP A 1 382 ? -20.213 -0.770 21.713 1.00 75.00 382 ASP A C 1
ATOM 2739 O O . ASP A 1 382 ? -19.398 -0.226 20.972 1.00 75.00 382 ASP A O 1
ATOM 2743 N N . VAL A 1 383 ? -21.505 -0.869 21.406 1.00 72.56 383 VAL A N 1
ATOM 2744 C CA . VAL A 1 383 ? -22.108 -0.168 20.272 1.00 72.56 383 VAL A CA 1
ATOM 2745 C C . VAL A 1 383 ? -23.097 0.865 20.781 1.00 72.56 383 VAL A C 1
ATOM 2747 O O . VAL A 1 383 ? -24.190 0.509 21.225 1.00 72.56 383 VAL A O 1
ATOM 2750 N N . GLY A 1 384 ? -22.727 2.139 20.691 1.00 69.19 384 GLY A N 1
ATOM 2751 C CA . GLY A 1 384 ? -23.520 3.271 21.150 1.00 69.19 384 GLY A CA 1
ATOM 2752 C C . GLY A 1 384 ? -24.113 4.089 20.005 1.00 69.19 384 GLY A C 1
ATOM 2753 O O . GLY A 1 384 ? -23.488 4.295 18.969 1.00 69.19 384 GLY A O 1
ATOM 2754 N N . SER A 1 385 ? -25.316 4.626 20.205 1.00 65.62 385 SER A N 1
ATOM 2755 C CA . SER A 1 385 ? -25.833 5.714 19.376 1.00 65.62 385 SER A CA 1
ATOM 2756 C C . SER A 1 385 ? -26.186 6.941 20.220 1.00 65.62 385 SER A C 1
ATOM 2758 O O . SER A 1 385 ? -26.848 6.818 21.252 1.00 65.62 385 SER A O 1
ATOM 2760 N N . GLN A 1 386 ? -25.797 8.129 19.762 1.00 65.69 386 GLN A N 1
ATOM 2761 C CA . GLN A 1 386 ? -26.271 9.414 20.289 1.00 65.69 386 GLN A CA 1
ATOM 2762 C C . GLN A 1 386 ? -27.614 9.794 19.632 1.00 65.69 386 GLN A C 1
ATOM 2764 O O . GLN A 1 386 ? -28.052 9.136 18.681 1.00 65.69 386 GLN A O 1
ATOM 2769 N N . GLU A 1 387 ? -28.306 10.817 20.154 1.00 61.62 387 GLU A N 1
ATOM 2770 C CA . GLU A 1 387 ? -29.643 11.219 19.683 1.00 61.62 387 GLU A CA 1
ATOM 2771 C C . GLU A 1 387 ? -29.699 11.330 18.142 1.00 61.62 387 GLU A C 1
ATOM 2773 O O . GLU A 1 387 ? -28.983 12.123 17.540 1.00 61.62 387 GLU A O 1
ATOM 2778 N N . SER A 1 388 ? -30.602 10.567 17.509 1.00 62.97 388 SER A N 1
ATOM 2779 C CA . SER A 1 388 ? -30.897 10.553 16.057 1.00 62.97 388 SER A CA 1
ATOM 2780 C C . SER A 1 388 ? -30.078 9.623 15.146 1.00 62.97 388 SER A C 1
ATOM 2782 O O . SER A 1 388 ? -30.370 9.605 13.951 1.00 62.97 388 SER A O 1
ATOM 2784 N N . ALA A 1 389 ? -29.133 8.815 15.638 1.00 66.44 389 ALA A N 1
ATOM 2785 C CA . ALA A 1 389 ? -28.441 7.817 14.801 1.00 66.44 389 ALA A CA 1
ATOM 2786 C C . ALA A 1 389 ? -29.302 6.573 14.457 1.00 66.44 389 ALA A C 1
ATOM 2788 O O . ALA A 1 389 ? -30.244 6.198 15.170 1.00 66.44 389 ALA A O 1
ATOM 2789 N N . ILE A 1 390 ? -28.974 5.913 13.338 1.00 68.19 390 ILE A N 1
ATOM 2790 C CA . ILE A 1 390 ? -29.613 4.684 12.846 1.00 68.19 390 ILE A CA 1
ATOM 2791 C C . ILE A 1 390 ? -28.552 3.587 12.678 1.00 68.19 390 ILE A C 1
ATOM 2793 O O . ILE A 1 390 ? -27.755 3.588 11.744 1.00 68.19 390 ILE A O 1
ATOM 2797 N N . ILE A 1 391 ? -28.584 2.584 13.553 1.00 71.31 391 ILE A N 1
ATOM 2798 C CA . ILE A 1 391 ? -27.807 1.354 13.361 1.00 71.31 391 ILE A CA 1
ATOM 2799 C C . ILE A 1 391 ? -28.638 0.424 12.467 1.00 71.31 391 ILE A C 1
ATOM 2801 O O . ILE A 1 391 ? -29.680 -0.075 12.893 1.00 71.31 391 ILE A O 1
ATOM 2805 N N . GLU A 1 392 ? -28.217 0.210 11.218 1.00 72.44 392 GLU A N 1
ATOM 2806 C CA . GLU A 1 392 ? -28.958 -0.622 10.260 1.00 72.44 392 GLU A CA 1
ATOM 2807 C C . GLU A 1 392 ? -28.812 -2.103 10.582 1.00 72.44 392 GLU A C 1
ATOM 2809 O O . GLU A 1 392 ? -29.801 -2.841 10.681 1.00 72.44 392 GLU A O 1
ATOM 2814 N N . SER A 1 393 ? -27.559 -2.527 10.749 1.00 72.00 393 SER A N 1
ATOM 2815 C CA . SER A 1 393 ? -27.231 -3.878 11.153 1.00 72.00 393 SER A CA 1
ATOM 2816 C C . SER A 1 393 ? -25.967 -3.931 11.998 1.00 72.00 393 SER A C 1
ATOM 2818 O O . SER A 1 393 ? -25.016 -3.192 11.767 1.00 72.00 393 SER A O 1
ATOM 2820 N N . ALA A 1 394 ? -25.960 -4.809 12.991 1.00 74.75 394 ALA A N 1
ATOM 2821 C CA . ALA A 1 394 ? -24.754 -5.151 13.728 1.00 74.75 394 ALA A CA 1
ATOM 2822 C C . ALA A 1 394 ? -24.638 -6.675 13.775 1.00 74.75 394 ALA A C 1
ATOM 2824 O O . ALA A 1 394 ? -25.590 -7.348 14.181 1.00 74.75 394 ALA A O 1
ATOM 2825 N N . VAL A 1 395 ? -23.513 -7.205 13.299 1.00 75.69 395 VAL A N 1
ATOM 2826 C CA . VAL A 1 395 ? -23.219 -8.634 13.208 1.00 75.69 395 VAL A CA 1
ATOM 2827 C C . VAL A 1 395 ? -22.008 -8.943 14.070 1.00 75.69 395 VAL A C 1
ATOM 2829 O O . VAL A 1 395 ? -20.926 -8.435 13.811 1.00 75.69 395 VAL A O 1
ATOM 2832 N N . PHE A 1 396 ? -22.181 -9.816 15.057 1.00 75.88 396 PHE A N 1
ATOM 2833 C CA . PHE A 1 396 ? -21.086 -10.304 15.897 1.00 75.88 396 PHE A CA 1
ATOM 2834 C C . PHE A 1 396 ? -20.962 -11.811 15.718 1.00 75.88 396 PHE A C 1
ATOM 2836 O O . PHE A 1 396 ? -21.931 -12.505 16.022 1.00 75.88 396 PHE A O 1
ATOM 2843 N N . ARG A 1 397 ? -19.825 -12.329 15.235 1.00 73.81 397 ARG A N 1
ATOM 2844 C CA . ARG A 1 397 ? -19.610 -13.781 15.076 1.00 73.81 397 ARG A CA 1
ATOM 2845 C C . ARG A 1 397 ? -18.294 -14.254 15.662 1.00 73.81 397 ARG A C 1
ATOM 2847 O O . ARG A 1 397 ? -17.272 -13.630 15.434 1.00 73.81 397 ARG A O 1
ATOM 2854 N N . ASN A 1 398 ? -18.295 -15.388 16.360 1.00 72.88 398 ASN A N 1
ATOM 2855 C CA . ASN A 1 398 ? -17.068 -16.076 16.795 1.00 72.88 398 ASN A CA 1
ATOM 2856 C C . ASN A 1 398 ? -16.060 -15.218 17.584 1.00 72.88 398 ASN A C 1
ATOM 2858 O O . ASN A 1 398 ? -14.880 -15.551 17.628 1.00 72.88 398 ASN A O 1
ATOM 2862 N N . ASN A 1 399 ? -16.498 -14.125 18.210 1.00 72.75 399 ASN A N 1
ATOM 2863 C CA . ASN A 1 399 ? -15.621 -13.351 19.081 1.00 72.75 399 ASN A CA 1
ATOM 2864 C C . ASN A 1 399 ? -15.413 -14.123 20.397 1.00 72.75 399 ASN A C 1
ATOM 2866 O O . ASN A 1 399 ? -16.374 -14.686 20.937 1.00 72.75 399 ASN A O 1
ATOM 2870 N N . VAL A 1 400 ? -14.172 -14.165 20.881 1.00 73.94 400 VAL A N 1
ATOM 2871 C CA . VAL A 1 400 ? -13.748 -14.867 22.103 1.00 73.94 400 VAL A CA 1
ATOM 2872 C C . VAL A 1 400 ? -13.174 -13.842 23.071 1.00 73.94 400 VAL A C 1
ATOM 2874 O O . VAL A 1 400 ? -12.146 -13.237 22.787 1.00 73.94 400 VAL A O 1
ATOM 2877 N N . LEU A 1 401 ? -13.840 -13.619 24.203 1.00 70.00 401 LEU A N 1
ATOM 2878 C CA . LEU A 1 401 ? -13.489 -12.547 25.140 1.00 70.00 401 LEU A CA 1
ATOM 2879 C C . LEU A 1 401 ? -13.334 -13.128 26.553 1.00 70.00 401 LEU A C 1
ATOM 2881 O O . LEU A 1 401 ? -14.251 -13.780 27.058 1.00 70.00 401 LEU A O 1
ATOM 2885 N N . GLU A 1 402 ? -12.176 -12.902 27.175 1.00 65.94 402 GLU A N 1
ATOM 2886 C CA . GLU A 1 402 ? -11.798 -13.439 28.487 1.00 65.94 402 GLU A CA 1
ATOM 2887 C C . GLU A 1 402 ? -11.704 -12.330 29.559 1.00 65.94 402 GLU A C 1
ATOM 2889 O O . GLU A 1 402 ? -11.149 -11.259 29.316 1.00 65.94 402 GLU A O 1
ATOM 2894 N N . ASN A 1 403 ? -12.177 -12.612 30.784 1.00 58.72 403 ASN A N 1
ATOM 2895 C CA . ASN A 1 403 ? -12.059 -11.759 31.987 1.00 58.72 403 ASN A CA 1
ATOM 2896 C C . ASN A 1 403 ? -12.704 -10.353 31.881 1.00 58.72 403 ASN A C 1
ATOM 2898 O O . ASN A 1 403 ? -11.995 -9.377 31.666 1.00 58.72 403 ASN A O 1
ATOM 2902 N N . GLY A 1 404 ? -14.021 -10.223 32.112 1.00 54.31 404 GLY A N 1
ATOM 2903 C CA . GLY A 1 404 ? -14.698 -8.915 32.177 1.00 54.31 404 GLY A CA 1
ATOM 2904 C C . GLY A 1 404 ? -16.222 -9.001 32.355 1.00 54.31 404 GLY A C 1
ATOM 2905 O O . GLY A 1 404 ? -16.829 -10.033 32.073 1.00 54.31 404 GLY A O 1
ATOM 2906 N N . ASN A 1 405 ? -16.848 -7.927 32.850 1.00 54.44 405 ASN A N 1
ATOM 2907 C CA . ASN A 1 405 ? -18.233 -7.941 33.350 1.00 54.44 405 ASN A CA 1
ATOM 2908 C C . ASN A 1 405 ? -19.335 -7.961 32.266 1.00 54.44 405 ASN A C 1
ATOM 2910 O O . ASN A 1 405 ? -20.442 -8.369 32.590 1.00 54.44 405 ASN A O 1
ATOM 2914 N N . VAL A 1 406 ? -19.083 -7.555 31.009 1.00 55.59 406 VAL A N 1
ATOM 2915 C CA . VAL A 1 406 ? -20.054 -7.643 29.890 1.00 55.59 406 VAL A CA 1
ATOM 2916 C C . VAL A 1 406 ? -19.325 -7.900 28.563 1.00 55.59 406 VAL A C 1
ATOM 2918 O O . VAL A 1 406 ? -18.425 -7.151 28.188 1.00 55.59 406 VAL A O 1
ATOM 2921 N N . GLY A 1 407 ? -19.732 -8.941 27.829 1.00 61.25 407 GLY A N 1
ATOM 2922 C CA . GLY A 1 407 ? -19.117 -9.331 26.552 1.00 61.25 407 GLY A CA 1
ATOM 2923 C C . GLY A 1 407 ? -19.561 -8.502 25.344 1.00 61.25 407 GLY A C 1
ATOM 2924 O O . GLY A 1 407 ? -18.765 -8.235 24.452 1.00 61.25 407 GLY A O 1
ATOM 2925 N N . LEU A 1 408 ? -20.825 -8.075 25.325 1.00 67.69 408 LEU A N 1
ATOM 2926 C CA . LEU A 1 408 ? -21.377 -7.183 24.306 1.00 67.69 408 LEU A CA 1
ATOM 2927 C C . LEU A 1 408 ? -22.409 -6.259 24.951 1.00 67.69 408 LEU A C 1
ATOM 2929 O O . LEU A 1 408 ? -23.410 -6.711 25.510 1.00 67.69 408 LEU A O 1
ATOM 2933 N N . TYR A 1 409 ? -22.176 -4.963 24.844 1.00 67.00 409 TYR A N 1
ATOM 2934 C CA . TYR A 1 409 ? -23.086 -3.920 25.266 1.00 67.00 409 TYR A CA 1
ATOM 2935 C C . TYR A 1 409 ? -23.565 -3.162 24.031 1.00 67.00 409 TYR A C 1
ATOM 2937 O O . TYR A 1 409 ? -22.774 -2.761 23.186 1.00 67.00 409 TYR A O 1
ATOM 2945 N N . VAL A 1 410 ? -24.872 -2.977 23.903 1.00 65.31 410 VAL A N 1
ATOM 2946 C CA . VAL A 1 410 ? -25.456 -2.190 22.823 1.00 65.31 410 VAL A CA 1
ATOM 2947 C C . VAL A 1 410 ? -26.374 -1.148 23.433 1.00 65.31 410 VAL A C 1
ATOM 2949 O O . VAL A 1 410 ? -27.367 -1.475 24.076 1.00 65.31 410 VAL A O 1
ATOM 2952 N N . ARG A 1 411 ? -26.086 0.124 23.200 1.00 65.69 411 ARG A N 1
ATOM 2953 C CA . ARG A 1 411 ? -26.999 1.227 23.474 1.00 65.69 411 ARG A CA 1
ATOM 2954 C C . ARG A 1 411 ? -27.515 1.772 22.152 1.00 65.69 411 ARG A C 1
ATOM 2956 O O . ARG A 1 411 ? -26.781 2.415 21.411 1.00 65.69 411 ARG A O 1
ATOM 2963 N N . CYS A 1 412 ? -28.798 1.559 21.884 1.00 59.25 412 CYS A N 1
ATOM 2964 C CA . CYS A 1 412 ? -29.479 2.140 20.738 1.00 59.25 412 CYS A CA 1
ATOM 2965 C C . CYS A 1 412 ? -30.492 3.177 21.230 1.00 59.25 412 CYS A C 1
ATOM 2967 O O . CYS A 1 412 ? -31.407 2.872 21.978 1.00 59.25 412 CYS A O 1
ATOM 2969 N N . ILE A 1 413 ? -30.328 4.426 20.815 1.00 55.00 413 ILE A N 1
ATOM 2970 C CA . ILE A 1 413 ? -31.296 5.509 21.008 1.00 55.00 413 ILE A CA 1
ATOM 2971 C C . ILE A 1 413 ? -31.868 5.830 19.621 1.00 55.00 413 ILE A C 1
ATOM 2973 O O . ILE A 1 413 ? -31.714 6.939 19.113 1.00 55.00 413 ILE A O 1
ATOM 2977 N N . SER A 1 414 ? -32.453 4.839 18.936 1.00 52.47 414 SER A N 1
ATOM 2978 C CA . SER A 1 414 ? -32.993 5.057 17.587 1.00 52.47 414 SER A CA 1
ATOM 2979 C C . SER A 1 414 ? -34.507 5.209 17.607 1.00 52.47 414 SER A C 1
ATOM 2981 O O . SER A 1 414 ? -35.210 4.548 18.355 1.00 52.47 414 SER A O 1
ATOM 2983 N N . THR A 1 415 ? -35.044 6.057 16.731 1.00 48.94 415 THR A N 1
ATOM 2984 C CA . THR A 1 415 ? -36.491 6.160 16.466 1.00 48.94 415 THR A CA 1
ATOM 2985 C C . THR A 1 415 ? -36.944 5.229 15.325 1.00 48.94 415 THR A C 1
ATOM 2987 O O . THR A 1 415 ? -38.102 5.277 14.903 1.00 48.94 415 THR A O 1
ATOM 2990 N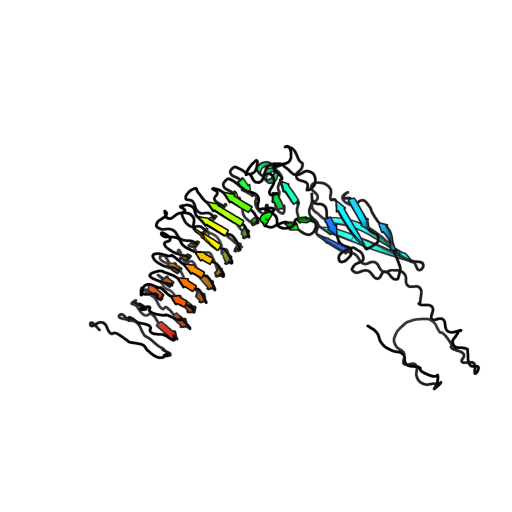 N . SER A 1 416 ? -36.047 4.365 14.821 1.00 54.38 416 SER A N 1
ATOM 2991 C CA . SER A 1 416 ? -36.240 3.485 13.655 1.00 54.38 416 SER A CA 1
ATOM 2992 C C . SER A 1 416 ? -35.928 2.002 13.959 1.00 54.38 416 SER A C 1
ATOM 2994 O O . SER A 1 416 ? -35.430 1.677 15.031 1.00 54.38 416 SER A O 1
ATOM 2996 N N . GLN A 1 417 ? -36.288 1.069 13.061 1.00 57.34 417 GLN A N 1
ATOM 2997 C CA . GLN A 1 417 ? -36.067 -0.379 13.257 1.00 57.34 417 GLN A CA 1
ATOM 2998 C C . GLN A 1 417 ? -34.589 -0.756 13.035 1.00 57.34 417 GLN A C 1
ATOM 3000 O O . GLN A 1 417 ? -34.183 -0.936 11.890 1.00 57.34 417 GLN A O 1
ATOM 3005 N N . ALA A 1 418 ? -33.811 -0.929 14.106 1.00 57.53 418 ALA A N 1
ATOM 3006 C CA . ALA A 1 418 ? -32.473 -1.526 14.051 1.00 57.53 418 ALA A CA 1
ATOM 3007 C C . ALA A 1 418 ? -32.544 -3.067 14.070 1.00 57.53 418 ALA A C 1
ATOM 3009 O O . ALA A 1 418 ? -33.341 -3.658 14.814 1.00 57.53 418 ALA A O 1
ATOM 3010 N N . THR A 1 419 ? -31.702 -3.739 13.274 1.00 60.72 419 THR A N 1
ATOM 3011 C CA . THR A 1 419 ? -31.556 -5.207 13.310 1.00 60.72 419 THR A CA 1
ATOM 3012 C C . THR A 1 419 ? -30.210 -5.585 13.918 1.00 60.72 419 THR A C 1
ATOM 3014 O O . THR A 1 419 ? -29.172 -5.313 13.333 1.00 60.72 419 THR A O 1
ATOM 3017 N N . ILE A 1 420 ? -30.200 -6.269 15.060 1.00 62.56 420 ILE A N 1
ATOM 3018 C CA . ILE A 1 420 ? -28.957 -6.721 15.702 1.00 62.56 420 ILE A CA 1
ATOM 3019 C C . ILE A 1 420 ? -28.906 -8.249 15.664 1.00 62.56 420 ILE A C 1
ATOM 3021 O O . ILE A 1 420 ? -29.790 -8.941 16.180 1.00 62.56 420 ILE A O 1
ATOM 3025 N N . VAL A 1 421 ? -27.863 -8.791 15.041 1.00 57.81 421 VAL A N 1
ATOM 3026 C CA . VAL A 1 421 ? -27.594 -10.229 14.959 1.00 57.81 421 VAL A CA 1
ATOM 3027 C C . VAL A 1 421 ? -26.307 -10.518 15.725 1.00 57.81 421 VAL A C 1
ATOM 3029 O O . VAL A 1 421 ? -25.221 -10.181 15.277 1.00 57.81 421 VAL A O 1
ATOM 3032 N N . ALA A 1 422 ? -26.415 -11.176 16.875 1.00 57.97 422 ALA A N 1
ATOM 3033 C CA . ALA A 1 422 ? -25.255 -11.572 17.666 1.00 57.97 422 ALA A CA 1
ATOM 3034 C C . ALA A 1 422 ? -25.172 -13.107 17.754 1.00 57.97 422 ALA A C 1
ATOM 3036 O O . ALA A 1 422 ? -25.997 -13.775 18.382 1.00 57.97 422 ALA A O 1
ATOM 3037 N N . GLU A 1 423 ? -24.166 -13.667 17.090 1.00 55.66 423 GLU A N 1
ATOM 3038 C CA . GLU A 1 423 ? -23.765 -15.076 17.110 1.00 55.66 423 GLU A CA 1
ATOM 3039 C C . GLU A 1 423 ? -22.396 -15.195 17.820 1.00 55.66 423 GLU A C 1
ATOM 3041 O O . GLU A 1 423 ? -21.383 -15.502 17.199 1.00 55.66 423 GLU A O 1
ATOM 3046 N N . MET A 1 424 ? -22.316 -14.892 19.120 1.00 52.88 424 MET A N 1
ATOM 3047 C CA . MET A 1 424 ? -21.042 -14.975 19.856 1.00 52.88 424 MET A CA 1
ATOM 3048 C C . MET A 1 424 ? -20.778 -16.421 20.279 1.00 52.88 424 MET A C 1
ATOM 3050 O O . MET A 1 424 ? -21.711 -17.119 20.651 1.00 52.88 424 MET A O 1
ATOM 3054 N N . THR A 1 425 ? -19.536 -16.904 20.207 1.00 48.06 425 THR A N 1
ATOM 3055 C CA . THR A 1 425 ? -19.253 -18.335 20.432 1.00 48.06 425 THR A CA 1
ATOM 3056 C C . THR A 1 425 ? -18.845 -18.630 21.868 1.00 48.06 425 THR A C 1
ATOM 3058 O O . THR A 1 425 ? -19.227 -19.683 22.369 1.00 48.06 425 THR A O 1
ATOM 3061 N N . VAL A 1 426 ? -18.150 -17.723 22.565 1.00 48.88 426 VAL A N 1
ATOM 3062 C CA . VAL A 1 426 ? -17.704 -17.967 23.945 1.00 48.88 426 VAL A CA 1
ATOM 3063 C C . VAL A 1 426 ? -17.609 -16.664 24.729 1.00 48.88 426 VAL A C 1
ATOM 3065 O O . VAL A 1 426 ? -16.937 -15.721 24.319 1.00 48.88 426 VAL A O 1
ATOM 3068 N N . LEU A 1 427 ? -18.248 -16.647 25.893 1.00 49.59 427 LEU A N 1
ATOM 3069 C CA . LEU A 1 427 ? -18.046 -15.645 26.925 1.00 49.59 427 LEU A CA 1
ATOM 3070 C C . LEU A 1 427 ? -17.683 -16.384 28.215 1.00 49.59 427 LEU A C 1
ATOM 3072 O O . LEU A 1 427 ? -18.560 -16.801 28.973 1.00 49.59 427 LEU A O 1
ATOM 3076 N N . THR A 1 428 ? -16.395 -16.631 28.419 1.00 44.28 428 THR A N 1
ATOM 3077 C CA . THR A 1 428 ? -15.887 -17.327 29.604 1.00 44.28 428 THR A CA 1
ATOM 3078 C C . THR A 1 428 ? -15.238 -16.325 30.533 1.00 44.28 428 THR A C 1
ATOM 3080 O O . THR A 1 428 ? -14.293 -15.637 30.151 1.00 44.28 428 THR A O 1
ATOM 3083 N N . ASP A 1 429 ? -15.686 -16.294 31.780 1.00 43.44 429 ASP A N 1
ATOM 3084 C CA . ASP A 1 429 ? -14.907 -15.705 32.854 1.00 43.44 429 ASP A CA 1
ATOM 3085 C C . ASP A 1 429 ? -14.440 -16.812 33.817 1.00 43.44 429 ASP A C 1
ATOM 3087 O O . ASP A 1 429 ? -15.099 -17.837 34.007 1.00 43.44 429 ASP A O 1
ATOM 3091 N N . ALA A 1 430 ? -13.257 -16.635 34.406 1.00 40.53 430 ALA A N 1
ATOM 3092 C CA . ALA A 1 430 ? -12.747 -17.523 35.453 1.00 40.53 430 ALA A CA 1
ATOM 3093 C C . ALA A 1 430 ? -13.365 -17.207 36.836 1.00 40.53 430 ALA A C 1
ATOM 3095 O O . ALA A 1 430 ? -13.069 -17.891 37.819 1.00 40.53 430 ALA A O 1
ATOM 3096 N N . SER A 1 431 ? -14.199 -16.161 36.925 1.00 45.00 431 SER A N 1
ATOM 3097 C CA . SER A 1 431 ? -14.593 -15.475 38.162 1.00 45.00 431 SER A CA 1
ATOM 3098 C C . SER A 1 431 ? -16.101 -15.437 38.472 1.00 45.00 431 SER A C 1
ATOM 3100 O O . SER A 1 431 ? -16.468 -14.857 39.495 1.00 45.00 431 SER A O 1
ATOM 3102 N N . ASN A 1 432 ? -16.969 -16.104 37.700 1.00 39.22 432 ASN A N 1
ATOM 3103 C CA . ASN A 1 432 ? -18.428 -16.130 37.901 1.00 39.22 432 ASN A CA 1
ATOM 3104 C C . ASN A 1 432 ? -19.143 -14.754 37.761 1.00 39.22 432 ASN A C 1
ATOM 3106 O O . ASN A 1 432 ? -20.201 -14.544 38.363 1.00 39.22 432 ASN A O 1
ATOM 3110 N N . GLN A 1 433 ? -18.604 -13.809 36.989 1.00 42.12 433 GLN A N 1
ATOM 3111 C CA . GLN A 1 433 ? -19.235 -12.531 36.625 1.00 42.12 433 GLN A CA 1
ATOM 3112 C C . GLN A 1 433 ? -20.163 -12.686 35.403 1.00 42.12 433 GLN A C 1
ATOM 3114 O O . GLN A 1 433 ? -20.020 -13.571 34.559 1.00 42.12 433 GLN A O 1
ATOM 3119 N N . ALA A 1 434 ? -21.184 -11.833 35.337 1.00 42.03 434 ALA A N 1
ATOM 3120 C CA . ALA A 1 434 ? -22.308 -11.922 34.410 1.00 42.03 434 ALA A CA 1
ATOM 3121 C C . ALA A 1 434 ? -21.944 -11.577 32.955 1.00 42.03 434 ALA A C 1
ATOM 3123 O O . ALA A 1 434 ? -22.265 -10.503 32.471 1.00 42.03 434 ALA A O 1
ATOM 3124 N N . VAL A 1 435 ? -21.359 -12.502 32.198 1.00 47.47 435 VAL A N 1
ATOM 3125 C CA . VAL A 1 435 ? -21.174 -12.273 30.762 1.00 47.47 435 VAL A CA 1
ATOM 3126 C C . VAL A 1 435 ? -22.499 -12.406 29.991 1.00 47.47 435 VAL A C 1
ATOM 3128 O O . VAL A 1 435 ? -23.050 -13.501 29.835 1.00 47.47 435 VAL A O 1
ATOM 3131 N N . GLY A 1 436 ? -23.039 -11.271 29.540 1.00 51.56 436 GLY A N 1
ATOM 3132 C CA . GLY A 1 436 ? -24.322 -11.169 28.840 1.00 51.56 436 GLY A CA 1
ATOM 3133 C C . GLY A 1 436 ? -24.303 -10.171 27.681 1.00 51.56 436 GLY A C 1
ATOM 3134 O O . GLY A 1 436 ? -23.329 -9.445 27.486 1.00 51.56 436 GLY A O 1
ATOM 3135 N N . VAL A 1 437 ? -25.390 -10.163 26.905 1.00 52.66 437 VAL A N 1
ATOM 3136 C CA . VAL A 1 437 ? -25.684 -9.119 25.915 1.00 52.66 437 VAL A CA 1
ATOM 3137 C C . VAL A 1 437 ? -26.654 -8.143 26.563 1.00 52.66 437 VAL A C 1
ATOM 3139 O O . VAL A 1 437 ? -27.807 -8.506 26.802 1.00 52.66 437 VAL A O 1
ATOM 3142 N N . GLN A 1 438 ? -26.204 -6.925 26.845 1.00 51.12 438 GLN A N 1
ATOM 3143 C CA . GLN A 1 438 ? -27.070 -5.869 27.365 1.00 51.12 438 GLN A CA 1
ATOM 3144 C C . GLN A 1 438 ? -27.505 -4.973 26.207 1.00 51.12 438 GLN A C 1
ATOM 3146 O O . GLN A 1 438 ? -26.649 -4.453 25.498 1.00 51.12 438 GLN A O 1
ATOM 3151 N N . VAL A 1 439 ? -28.818 -4.799 26.009 1.00 53.38 439 VAL A N 1
ATOM 3152 C CA . VAL A 1 439 ? -29.343 -3.879 24.991 1.00 53.38 439 VAL A CA 1
ATOM 3153 C C . VAL A 1 439 ? -30.218 -2.819 25.632 1.00 53.38 439 VAL A C 1
ATOM 3155 O O . VAL A 1 439 ? -31.219 -3.165 26.251 1.00 53.38 439 VAL A O 1
ATOM 3158 N N . VAL A 1 440 ? -29.852 -1.555 25.435 1.00 52.28 440 VAL A N 1
ATOM 3159 C CA . VAL A 1 440 ? -30.574 -0.390 25.946 1.00 52.28 440 VAL A CA 1
ATOM 3160 C C . VAL A 1 440 ? -31.347 0.269 24.805 1.00 52.28 440 VAL A C 1
ATOM 3162 O O . VAL A 1 440 ? -30.688 0.719 23.869 1.00 52.28 440 VAL A O 1
ATOM 3165 N N . ASP A 1 441 ? -32.690 0.305 24.818 1.00 53.62 441 ASP A N 1
ATOM 3166 C CA . ASP A 1 441 ? -33.478 0.939 23.732 1.00 53.62 441 ASP A CA 1
ATOM 3167 C C . ASP A 1 441 ? -34.870 1.476 24.152 1.00 53.62 441 ASP A C 1
ATOM 3169 O O . ASP A 1 441 ? -35.492 1.004 25.100 1.00 53.62 441 ASP A O 1
ATOM 3173 N N . GLN A 1 442 ? -35.368 2.467 23.399 1.00 45.00 442 GLN A N 1
ATOM 3174 C CA . GLN A 1 442 ? -36.732 3.017 23.406 1.00 45.00 442 GLN A CA 1
ATOM 3175 C C . GLN A 1 442 ? -37.567 2.611 22.156 1.00 45.00 442 GLN A C 1
ATOM 3177 O O . GLN A 1 442 ? -38.700 3.086 22.010 1.00 45.00 442 GLN A O 1
ATOM 3182 N N . ALA A 1 443 ? -37.056 1.762 21.245 1.00 45.44 443 ALA A N 1
ATOM 3183 C CA . ALA A 1 443 ? -37.688 1.408 19.963 1.00 45.44 443 ALA A CA 1
ATOM 3184 C C . ALA A 1 443 ? -37.762 -0.105 19.614 1.00 45.44 443 ALA A C 1
ATOM 3186 O O . ALA A 1 443 ? -37.604 -1.008 20.432 1.00 45.44 443 ALA A O 1
ATOM 3187 N N . SER A 1 444 ? -38.185 -0.406 18.372 1.00 49.41 444 SER A N 1
ATOM 3188 C CA . SER A 1 444 ? -38.495 -1.762 17.884 1.00 49.41 444 SER A CA 1
ATOM 3189 C C . SER A 1 444 ? -37.241 -2.528 17.446 1.00 49.41 444 SER A C 1
ATOM 3191 O O . SER A 1 444 ? -36.992 -2.672 16.251 1.00 49.41 444 SER A O 1
ATOM 3193 N N . LEU A 1 445 ? -36.505 -3.076 18.408 1.00 51.31 445 LEU A N 1
ATOM 3194 C CA . LEU A 1 445 ? -35.341 -3.930 18.173 1.00 51.31 445 LEU A CA 1
ATOM 3195 C C . LEU A 1 445 ? -35.719 -5.351 17.711 1.00 51.31 445 LEU A C 1
ATOM 3197 O O . LEU A 1 445 ? -36.587 -5.996 18.315 1.00 51.31 445 LEU A O 1
ATOM 3201 N N . ALA A 1 446 ? -35.020 -5.866 16.691 1.00 50.44 446 ALA A N 1
ATOM 3202 C CA . ALA A 1 446 ? -34.958 -7.294 16.371 1.00 50.44 446 ALA A CA 1
ATOM 3203 C C . ALA A 1 446 ? -33.590 -7.860 16.785 1.00 50.44 446 ALA A C 1
ATOM 3205 O O . ALA A 1 446 ? -32.607 -7.667 16.075 1.00 50.44 446 ALA A O 1
ATOM 3206 N N . LEU A 1 447 ? -33.543 -8.561 17.923 1.00 54.53 447 LEU A N 1
ATOM 3207 C CA . LEU A 1 447 ? -32.334 -9.218 18.429 1.00 54.53 447 LEU A CA 1
ATOM 3208 C C . LEU A 1 447 ? -32.386 -10.725 18.148 1.00 54.53 447 LEU A C 1
ATOM 3210 O O . LEU A 1 447 ? -33.317 -11.410 18.590 1.00 54.53 447 LEU A O 1
ATOM 3214 N N . ALA A 1 448 ? -31.385 -11.235 17.432 1.00 50.09 448 ALA A N 1
ATOM 3215 C CA . ALA A 1 448 ? -31.164 -12.665 17.234 1.00 50.09 448 ALA A CA 1
ATOM 3216 C C . ALA A 1 448 ? -29.890 -13.105 17.964 1.00 50.09 448 ALA A C 1
ATOM 3218 O O . ALA A 1 448 ? -28.793 -12.790 17.515 1.00 50.09 448 ALA A O 1
ATOM 3219 N N . LEU A 1 449 ? -30.054 -13.861 19.052 1.00 54.28 449 LEU A N 1
ATOM 3220 C CA . LEU A 1 449 ? -28.958 -14.524 19.765 1.00 54.28 449 LEU A CA 1
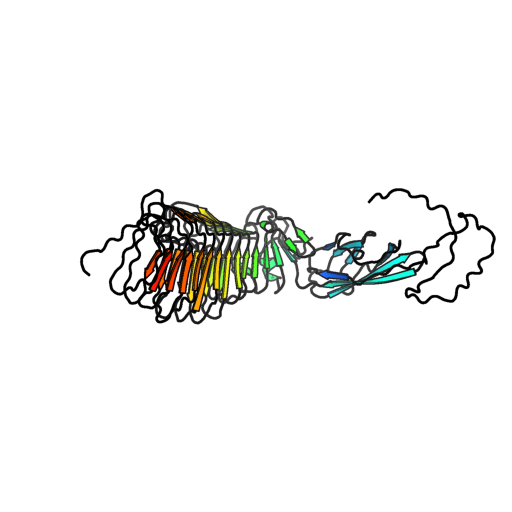ATOM 3221 C C . LEU A 1 449 ? -28.890 -15.988 19.324 1.00 54.28 449 LEU A C 1
ATOM 3223 O O . LEU A 1 449 ? -29.861 -16.723 19.540 1.00 54.28 449 LEU A O 1
ATOM 3227 N N . ARG A 1 450 ? -27.783 -16.428 18.714 1.00 46.97 450 ARG A N 1
ATOM 3228 C CA . ARG A 1 450 ? -27.609 -17.823 18.261 1.00 46.97 450 ARG A CA 1
ATOM 3229 C C . ARG A 1 450 ? -26.267 -18.396 18.711 1.00 46.97 450 ARG A C 1
ATOM 3231 O O . ARG A 1 450 ? -25.267 -17.706 18.641 1.00 46.97 450 ARG A O 1
ATOM 3238 N N . GLN A 1 451 ? -26.261 -19.671 19.110 1.00 49.75 451 GLN A N 1
ATOM 3239 C CA . GLN A 1 451 ? -25.042 -20.471 19.353 1.00 49.75 451 GLN A CA 1
ATOM 3240 C C . GLN A 1 451 ? -24.070 -19.937 20.428 1.00 49.75 451 GLN A C 1
ATOM 3242 O O . GLN A 1 451 ? -22.915 -20.341 20.442 1.00 49.75 451 GLN A O 1
ATOM 3247 N N . ASN A 1 452 ? -24.544 -19.112 21.366 1.00 48.84 452 ASN A N 1
ATOM 3248 C CA . ASN A 1 452 ? -23.717 -18.639 22.480 1.00 48.84 452 ASN A CA 1
ATOM 3249 C C . ASN A 1 452 ? -23.474 -19.747 23.518 1.00 48.84 452 ASN A C 1
ATOM 3251 O O . ASN A 1 452 ? -24.444 -20.236 24.106 1.00 48.84 452 ASN A O 1
ATOM 3255 N N . ASP A 1 453 ? -22.206 -20.120 23.740 1.00 46.53 453 ASP A N 1
ATOM 3256 C CA . ASP A 1 453 ? -21.769 -20.943 24.875 1.00 46.53 453 ASP A CA 1
ATOM 3257 C C . ASP A 1 453 ? -21.450 -20.021 26.062 1.00 46.53 453 ASP A C 1
ATOM 3259 O O . ASP A 1 453 ? -20.407 -19.369 26.139 1.00 46.53 453 ASP A O 1
ATOM 3263 N N . LEU A 1 454 ? -22.433 -19.894 26.950 1.00 49.22 454 LEU A N 1
ATOM 3264 C CA . LEU A 1 454 ? -22.352 -19.109 28.176 1.00 49.22 454 LEU A CA 1
ATOM 3265 C C . LEU A 1 454 ? -22.051 -20.071 29.329 1.00 49.22 454 LEU A C 1
ATOM 3267 O O . LEU A 1 454 ? -22.964 -20.590 29.979 1.00 49.22 454 LEU A O 1
ATOM 3271 N N . SER A 1 455 ? -20.779 -20.374 29.568 1.00 39.56 455 SER A N 1
ATOM 3272 C CA . SER A 1 455 ? -20.394 -21.179 30.727 1.00 39.56 455 SER A CA 1
ATOM 3273 C C . SER A 1 455 ? -20.314 -20.283 31.967 1.00 39.56 455 SER A C 1
ATOM 3275 O O . SER A 1 455 ? -19.507 -19.362 32.004 1.00 39.56 455 SER A O 1
ATOM 3277 N N . ASN A 1 456 ? -21.127 -20.572 32.990 1.00 39.34 456 ASN A N 1
ATOM 3278 C CA . ASN A 1 456 ? -21.149 -19.907 34.307 1.00 39.34 456 ASN A CA 1
ATOM 3279 C C . ASN A 1 456 ? -21.637 -18.443 34.395 1.00 39.34 456 ASN A C 1
ATOM 3281 O O . ASN A 1 456 ? -21.590 -17.874 35.486 1.00 39.34 456 ASN A O 1
ATOM 3285 N N . SER A 1 457 ? -22.208 -17.854 33.340 1.00 34.44 457 SER A N 1
ATOM 3286 C CA . SER A 1 457 ? -22.693 -16.470 33.396 1.00 34.44 457 SER A CA 1
ATOM 3287 C C . SER A 1 457 ? -24.188 -16.335 33.726 1.00 34.44 457 SER A C 1
ATOM 3289 O O . SER A 1 457 ? -25.068 -16.979 33.150 1.00 34.44 457 SER A O 1
ATOM 3291 N N . GLY A 1 458 ? -24.509 -15.439 34.662 1.00 37.06 458 GLY A N 1
ATOM 3292 C CA . GLY A 1 458 ? -25.863 -14.916 34.803 1.00 37.06 458 GLY A CA 1
ATOM 3293 C C . GLY A 1 458 ? -26.122 -13.903 33.696 1.00 37.06 458 GLY A C 1
ATOM 3294 O O . GLY A 1 458 ? -25.788 -12.743 33.864 1.00 37.06 458 GLY A O 1
ATOM 3295 N N . ALA A 1 459 ? -26.677 -14.312 32.557 1.00 36.69 459 ALA A N 1
ATOM 3296 C CA . ALA A 1 459 ? -27.066 -13.345 31.534 1.00 36.69 459 ALA A CA 1
ATOM 3297 C C . ALA A 1 459 ? -28.150 -12.382 32.081 1.00 36.69 459 ALA A C 1
ATOM 3299 O O . ALA A 1 459 ? -29.228 -12.790 32.513 1.00 36.69 459 ALA A O 1
ATOM 3300 N N . GLU A 1 460 ? -27.868 -11.080 32.085 1.00 37.28 460 GLU A N 1
ATOM 3301 C CA . GLU A 1 460 ? -28.870 -10.040 32.323 1.00 37.28 460 GLU A CA 1
ATOM 3302 C C . GLU A 1 460 ? -29.278 -9.443 30.976 1.00 37.28 460 GLU A C 1
ATOM 3304 O O . GLU A 1 460 ? -28.570 -8.635 30.387 1.00 37.28 460 GLU A O 1
ATOM 3309 N N . ALA A 1 461 ? -30.440 -9.857 30.475 1.00 37.47 461 ALA A N 1
ATOM 3310 C CA . ALA A 1 461 ? -31.177 -9.076 29.494 1.00 37.47 461 ALA A CA 1
ATOM 3311 C C . ALA A 1 461 ? -32.142 -8.188 30.286 1.00 37.47 461 ALA A C 1
ATOM 3313 O O . ALA A 1 461 ? -33.048 -8.701 30.924 1.00 37.47 461 ALA A O 1
ATOM 3314 N N . ALA A 1 462 ? -31.967 -6.879 30.298 1.00 35.69 462 ALA A N 1
ATOM 3315 C CA . ALA A 1 462 ? -32.998 -5.958 30.762 1.00 35.69 462 ALA A CA 1
ATOM 3316 C C . ALA A 1 462 ? -33.174 -4.917 29.665 1.00 35.69 462 ALA A C 1
ATOM 3318 O O . ALA A 1 462 ? -32.160 -4.459 29.150 1.00 35.69 462 ALA A O 1
ATOM 3319 N N . GLU A 1 463 ? -34.422 -4.620 29.278 1.00 46.91 463 GLU A N 1
ATOM 3320 C CA . GLU A 1 463 ? -34.921 -3.243 29.126 1.00 46.91 463 GLU A CA 1
ATOM 3321 C C . GLU A 1 463 ? -36.343 -3.130 28.552 1.00 46.91 463 GLU A C 1
ATOM 3323 O O . GLU A 1 463 ? -36.893 -4.061 27.956 1.00 46.91 463 GLU A O 1
ATOM 3328 N N . GLY A 1 464 ? -36.958 -1.974 28.829 1.00 32.19 464 GLY A N 1
ATOM 3329 C CA . GLY A 1 464 ? -38.360 -1.653 28.575 1.00 32.19 464 GLY A CA 1
ATOM 3330 C C . GLY A 1 464 ? -38.658 -1.100 27.178 1.00 32.19 464 GLY A C 1
ATOM 3331 O O . GLY A 1 464 ? -37.780 -0.681 26.444 1.00 32.19 464 GLY A O 1
ATOM 3332 N N . GLY A 1 465 ? -39.953 -1.061 26.834 1.00 33.50 465 GLY A N 1
ATOM 3333 C CA . GLY A 1 465 ? -40.463 -0.285 25.694 1.00 33.50 465 GLY A CA 1
ATOM 3334 C C . GLY A 1 465 ? -40.516 -0.980 24.322 1.00 33.50 465 GLY A C 1
ATOM 3335 O O . GLY A 1 465 ? -39.982 -0.467 23.354 1.00 33.50 465 GLY A O 1
ATOM 3336 N N . GLY A 1 466 ? -41.262 -2.085 24.168 1.00 33.28 466 GLY A N 1
ATOM 3337 C CA . GLY A 1 466 ? -41.734 -2.552 22.844 1.00 33.28 466 GLY A CA 1
ATOM 3338 C C . GLY A 1 466 ? -40.813 -3.487 22.037 1.00 33.28 466 GLY A C 1
ATOM 3339 O O . GLY A 1 466 ? -41.218 -3.942 20.959 1.00 33.28 466 GLY A O 1
ATOM 3340 N N . SER A 1 467 ? -39.642 -3.838 22.565 1.00 34.94 467 SER A N 1
ATOM 3341 C CA . SER A 1 467 ? -38.620 -4.689 21.932 1.00 34.94 467 SER A CA 1
ATOM 3342 C C . SER A 1 467 ? -39.087 -6.130 21.633 1.00 34.94 467 SER A C 1
ATOM 3344 O O . SER A 1 467 ? -39.929 -6.703 22.341 1.00 34.94 467 SER A O 1
ATOM 3346 N N . ARG A 1 468 ? -38.544 -6.747 20.565 1.00 39.31 468 ARG A N 1
ATOM 3347 C CA . ARG A 1 468 ? -38.839 -8.132 20.133 1.00 39.31 468 ARG A CA 1
ATOM 3348 C C . ARG A 1 468 ? -37.555 -8.977 20.102 1.00 39.31 468 ARG A C 1
ATOM 3350 O O . ARG A 1 468 ? -36.744 -8.850 19.193 1.00 39.31 468 ARG A O 1
ATOM 3357 N N . CYS A 1 469 ? -37.402 -9.903 21.046 1.00 33.75 469 CYS A N 1
ATOM 3358 C CA . CYS A 1 469 ? -36.227 -10.782 21.136 1.00 33.75 469 CYS A CA 1
ATOM 3359 C C . CYS A 1 469 ? -36.532 -12.219 20.651 1.00 33.75 469 CYS A C 1
ATOM 3361 O O . CYS A 1 469 ? -37.609 -12.759 20.940 1.00 33.75 469 CYS A O 1
ATOM 3363 N N . ARG A 1 470 ? -35.592 -12.843 19.919 1.00 36.97 470 ARG A N 1
ATOM 3364 C CA . ARG A 1 470 ? -35.564 -14.285 19.597 1.00 36.97 470 ARG A CA 1
ATOM 3365 C C . ARG A 1 470 ? -34.212 -14.864 20.032 1.00 36.97 470 ARG A C 1
ATOM 3367 O O . ARG A 1 470 ? -33.185 -14.555 19.434 1.00 36.97 470 ARG A O 1
ATOM 3374 N N . GLN A 1 471 ? -34.226 -15.743 21.031 1.00 40.28 471 GLN A N 1
ATOM 3375 C CA . GLN A 1 471 ? -33.031 -16.403 21.567 1.00 40.28 471 GLN A CA 1
ATOM 3376 C C . GLN A 1 471 ? -33.029 -17.898 21.215 1.00 40.28 471 GLN A C 1
ATOM 3378 O O . GLN A 1 471 ? -34.045 -18.583 21.365 1.00 40.28 471 GLN A O 1
ATOM 3383 N N . VAL A 1 472 ? -31.881 -18.398 20.749 1.00 36.69 472 VAL A N 1
ATOM 3384 C CA . VAL A 1 472 ? -31.597 -19.819 20.492 1.00 36.69 472 VAL A CA 1
ATOM 3385 C C . VAL A 1 472 ? -30.227 -20.138 21.105 1.00 36.69 472 VAL A C 1
ATOM 3387 O O . VAL A 1 472 ? -29.194 -19.820 20.518 1.00 36.69 472 VAL A O 1
ATOM 3390 N N . GLY A 1 473 ? -30.198 -20.728 22.304 1.00 36.53 473 GLY A N 1
ATOM 3391 C CA . GLY A 1 473 ? -28.957 -21.027 23.038 1.00 36.53 473 GLY A CA 1
ATOM 3392 C C . GLY A 1 473 ? -28.904 -22.457 23.589 1.00 36.53 473 GLY A C 1
ATOM 3393 O O . GLY A 1 473 ? -29.942 -23.086 23.808 1.00 36.53 473 GLY A O 1
ATOM 3394 N N . ARG A 1 474 ? -27.690 -22.974 23.823 1.00 34.47 474 ARG A N 1
ATOM 3395 C CA . ARG A 1 474 ? -27.416 -24.200 24.595 1.00 34.47 474 ARG A CA 1
ATOM 3396 C C . ARG A 1 474 ? -26.543 -23.803 25.796 1.00 34.47 474 ARG A C 1
ATOM 3398 O O . ARG A 1 474 ? -25.425 -23.375 25.575 1.00 34.47 474 ARG A O 1
ATOM 3405 N N . GLY A 1 475 ? -27.054 -23.916 27.027 1.00 40.06 475 GLY A N 1
ATOM 3406 C CA . GLY A 1 475 ? -26.331 -23.557 28.262 1.00 40.06 475 GLY A CA 1
ATOM 3407 C C . GLY A 1 475 ? -27.249 -23.020 29.373 1.00 40.06 475 GLY A C 1
ATOM 3408 O O . GLY A 1 475 ? -28.419 -22.728 29.117 1.00 40.06 475 GLY A O 1
ATOM 3409 N N . ASN A 1 476 ? -26.720 -22.884 30.597 1.00 39.78 476 ASN A N 1
ATOM 3410 C CA . ASN A 1 476 ? -27.422 -22.268 31.733 1.00 39.78 476 ASN A CA 1
ATOM 3411 C C . ASN A 1 476 ? -27.433 -20.739 31.563 1.00 39.78 476 ASN A C 1
ATOM 3413 O O . ASN A 1 476 ? -26.520 -20.066 32.025 1.00 39.78 476 ASN A O 1
ATOM 3417 N N . ALA A 1 477 ? -28.459 -20.184 30.919 1.00 39.69 477 ALA A N 1
ATOM 3418 C CA . ALA A 1 477 ? -28.654 -18.735 30.833 1.00 39.69 477 ALA A CA 1
ATOM 3419 C C . ALA A 1 477 ? -29.663 -18.260 31.891 1.00 39.69 477 ALA A C 1
ATOM 3421 O O . ALA A 1 477 ? -30.749 -18.833 32.023 1.00 39.69 477 ALA A O 1
ATOM 3422 N N . VAL A 1 478 ? -29.335 -17.195 32.625 1.00 38.78 478 VAL A N 1
ATOM 3423 C CA . VAL A 1 478 ? -30.337 -16.393 33.347 1.00 38.78 478 VAL A CA 1
ATOM 3424 C C . VAL A 1 478 ? -30.965 -15.428 32.336 1.00 38.78 478 VAL A C 1
ATOM 3426 O O . VAL A 1 478 ? -30.313 -15.005 31.392 1.00 38.78 478 VAL A O 1
ATOM 3429 N N . ILE A 1 479 ? -32.262 -15.152 32.447 1.00 40.34 479 ILE A N 1
ATOM 3430 C CA . ILE A 1 479 ? -32.945 -14.162 31.603 1.00 40.34 479 ILE A CA 1
ATOM 3431 C C . ILE A 1 479 ? -33.787 -13.307 32.542 1.00 40.34 479 ILE A C 1
ATOM 3433 O O . ILE A 1 479 ? -34.695 -13.830 33.193 1.00 40.34 479 ILE A O 1
ATOM 3437 N N . ARG A 1 480 ? -33.489 -12.007 32.615 1.00 39.69 480 ARG A N 1
ATOM 3438 C CA . ARG A 1 480 ? -34.362 -11.010 33.246 1.00 39.69 480 ARG A CA 1
ATOM 3439 C C . ARG A 1 480 ? -35.324 -10.473 32.176 1.00 39.69 480 ARG A C 1
ATOM 3441 O O . ARG A 1 480 ? -35.020 -10.495 30.988 1.00 39.69 480 ARG A O 1
ATOM 3448 N N . ILE A 1 481 ? -36.554 -10.132 32.550 1.00 40.25 481 ILE A N 1
ATOM 3449 C CA . ILE A 1 481 ? -37.563 -9.605 31.618 1.00 40.25 481 ILE A CA 1
ATOM 3450 C C . ILE A 1 481 ? -38.349 -8.539 32.375 1.00 40.25 481 ILE A C 1
ATOM 3452 O O . ILE A 1 481 ? -39.128 -8.885 33.260 1.00 40.25 481 ILE A O 1
ATOM 3456 N N . ASP A 1 482 ? -38.157 -7.272 32.016 1.00 37.38 482 ASP A N 1
ATOM 3457 C CA . ASP A 1 482 ? -38.902 -6.142 32.581 1.00 37.38 482 ASP A CA 1
ATOM 3458 C C . ASP A 1 482 ? -40.165 -5.809 31.761 1.00 37.38 482 ASP A C 1
ATOM 3460 O O . ASP A 1 482 ? -40.447 -6.389 30.703 1.00 37.38 482 ASP A O 1
ATOM 3464 N N . HIS A 1 483 ? -40.974 -4.870 32.261 1.00 35.25 483 HIS A N 1
ATOM 3465 C CA . HIS A 1 483 ? -42.244 -4.474 31.650 1.00 35.25 483 HIS A CA 1
ATOM 3466 C C . HIS A 1 483 ? -42.151 -4.061 30.180 1.00 35.25 483 HIS A C 1
ATOM 3468 O O . HIS A 1 483 ? -41.371 -3.198 29.788 1.00 35.25 483 HIS A O 1
ATOM 3474 N N . GLY A 1 484 ? -43.108 -4.555 29.387 1.00 36.38 484 GLY A N 1
ATOM 3475 C CA . GLY A 1 484 ? -43.387 -4.041 28.040 1.00 36.38 484 GLY A CA 1
ATOM 3476 C C . GLY A 1 484 ? -42.752 -4.826 26.890 1.00 36.38 484 GLY A C 1
ATOM 3477 O O . GLY A 1 484 ? -42.952 -4.452 25.733 1.00 36.38 484 GLY A O 1
ATOM 3478 N N . VAL A 1 485 ? -42.057 -5.930 27.175 1.00 37.53 485 VAL A N 1
ATOM 3479 C CA . VAL A 1 485 ? -41.415 -6.799 26.173 1.00 37.53 485 VAL A CA 1
ATOM 3480 C C . VAL A 1 485 ? -42.355 -7.930 25.722 1.00 37.53 485 VAL A C 1
ATOM 3482 O O . VAL A 1 485 ? -43.044 -8.550 26.534 1.00 37.53 485 VAL A O 1
ATOM 3485 N N . ARG A 1 486 ? -42.394 -8.236 24.412 1.00 39.97 486 ARG A N 1
ATOM 3486 C CA . ARG A 1 486 ? -43.128 -9.396 23.854 1.00 39.97 486 ARG A CA 1
ATOM 3487 C C . ARG A 1 486 ? -42.162 -10.406 23.233 1.00 39.97 486 ARG A C 1
ATOM 3489 O O . ARG A 1 486 ? -41.713 -10.226 22.101 1.00 39.97 486 ARG A O 1
ATOM 3496 N N . LEU A 1 487 ? -41.913 -11.509 23.936 1.00 42.75 487 LEU A N 1
ATOM 3497 C CA . LEU A 1 487 ? -41.184 -12.668 23.406 1.00 42.75 487 LEU A CA 1
ATOM 3498 C C . LEU A 1 487 ? -42.031 -13.406 22.356 1.00 42.75 487 LEU A C 1
ATOM 3500 O O . LEU A 1 487 ? -43.216 -13.650 22.583 1.00 42.75 487 LEU A O 1
ATOM 3504 N N . ARG A 1 488 ? -41.445 -13.762 21.202 1.00 39.81 488 ARG A N 1
ATOM 3505 C CA . ARG A 1 488 ? -42.171 -14.468 20.121 1.00 39.81 488 ARG A CA 1
ATOM 3506 C C . ARG A 1 488 ? -41.763 -15.923 19.909 1.00 39.81 488 ARG A C 1
ATOM 3508 O O . ARG A 1 488 ? -42.618 -16.707 19.512 1.00 39.81 488 ARG A O 1
ATOM 3515 N N . GLN A 1 489 ? -40.499 -16.288 20.124 1.00 40.19 489 GLN A N 1
ATOM 3516 C CA . GLN A 1 489 ? -40.026 -17.652 19.880 1.00 40.19 489 GLN A CA 1
ATOM 3517 C C . GLN A 1 489 ? -38.750 -17.935 20.678 1.00 40.19 489 GLN A C 1
ATOM 3519 O O . GLN A 1 489 ? -37.824 -17.126 20.664 1.00 40.19 489 GLN A O 1
ATOM 3524 N N . PHE A 1 490 ? -38.721 -19.085 21.348 1.00 43.59 490 PHE A N 1
ATOM 3525 C CA . PHE A 1 490 ? -37.593 -19.578 22.133 1.00 43.59 490 PHE A CA 1
ATOM 3526 C C . PHE A 1 490 ? -37.345 -21.044 21.755 1.00 43.59 490 PHE A C 1
ATOM 3528 O O . PHE A 1 490 ? -38.296 -21.826 21.716 1.00 43.59 490 PHE A O 1
ATOM 3535 N N . GLU A 1 491 ? -36.098 -21.420 21.473 1.00 39.41 491 GLU A N 1
ATOM 3536 C CA . GLU A 1 491 ? -35.693 -22.819 21.274 1.00 39.41 491 GLU A CA 1
ATOM 3537 C C . GLU A 1 491 ? -34.756 -23.226 22.419 1.00 39.41 491 GLU A C 1
ATOM 3539 O O . GLU A 1 491 ? -33.685 -22.650 22.595 1.00 39.41 491 GLU A O 1
ATOM 3544 N N . LEU A 1 492 ? -35.207 -24.177 23.246 1.00 44.00 492 LEU A N 1
ATOM 3545 C CA . LEU A 1 492 ? -34.552 -24.580 24.495 1.00 44.00 492 LEU A CA 1
ATOM 3546 C C . LEU A 1 492 ? -33.460 -25.636 24.247 1.00 44.00 492 LEU A C 1
ATOM 3548 O O . LEU A 1 492 ? -33.763 -26.755 23.829 1.00 44.00 492 LEU A O 1
ATOM 3552 N N . GLY A 1 493 ? -32.212 -25.322 24.601 1.00 42.81 493 GLY A N 1
ATOM 3553 C CA . GLY A 1 493 ? -31.256 -26.315 25.106 1.00 42.81 493 GLY A CA 1
ATOM 3554 C C . GLY A 1 493 ? -31.553 -26.653 26.577 1.00 42.81 493 GLY A C 1
ATOM 3555 O O . GLY A 1 493 ? -32.219 -25.882 27.264 1.00 42.81 493 GLY A O 1
ATOM 3556 N N . GLN A 1 494 ? -31.128 -27.823 27.068 1.00 36.25 494 GLN A N 1
ATOM 3557 C CA . GLN A 1 494 ? -31.437 -28.269 28.436 1.00 36.25 494 GLN A CA 1
ATOM 3558 C C . GLN A 1 494 ? -30.892 -27.304 29.510 1.00 36.25 494 GLN A C 1
ATOM 3560 O O . GLN A 1 494 ? -29.712 -26.978 29.476 1.00 36.25 494 GLN A O 1
ATOM 3565 N N . GLY A 1 495 ? -31.742 -26.935 30.482 1.00 41.56 495 GLY A N 1
ATOM 3566 C CA . GLY A 1 495 ? -31.364 -26.235 31.722 1.00 41.56 495 GLY A CA 1
ATOM 3567 C C . GLY A 1 495 ? -31.491 -24.706 31.687 1.00 41.56 495 GLY A C 1
ATOM 3568 O O . GLY A 1 495 ? -30.508 -24.015 31.475 1.00 41.56 495 GLY A O 1
ATOM 3569 N N . ILE A 1 496 ? -32.687 -24.158 31.954 1.00 42.03 496 ILE A N 1
ATOM 3570 C CA . ILE A 1 496 ? -32.897 -22.711 32.183 1.00 42.03 496 ILE A CA 1
ATOM 3571 C C . ILE A 1 496 ? -33.823 -22.501 33.389 1.00 42.03 496 ILE A C 1
ATOM 3573 O O . ILE A 1 496 ? -34.811 -23.222 33.549 1.00 42.03 496 ILE A O 1
ATOM 3577 N N . ALA A 1 497 ? -33.526 -21.484 34.207 1.00 37.91 497 ALA A N 1
ATOM 3578 C CA . ALA A 1 497 ? -34.395 -20.974 35.266 1.00 37.91 497 ALA A CA 1
ATOM 3579 C C . ALA A 1 497 ? -34.914 -19.574 34.891 1.00 37.91 497 ALA A C 1
ATOM 3581 O O . ALA A 1 497 ? -34.134 -18.640 34.732 1.00 37.91 497 ALA A O 1
ATOM 3582 N N . ILE A 1 498 ? -36.235 -19.423 34.768 1.00 40.81 498 ILE A N 1
ATOM 3583 C CA . ILE A 1 498 ? -36.892 -18.120 34.583 1.00 40.81 498 ILE A CA 1
ATOM 3584 C C . ILE A 1 498 ? -37.254 -17.593 35.972 1.00 40.81 498 ILE A C 1
ATOM 3586 O O . ILE A 1 498 ? -38.043 -18.224 36.679 1.00 40.81 498 ILE A O 1
ATOM 3590 N N . ARG A 1 499 ? -36.698 -16.446 36.370 1.00 37.34 499 ARG A N 1
ATOM 3591 C CA . ARG A 1 499 ? -37.067 -15.765 37.617 1.00 37.34 499 ARG A CA 1
ATOM 3592 C C . ARG A 1 499 ? -37.908 -14.538 37.276 1.00 37.34 499 ARG A C 1
ATOM 3594 O O . ARG A 1 499 ? -37.439 -13.635 36.596 1.00 37.34 499 ARG A O 1
ATOM 3601 N N . ARG A 1 500 ? -39.163 -14.542 37.722 1.00 38.00 500 ARG A N 1
ATOM 3602 C CA . ARG A 1 500 ? -40.011 -13.346 37.772 1.00 38.00 500 ARG A CA 1
ATOM 3603 C C . ARG A 1 500 ? -39.594 -12.571 39.018 1.00 38.00 500 ARG A C 1
ATOM 3605 O O . ARG A 1 500 ? -39.553 -13.188 40.079 1.00 38.00 500 ARG A O 1
ATOM 3612 N N . ASP A 1 501 ? -39.246 -11.297 38.880 1.00 34.53 501 ASP A N 1
ATOM 3613 C CA . ASP A 1 501 ? -39.037 -10.420 40.035 1.00 34.53 501 ASP A CA 1
ATOM 3614 C C . ASP A 1 501 ? -40.379 -9.766 40.383 1.00 34.53 501 ASP A C 1
ATOM 3616 O O . ASP A 1 501 ? -41.141 -9.344 39.509 1.00 34.53 501 ASP A O 1
ATOM 3620 N N . ASP A 1 502 ? -40.715 -9.791 41.665 1.00 37.81 502 ASP A N 1
ATOM 3621 C CA . ASP A 1 502 ? -42.079 -9.635 42.153 1.00 37.81 502 ASP A CA 1
ATOM 3622 C C . ASP A 1 502 ? -42.553 -8.179 42.044 1.00 37.81 502 ASP A C 1
ATOM 3624 O O . ASP A 1 502 ? -42.324 -7.349 42.924 1.00 37.81 502 ASP A O 1
ATOM 3628 N N . GLY A 1 503 ? -43.261 -7.882 40.955 1.00 37.59 503 GLY A N 1
ATOM 3629 C CA . GLY A 1 503 ? -43.945 -6.610 40.749 1.00 37.59 503 GLY A CA 1
ATOM 3630 C C . GLY A 1 503 ? -45.045 -6.675 39.698 1.00 37.59 503 GLY A C 1
ATOM 3631 O O . GLY A 1 503 ? -46.109 -6.117 39.946 1.00 37.59 503 GLY A O 1
ATOM 3632 N N . HIS A 1 504 ? -44.832 -7.387 38.577 1.00 30.66 504 HIS A N 1
ATOM 3633 C CA . HIS A 1 504 ? -45.807 -7.597 37.491 1.00 30.66 504 HIS A CA 1
ATOM 3634 C C . HIS A 1 504 ? -45.399 -8.721 36.519 1.00 30.66 504 HIS A C 1
ATOM 3636 O O . HIS A 1 504 ? -44.203 -8.818 36.177 1.00 30.66 504 HIS A O 1
#

Secondary structure (DSSP, 8-state):
--------------------S-----------SS---GGG---PPP----B---EEEEEEETS-EEE-GGGSTTSS-B-TT-EEEEE-SB-TTS-EEEE-TTS-EEEEPPTT--EEEEEEEEEE-SS-EEEEEEEEEEEEEEEEE-TTSPS---SBTTB-BSSHHHHHHH--TT-EEEE--TTSS-TTTBS-EEEPTT-EEEEGGG-EEETTEEEPP-PPPEEES-EEE-SSEEEES-EEES--EEEES--SEEEES-EEEE-SSS-SEEEES--EEEEEES-EEEEES-S-SEEEEE-SS-EEEEEES-EEEEE-S---S-EEEEEEE-SS---EEEEES-EEE--TT--EEEEEEE-TT-EEEEEEES-EEE--SSEEEEEEE-TT-EEEEEEEES-EEESSS-SEEEE---SS--EEEEE--EEE-SS-----EEEE-SS--EEEEES-B-SS--------SS-EEEEEE-S--EE---TT----EEEEPS--EE---TT-

pLDDT: mean 73.29, std 22.09, range [27.7, 98.69]

Foldseek 3Di:
DDDDDDDDDDDDDDDDDDDDDDDDDDDDDPDDPDDDPPVPDDPDDDDDWKAFEAAEAEDAALEKFWFDLCRFRCVPIRQSPWWWPDKDQAKPQGWGWDADGSRIIMIHDDHPDAAKIKMKIWIGDPRGIYMYIYIYHHHYHEFEEALQDDADFSRHPVTHHNADQVSQVPGDAQYEYEYELHPVDCRNQEDEEEHDENYEYEYLQPADDDRGDGSDRDQAHEHHEEYEYAENYEYERHEYEQYEDEYELYEEYHDEHYEYHHAPAEANYYYYQYHEEYHAYQYEYEDHNYAENYEEEHEDAEYEAHAENYEYDYDDDDAADHEPYEYEYEACYYEEHAHEHYEAEDAAHHAEPYEAEYEHQYEYEYHYEQYEYEHHEEEHYEYYYDPNYHDAEYEAYAYHYEAYQEDAEYEDAHPDEHEYEYAYAEDDYPPLHAYEYEYHYQDEYEYEYPNYDYPNHAYEHDDAHAYEYEYEYAYEYHYDYDPHYDYDDYDDHPHYDHDDDPDD

Mean predicted aligned error: 14.1 Å